Protein AF-A0A6V7DK68-F1 (afdb_monomer_lite)

Structure (mmCIF, N/CA/C/O backbone):
data_AF-A0A6V7DK68-F1
#
_entry.id   AF-A0A6V7DK68-F1
#
loop_
_atom_site.group_PDB
_atom_site.id
_atom_site.type_symbol
_atom_site.label_atom_id
_atom_site.label_alt_id
_atom_site.label_comp_id
_atom_site.label_asym_id
_atom_site.label_entity_id
_atom_site.label_seq_id
_atom_site.pdbx_PDB_ins_code
_atom_site.Cartn_x
_atom_site.Cartn_y
_atom_site.Cartn_z
_atom_site.occupancy
_atom_site.B_iso_or_equiv
_atom_site.auth_seq_id
_atom_site.auth_comp_id
_atom_site.auth_asym_id
_atom_site.auth_atom_id
_atom_site.pdbx_PDB_model_num
ATOM 1 N N . MET A 1 1 ? 15.911 -0.359 15.178 1.00 61.78 1 MET A N 1
ATOM 2 C CA . MET A 1 1 ? 14.727 -1.051 14.616 1.00 61.78 1 MET A CA 1
ATOM 3 C C . MET A 1 1 ? 14.392 -0.434 13.266 1.00 61.78 1 MET A C 1
ATOM 5 O O . MET A 1 1 ? 14.616 0.759 13.095 1.00 61.78 1 MET A O 1
ATOM 9 N N . LYS A 1 2 ? 13.925 -1.227 12.294 1.00 85.50 2 LYS A N 1
ATOM 10 C CA . LYS A 1 2 ? 13.467 -0.698 10.998 1.00 85.50 2 LYS A CA 1
ATOM 11 C C . LYS A 1 2 ? 12.194 0.125 11.242 1.00 85.50 2 LYS A C 1
ATOM 13 O O . LYS A 1 2 ? 11.339 -0.304 12.014 1.00 85.50 2 LYS A O 1
ATOM 18 N N . LYS A 1 3 ? 12.089 1.312 10.641 1.00 88.69 3 LYS A N 1
ATOM 19 C CA . LYS A 1 3 ? 10.902 2.170 10.781 1.00 88.69 3 LYS A CA 1
ATOM 20 C C . LYS A 1 3 ? 9.807 1.716 9.802 1.00 88.69 3 LYS A C 1
ATOM 22 O O . LYS A 1 3 ? 10.155 1.352 8.674 1.00 88.69 3 LYS A O 1
ATOM 27 N N . PRO A 1 4 ? 8.522 1.722 10.201 1.00 91.62 4 PRO A N 1
ATOM 28 C CA . PRO A 1 4 ? 7.429 1.498 9.265 1.00 91.62 4 PRO A CA 1
ATOM 29 C C . PRO A 1 4 ? 7.324 2.676 8.288 1.00 91.62 4 PRO A C 1
ATOM 31 O O . PRO A 1 4 ? 7.513 3.829 8.667 1.00 91.62 4 PRO A O 1
ATOM 34 N N . LEU A 1 5 ? 7.019 2.371 7.030 1.00 91.44 5 LEU A N 1
ATOM 35 C CA . LEU A 1 5 ? 6.635 3.334 5.997 1.00 91.44 5 LEU A CA 1
ATOM 36 C C . LEU A 1 5 ? 5.165 3.742 6.156 1.00 91.44 5 LEU A C 1
ATOM 38 O O . LEU A 1 5 ? 4.808 4.900 5.958 1.00 91.44 5 LEU A O 1
ATOM 42 N N . ILE A 1 6 ? 4.306 2.799 6.553 1.00 92.62 6 ILE A N 1
ATOM 43 C CA . ILE A 1 6 ? 2.890 3.073 6.799 1.00 92.62 6 ILE A CA 1
ATOM 44 C C . ILE A 1 6 ? 2.724 3.660 8.203 1.00 92.62 6 ILE A C 1
ATOM 46 O O . ILE A 1 6 ? 2.696 2.928 9.185 1.00 92.62 6 ILE A O 1
ATOM 50 N N . ILE A 1 7 ? 2.606 4.987 8.290 1.00 90.88 7 ILE A N 1
ATOM 51 C CA . ILE A 1 7 ? 2.351 5.726 9.547 1.00 90.88 7 ILE A CA 1
ATOM 52 C C . ILE A 1 7 ? 1.045 6.529 9.476 1.00 90.88 7 ILE A C 1
ATOM 54 O O . ILE A 1 7 ? 0.525 6.978 10.496 1.00 90.88 7 ILE A O 1
ATOM 58 N N . ALA A 1 8 ? 0.472 6.720 8.290 1.00 91.25 8 ALA A N 1
ATOM 59 C CA . ALA A 1 8 ? -0.778 7.455 8.137 1.00 91.25 8 ALA A CA 1
ATOM 60 C C . ALA A 1 8 ? -1.995 6.560 8.454 1.00 91.25 8 ALA A C 1
ATOM 62 O O . ALA A 1 8 ? -1.852 5.336 8.442 1.00 91.25 8 ALA A O 1
ATOM 63 N N . PRO A 1 9 ? -3.156 7.108 8.855 1.00 91.81 9 PRO A N 1
ATOM 64 C CA . PRO A 1 9 ? -4.288 6.301 9.317 1.00 91.81 9 PRO A CA 1
ATOM 65 C C . PRO A 1 9 ? -4.983 5.546 8.182 1.00 91.81 9 PRO A C 1
ATOM 67 O O . PRO A 1 9 ? -5.314 4.385 8.373 1.00 91.81 9 PRO A O 1
ATOM 70 N N . LEU A 1 10 ? -5.146 6.140 6.999 1.00 94.19 10 LEU A N 1
ATOM 71 C CA . LEU A 1 10 ? -5.770 5.480 5.853 1.00 94.19 10 LEU A CA 1
ATOM 72 C C . LEU A 1 10 ? -4.755 5.289 4.724 1.00 94.19 10 LEU A C 1
ATOM 74 O O . LEU A 1 10 ? -4.284 6.263 4.131 1.00 94.19 10 LEU A O 1
ATOM 78 N N . ASN A 1 11 ? -4.419 4.031 4.430 1.00 95.50 11 ASN A N 1
ATOM 79 C CA . ASN A 1 11 ? -3.420 3.682 3.423 1.00 95.50 11 ASN A CA 1
ATOM 80 C C . ASN A 1 11 ? -3.977 2.653 2.453 1.00 95.50 11 ASN A C 1
ATOM 82 O O . ASN A 1 11 ? -4.541 1.642 2.869 1.00 95.50 11 ASN A O 1
ATOM 86 N N . VAL A 1 12 ? -3.732 2.880 1.168 1.00 95.75 12 VAL A N 1
ATOM 87 C CA . VAL A 1 12 ? -4.058 1.933 0.103 1.00 95.75 12 VAL A CA 1
ATOM 88 C C . VAL A 1 12 ? -2.762 1.386 -0.472 1.00 95.75 12 VAL A C 1
ATOM 90 O O . VAL A 1 12 ? -1.840 2.133 -0.792 1.00 95.75 12 VAL A O 1
ATOM 93 N N . VAL A 1 13 ? -2.693 0.071 -0.619 1.00 96.06 13 VAL A N 1
ATOM 94 C CA . VAL A 1 13 ? -1.563 -0.655 -1.184 1.00 96.06 13 VAL A CA 1
ATOM 95 C C . VAL A 1 13 ? -2.051 -1.394 -2.426 1.00 96.06 13 VAL A C 1
ATOM 97 O O . VAL A 1 13 ? -2.842 -2.333 -2.370 1.00 96.06 13 VAL A O 1
ATOM 100 N N . THR A 1 14 ? -1.537 -0.973 -3.570 1.00 94.38 14 THR A N 1
ATOM 101 C CA . THR A 1 14 ? -1.767 -1.592 -4.878 1.00 94.38 14 THR A CA 1
ATOM 102 C C . THR A 1 14 ? -0.482 -2.207 -5.402 1.00 94.38 14 THR A C 1
ATOM 104 O O . THR A 1 14 ? 0.589 -2.054 -4.816 1.00 94.38 14 THR A O 1
ATOM 107 N N . GLY A 1 15 ? -0.558 -2.917 -6.520 1.00 91.00 15 GLY A N 1
ATOM 108 C CA . GLY A 1 15 ? 0.629 -3.490 -7.131 1.00 91.00 15 GLY A CA 1
ATOM 109 C C . GLY A 1 15 ? 0.334 -4.690 -8.002 1.00 91.00 15 GLY A C 1
ATOM 110 O O . GLY A 1 15 ? -0.701 -5.352 -7.858 1.00 91.00 15 GLY A O 1
ATOM 111 N N . THR A 1 16 ? 1.290 -4.992 -8.873 1.00 85.31 16 THR A N 1
ATOM 112 C CA . THR A 1 16 ? 1.181 -6.099 -9.821 1.00 85.31 16 THR A CA 1
ATOM 113 C C . THR A 1 16 ? 1.091 -7.450 -9.104 1.00 85.31 16 THR A C 1
ATOM 115 O O . THR A 1 16 ? 1.420 -7.602 -7.916 1.00 85.31 16 THR A O 1
ATOM 118 N N . LEU A 1 17 ? 0.596 -8.463 -9.814 1.00 83.38 17 LEU A N 1
ATOM 119 C CA . LEU A 1 17 ? 0.513 -9.817 -9.280 1.00 83.38 17 LEU A CA 1
ATOM 120 C C . LEU A 1 17 ? 1.909 -10.314 -8.874 1.00 83.38 17 LEU A C 1
ATOM 122 O O . LEU A 1 17 ? 2.878 -10.181 -9.618 1.00 83.38 17 LEU A O 1
ATOM 126 N N . GLY A 1 18 ? 2.023 -10.873 -7.668 1.00 82.88 18 GLY A N 1
ATOM 127 C CA . GLY A 1 18 ? 3.303 -11.352 -7.141 1.00 82.88 18 GLY A CA 1
ATOM 128 C C . GLY A 1 18 ? 4.278 -10.252 -6.698 1.00 82.88 18 GLY A C 1
ATOM 129 O O . GLY A 1 18 ? 5.413 -10.572 -6.341 1.00 82.88 18 GLY A O 1
ATOM 130 N N . ALA A 1 19 ? 3.863 -8.978 -6.663 1.00 88.69 19 ALA A N 1
ATOM 131 C CA . ALA A 1 19 ? 4.686 -7.882 -6.147 1.00 88.69 19 ALA A CA 1
ATOM 132 C C . ALA A 1 19 ? 4.837 -7.870 -4.615 1.00 88.69 19 ALA A C 1
ATOM 134 O O . ALA A 1 19 ? 5.627 -7.090 -4.090 1.00 88.69 19 ALA A O 1
ATOM 135 N N . GLY A 1 20 ? 4.126 -8.748 -3.899 1.00 91.56 20 GLY A N 1
ATOM 136 C CA . GLY A 1 20 ? 4.241 -8.884 -2.447 1.00 91.56 20 GLY A CA 1
ATOM 137 C C . GLY A 1 20 ? 3.397 -7.883 -1.653 1.00 91.56 20 GLY A C 1
ATOM 138 O O . GLY A 1 20 ? 3.832 -7.462 -0.593 1.00 91.56 20 GLY A O 1
ATOM 139 N N . LYS A 1 21 ? 2.203 -7.505 -2.137 1.00 94.06 21 LYS A N 1
ATOM 140 C CA . LYS A 1 21 ? 1.275 -6.591 -1.433 1.00 94.06 21 LYS A CA 1
ATOM 141 C C . LYS A 1 21 ? 0.959 -7.054 -0.009 1.00 94.06 21 LYS A C 1
ATOM 143 O O . LYS A 1 21 ? 1.239 -6.331 0.940 1.00 94.06 21 LYS A O 1
ATOM 148 N N . THR A 1 22 ? 0.459 -8.282 0.134 1.00 94.94 22 THR A N 1
ATOM 149 C CA . THR A 1 22 ? 0.142 -8.887 1.436 1.00 94.94 22 THR A CA 1
ATOM 150 C C . THR A 1 22 ? 1.394 -8.998 2.307 1.00 94.94 22 THR A C 1
ATOM 152 O O . THR A 1 22 ? 1.373 -8.593 3.463 1.00 94.94 22 THR A O 1
ATOM 155 N N . LEU A 1 23 ? 2.527 -9.429 1.734 1.00 95.38 23 LEU A N 1
ATOM 156 C CA . LEU A 1 23 ? 3.817 -9.473 2.434 1.00 95.38 23 LEU A CA 1
ATOM 157 C C . LEU A 1 23 ? 4.230 -8.104 2.994 1.00 95.38 23 LEU A C 1
ATOM 159 O O . LEU A 1 23 ? 4.705 -8.017 4.123 1.00 95.38 23 LEU A O 1
ATOM 163 N N . PHE A 1 24 ? 4.063 -7.051 2.197 1.00 96.44 24 PHE A N 1
ATOM 164 C CA . PHE A 1 24 ? 4.380 -5.688 2.590 1.00 96.44 24 PHE A CA 1
ATOM 165 C C . PHE A 1 24 ? 3.469 -5.226 3.722 1.00 96.44 24 PHE A C 1
ATOM 167 O O . PHE A 1 24 ? 3.975 -4.784 4.745 1.00 96.44 24 PHE A O 1
ATOM 174 N N . ALA A 1 25 ? 2.152 -5.398 3.594 1.00 97.19 25 ALA A N 1
ATOM 175 C CA . ALA A 1 25 ? 1.202 -5.042 4.647 1.00 97.19 25 ALA A CA 1
ATOM 176 C C . ALA A 1 25 ? 1.500 -5.746 5.976 1.00 97.19 25 ALA A C 1
ATOM 178 O O . ALA A 1 25 ? 1.506 -5.097 7.020 1.00 97.19 25 ALA A O 1
ATOM 179 N N . VAL A 1 26 ? 1.809 -7.044 5.931 1.00 96.94 26 VAL A N 1
ATOM 180 C CA . VAL A 1 26 ? 2.165 -7.831 7.118 1.00 96.94 26 VAL A CA 1
ATOM 181 C C . VAL A 1 26 ? 3.455 -7.319 7.761 1.00 96.94 26 VAL A C 1
ATOM 183 O O . VAL A 1 26 ? 3.492 -7.134 8.976 1.00 96.94 26 VAL A O 1
ATOM 186 N N . GLU A 1 27 ? 4.496 -7.026 6.972 1.00 96.62 27 GLU A N 1
ATOM 187 C CA . GLU A 1 27 ? 5.713 -6.408 7.512 1.00 96.62 27 GLU A CA 1
ATOM 188 C C . GLU A 1 27 ? 5.406 -5.048 8.149 1.00 96.62 27 GLU A C 1
ATOM 190 O O . GLU A 1 27 ? 5.871 -4.776 9.250 1.00 96.62 27 GLU A O 1
ATOM 195 N N . GLN A 1 28 ? 4.642 -4.187 7.475 1.00 97.19 28 GLN A N 1
ATOM 196 C CA . GLN A 1 28 ? 4.336 -2.853 7.988 1.00 97.19 28 GLN A CA 1
ATOM 197 C C . GLN A 1 28 ? 3.535 -2.912 9.292 1.00 97.19 28 GLN A C 1
ATOM 199 O O . GLN A 1 28 ? 3.842 -2.162 10.217 1.00 97.19 28 GLN A O 1
ATOM 204 N N . ALA A 1 29 ? 2.571 -3.826 9.402 1.00 96.88 29 ALA A N 1
ATOM 205 C CA . ALA A 1 29 ? 1.824 -4.043 10.635 1.00 96.88 29 ALA A CA 1
ATOM 206 C C . ALA A 1 29 ? 2.721 -4.547 11.779 1.00 96.88 29 ALA A C 1
ATOM 208 O O . ALA A 1 29 ? 2.666 -4.002 12.878 1.00 96.88 29 ALA A O 1
ATOM 209 N N . ASP A 1 30 ? 3.608 -5.515 11.526 1.00 96.69 30 ASP A N 1
ATOM 210 C CA . ASP A 1 30 ? 4.565 -5.988 12.539 1.00 96.69 30 ASP A CA 1
ATOM 211 C C . ASP A 1 30 ? 5.553 -4.886 12.958 1.00 96.69 30 ASP A C 1
ATOM 213 O O . ASP A 1 30 ? 5.868 -4.735 14.138 1.00 96.69 30 ASP A O 1
ATOM 217 N N . LEU A 1 31 ? 6.013 -4.053 12.018 1.00 96.50 31 LEU A N 1
ATOM 218 C CA . LEU A 1 31 ? 6.856 -2.899 12.333 1.00 96.50 31 LEU A CA 1
ATOM 219 C C . LEU A 1 31 ? 6.110 -1.858 13.174 1.00 96.50 31 LEU A C 1
ATOM 221 O O . LEU A 1 31 ? 6.712 -1.285 14.079 1.00 96.50 31 LEU A O 1
ATOM 225 N N . LEU A 1 32 ? 4.824 -1.617 12.921 1.00 96.31 32 LEU A N 1
ATOM 226 C CA . LEU A 1 32 ? 4.006 -0.732 13.753 1.00 96.31 32 LEU A CA 1
ATOM 227 C C . LEU A 1 32 ? 3.913 -1.249 15.194 1.00 96.31 32 LEU A C 1
ATOM 229 O O . LEU A 1 32 ? 4.160 -0.482 16.123 1.00 96.31 32 LEU A O 1
ATOM 233 N N . MET A 1 33 ? 3.669 -2.549 15.369 1.00 95.44 33 MET A N 1
ATOM 234 C CA . MET A 1 33 ? 3.648 -3.205 16.681 1.00 95.44 33 MET A CA 1
ATOM 235 C C . MET A 1 33 ? 5.006 -3.096 17.396 1.00 95.44 33 MET A C 1
ATOM 237 O O . MET A 1 33 ? 5.089 -2.658 18.541 1.00 95.44 33 MET A O 1
ATOM 241 N N . GLN A 1 34 ? 6.106 -3.422 16.708 1.00 95.00 34 GLN A N 1
ATOM 242 C CA . GLN A 1 34 ? 7.461 -3.377 17.279 1.00 95.00 34 GLN A CA 1
ATOM 243 C C . GLN A 1 34 ? 7.909 -1.971 17.677 1.00 95.00 34 GLN A C 1
ATOM 245 O O . GLN A 1 34 ? 8.639 -1.808 18.653 1.00 95.00 34 GLN A O 1
ATOM 250 N N . ASN A 1 35 ? 7.481 -0.954 16.926 1.00 95.38 35 ASN A N 1
ATOM 251 C CA . ASN A 1 35 ? 7.795 0.442 17.216 1.00 95.38 35 ASN A CA 1
ATOM 252 C C . ASN A 1 35 ? 6.783 1.088 18.185 1.00 95.38 35 ASN A C 1
ATOM 254 O O . ASN A 1 35 ? 6.859 2.295 18.395 1.00 95.38 35 ASN A O 1
ATOM 258 N N . LYS A 1 36 ? 5.861 0.312 18.786 1.00 93.69 36 LYS A N 1
ATOM 259 C CA . LYS A 1 36 ? 4.819 0.793 19.716 1.00 93.69 36 LYS A CA 1
ATOM 260 C C . LYS A 1 36 ? 3.906 1.869 19.109 1.00 93.69 36 LYS A C 1
ATOM 262 O O . LYS A 1 36 ? 3.420 2.756 19.801 1.00 93.69 36 LYS A O 1
ATOM 267 N N . LEU A 1 37 ? 3.696 1.794 17.796 1.00 93.31 37 LEU A N 1
ATOM 268 C CA . LEU A 1 37 ? 2.770 2.638 17.030 1.00 93.31 37 LEU A CA 1
ATOM 269 C C . LEU A 1 37 ? 1.421 1.943 16.782 1.00 93.31 37 LEU A C 1
ATOM 271 O O . LEU A 1 37 ? 0.575 2.489 16.073 1.00 93.31 37 LEU A O 1
ATOM 275 N N . ALA A 1 38 ? 1.282 0.719 17.291 1.00 95.25 38 ALA A N 1
ATOM 276 C CA . ALA A 1 38 ? 0.075 -0.087 17.331 1.00 95.25 38 ALA A CA 1
ATOM 277 C C . ALA A 1 38 ? 0.186 -1.086 18.491 1.00 95.25 38 ALA A C 1
ATOM 279 O O . ALA A 1 38 ? 1.276 -1.597 18.758 1.00 95.25 38 ALA A O 1
ATOM 280 N N . ASP A 1 39 ? -0.938 -1.386 19.134 1.00 95.19 39 ASP A N 1
ATOM 281 C CA . ASP A 1 39 ? -1.042 -2.378 20.209 1.00 95.19 39 ASP A CA 1
ATOM 282 C C . ASP A 1 39 ? -1.678 -3.685 19.727 1.00 95.19 39 ASP A C 1
ATOM 284 O O . ASP A 1 39 ? -1.553 -4.721 20.383 1.00 95.19 39 ASP A O 1
ATOM 288 N N . ARG A 1 40 ? -2.400 -3.643 18.598 1.00 95.44 40 ARG A N 1
ATOM 289 C CA . ARG A 1 40 ? -3.111 -4.788 18.019 1.00 95.44 40 ARG A CA 1
ATOM 290 C C . ARG A 1 40 ? -3.074 -4.758 16.497 1.00 95.44 40 ARG A C 1
ATOM 292 O O . ARG A 1 40 ? -3.074 -3.690 15.884 1.00 95.44 40 ARG A O 1
ATOM 299 N N . VAL A 1 41 ? -3.122 -5.946 15.901 1.00 97.06 41 VAL A N 1
ATOM 300 C CA . VAL A 1 41 ? -3.303 -6.147 14.463 1.00 97.06 41 VAL A CA 1
ATOM 301 C C . VAL A 1 41 ? -4.473 -7.094 14.225 1.00 97.06 41 VAL A C 1
ATOM 303 O O . VAL A 1 41 ? -4.573 -8.114 14.898 1.00 97.06 41 VAL A O 1
ATOM 306 N N . TYR A 1 42 ? -5.331 -6.770 13.262 1.00 97.81 42 TYR A N 1
ATOM 307 C CA . TYR A 1 42 ? -6.359 -7.663 12.735 1.00 97.81 42 TYR A CA 1
ATOM 308 C C . TYR A 1 42 ? -6.251 -7.765 11.219 1.00 97.81 42 TYR A C 1
ATOM 310 O O . TYR A 1 42 ? -5.752 -6.852 10.555 1.00 97.81 42 TYR A O 1
ATOM 318 N N . GLN A 1 43 ? -6.747 -8.868 10.668 1.00 96.94 43 GLN A N 1
ATOM 319 C CA . GLN A 1 43 ? -6.847 -9.064 9.229 1.00 96.94 43 GLN A CA 1
ATOM 320 C C . GLN A 1 43 ? -8.267 -9.423 8.788 1.00 96.94 43 GLN A C 1
ATOM 322 O O . GLN A 1 43 ? -9.028 -10.047 9.531 1.00 96.94 43 GLN A O 1
ATOM 327 N N . ILE A 1 44 ? -8.589 -9.059 7.553 1.00 95.94 44 ILE A N 1
ATOM 328 C CA . ILE A 1 44 ? -9.759 -9.520 6.815 1.00 95.94 44 ILE A CA 1
ATOM 329 C C . ILE A 1 44 ? -9.283 -9.999 5.443 1.00 95.94 44 ILE A C 1
ATOM 331 O O . ILE A 1 44 ? -8.581 -9.273 4.741 1.00 95.94 44 ILE A O 1
ATOM 335 N N . GLY A 1 45 ? -9.693 -11.203 5.043 1.00 91.81 45 GLY A N 1
ATOM 336 C CA . GLY A 1 45 ? -9.510 -11.700 3.676 1.00 91.81 45 GLY A CA 1
ATOM 337 C C . GLY A 1 45 ? -8.111 -12.216 3.320 1.00 91.81 45 GLY A C 1
ATOM 338 O O . GLY A 1 45 ? -7.927 -12.658 2.187 1.00 91.81 45 GLY A O 1
ATOM 339 N N . ILE A 1 46 ? -7.140 -12.216 4.244 1.00 93.50 46 ILE A N 1
ATOM 340 C CA . ILE A 1 46 ? -5.824 -12.828 4.002 1.00 93.50 46 ILE A CA 1
ATOM 341 C C . ILE A 1 46 ? -5.983 -14.352 3.943 1.00 93.50 46 ILE A C 1
ATOM 343 O O . ILE A 1 46 ? -6.603 -14.951 4.820 1.00 93.50 46 ILE A O 1
ATOM 347 N N . ASN A 1 47 ? -5.393 -14.988 2.928 1.00 91.38 47 ASN A N 1
ATOM 348 C CA . ASN A 1 47 ? -5.426 -16.442 2.774 1.00 91.38 47 ASN A CA 1
ATOM 349 C C . ASN A 1 47 ? -4.453 -17.156 3.733 1.00 91.38 47 ASN A C 1
ATOM 351 O O . ASN A 1 47 ? -3.294 -16.755 3.858 1.00 91.38 47 ASN A O 1
ATOM 355 N N . GLY A 1 48 ? -4.919 -18.228 4.380 1.00 90.44 48 GLY A N 1
ATOM 356 C CA . GLY A 1 48 ? -4.137 -19.064 5.301 1.00 90.44 48 GLY A CA 1
ATOM 357 C C . GLY A 1 48 ? -3.322 -18.305 6.365 1.00 90.44 48 GLY A C 1
ATOM 358 O O . GLY A 1 48 ? -2.126 -18.573 6.479 1.00 90.44 48 GLY A O 1
ATOM 359 N N . PRO A 1 49 ? -3.895 -17.335 7.107 1.00 93.81 49 PRO A N 1
ATOM 360 C CA . PRO A 1 49 ? -3.140 -16.525 8.055 1.00 93.81 49 PRO A CA 1
ATOM 361 C C . PRO A 1 49 ? -2.752 -17.336 9.298 1.00 93.81 49 PRO A C 1
ATOM 363 O O . PRO A 1 49 ? -3.546 -18.109 9.835 1.00 93.81 49 PRO A O 1
ATOM 366 N N . ASP A 1 50 ? -1.550 -17.099 9.820 1.00 94.25 50 ASP A N 1
ATOM 367 C CA . ASP A 1 50 ? -1.168 -17.538 11.162 1.00 94.25 50 ASP A CA 1
ATOM 368 C C . ASP A 1 50 ? -1.947 -16.702 12.186 1.00 94.25 50 ASP A C 1
ATOM 370 O O . ASP A 1 50 ? -1.548 -15.589 12.530 1.00 94.25 50 ASP A O 1
ATOM 374 N N . LEU A 1 51 ? -3.069 -17.240 12.670 1.00 92.75 51 LEU A N 1
ATOM 375 C CA . LEU A 1 51 ? -4.013 -16.546 13.555 1.00 92.75 51 LEU A CA 1
ATOM 376 C C . LEU A 1 51 ? -3.397 -16.053 14.871 1.00 92.75 51 LEU A C 1
ATOM 378 O O . LEU A 1 51 ? -3.956 -15.159 15.501 1.00 92.75 51 LEU A O 1
ATOM 382 N N . ARG A 1 52 ? -2.246 -16.595 15.291 1.00 93.25 52 ARG A N 1
ATOM 383 C CA . ARG A 1 52 ? -1.530 -16.098 16.477 1.00 93.25 52 ARG A CA 1
ATOM 384 C C . ARG A 1 52 ? -0.859 -14.753 16.215 1.00 93.25 52 ARG A C 1
ATOM 386 O O . ARG A 1 52 ? -0.673 -13.976 17.144 1.00 93.25 52 ARG A O 1
ATOM 393 N N . LYS A 1 53 ? -0.469 -14.498 14.965 1.00 94.25 53 LYS A N 1
ATOM 394 C CA . LYS A 1 53 ? 0.234 -13.280 14.538 1.00 94.25 53 LYS A CA 1
ATOM 395 C C . LYS A 1 53 ? -0.677 -12.310 13.789 1.00 94.25 53 LYS A C 1
ATOM 397 O O . LYS A 1 53 ? -0.487 -11.104 13.883 1.00 94.25 53 LYS A O 1
ATOM 402 N N . LEU A 1 54 ? -1.641 -12.841 13.043 1.00 95.50 54 LEU A N 1
ATOM 403 C CA . LEU A 1 54 ? -2.606 -12.118 12.219 1.00 95.50 54 LEU A CA 1
ATOM 404 C C . LEU A 1 54 ? -4.024 -12.625 12.541 1.00 95.50 54 LEU A C 1
ATOM 406 O O . LEU A 1 54 ? -4.621 -13.343 11.731 1.00 95.50 54 LEU A O 1
ATOM 410 N N . PRO A 1 55 ? -4.566 -12.311 13.731 1.00 96.50 55 PRO A N 1
ATOM 411 C CA . PRO A 1 55 ? -5.912 -12.731 14.091 1.00 96.50 55 PRO A CA 1
ATOM 412 C C . PRO A 1 55 ? -6.946 -12.091 13.156 1.00 96.50 55 PRO A C 1
ATOM 414 O O . PRO A 1 55 ? -6.786 -10.956 12.697 1.00 96.50 55 PRO A O 1
ATOM 417 N N . ALA A 1 56 ? -8.019 -12.824 12.865 1.00 96.19 56 ALA A N 1
ATOM 418 C CA . ALA A 1 56 ? -9.144 -12.280 12.111 1.00 96.19 56 ALA A CA 1
ATOM 419 C C . ALA A 1 56 ? -9.846 -11.173 12.912 1.00 96.19 56 ALA A C 1
ATOM 421 O O . ALA A 1 56 ? -9.872 -11.219 14.146 1.00 96.19 56 ALA A O 1
ATOM 422 N N . LEU A 1 57 ? -10.425 -10.190 12.219 1.00 95.62 57 LEU A N 1
ATOM 423 C CA . LEU A 1 57 ? -11.287 -9.208 12.875 1.00 95.62 57 LEU A CA 1
ATOM 424 C C . LEU A 1 57 ? -12.473 -9.944 13.544 1.00 95.62 57 LEU A C 1
ATOM 426 O O . LEU A 1 57 ? -13.158 -10.708 12.863 1.00 95.62 57 LEU A O 1
ATOM 430 N N . PRO A 1 58 ? -12.721 -9.759 14.856 1.00 93.69 58 PRO A N 1
ATOM 431 C CA . PRO A 1 58 ? -13.665 -10.597 15.602 1.00 93.69 58 PRO A CA 1
ATOM 432 C C . PRO A 1 58 ? -15.138 -10.182 15.439 1.00 93.69 58 PRO A C 1
ATOM 434 O O . PRO A 1 58 ? -16.011 -10.750 16.091 1.00 93.69 58 PRO A O 1
ATOM 437 N N . PHE A 1 59 ? -15.420 -9.180 14.610 1.00 94.00 59 PHE A N 1
ATOM 438 C CA . PHE A 1 59 ? -16.754 -8.646 14.340 1.00 94.00 59 PHE A CA 1
ATOM 439 C C . PHE A 1 59 ? -16.831 -8.165 12.875 1.00 94.00 59 PHE A C 1
ATOM 441 O O . PHE A 1 59 ? -15.784 -7.999 12.237 1.00 94.00 59 PHE A O 1
ATOM 448 N N . PRO A 1 60 ? -18.041 -7.945 12.327 1.00 94.69 60 PRO A N 1
ATOM 449 C CA . PRO A 1 60 ? -18.228 -7.439 10.967 1.00 94.69 60 PRO A CA 1
ATOM 450 C C . PRO A 1 60 ? -17.520 -6.100 10.743 1.00 94.69 60 PRO A C 1
ATOM 452 O O . PRO A 1 60 ? -17.531 -5.236 11.621 1.00 94.69 60 PRO A O 1
ATOM 455 N N . ILE A 1 61 ? -16.917 -5.899 9.568 1.00 94.88 61 ILE A N 1
ATOM 456 C CA . ILE A 1 61 ? -16.139 -4.682 9.286 1.00 94.88 61 ILE A CA 1
ATOM 457 C C . ILE A 1 61 ? -16.981 -3.416 9.477 1.00 94.88 61 ILE A C 1
ATOM 459 O O . ILE A 1 61 ? -16.455 -2.410 9.925 1.00 94.88 61 ILE A O 1
ATOM 463 N N . GLU A 1 62 ? -18.283 -3.478 9.220 1.00 94.88 62 GLU A N 1
ATOM 464 C CA . GLU A 1 62 ? -19.241 -2.380 9.318 1.00 94.88 62 GLU A CA 1
ATOM 465 C C . GLU A 1 62 ? -19.393 -1.839 10.748 1.00 94.88 62 GLU A C 1
ATOM 467 O O . GLU A 1 62 ? -19.719 -0.669 10.932 1.00 94.88 62 GLU A O 1
ATOM 472 N N . GLU A 1 63 ? -19.117 -2.658 11.768 1.00 95.50 63 GLU A N 1
ATOM 473 C CA . GLU A 1 63 ? -19.221 -2.269 13.180 1.00 95.50 63 GLU A CA 1
ATOM 474 C C . GLU A 1 63 ? -17.970 -1.548 13.706 1.00 95.50 63 GLU A C 1
ATOM 476 O O . GLU A 1 63 ? -17.961 -1.086 14.850 1.00 95.50 63 GLU A O 1
ATOM 481 N N . TRP A 1 64 ? -16.898 -1.446 12.911 1.00 95.69 64 TRP A N 1
ATOM 482 C CA . TRP A 1 64 ? -15.587 -0.990 13.385 1.00 95.69 64 TRP A CA 1
ATOM 483 C C . TRP A 1 64 ? -15.635 0.355 14.124 1.00 95.69 64 TRP A C 1
ATOM 485 O O . TRP A 1 64 ? -14.963 0.512 15.141 1.00 95.69 64 TRP A O 1
ATOM 495 N N . ALA A 1 65 ? -16.434 1.315 13.649 1.00 94.31 65 ALA A N 1
ATOM 496 C CA . ALA A 1 65 ? -16.492 2.654 14.223 1.00 94.31 65 ALA A CA 1
ATOM 497 C C . ALA A 1 65 ? -17.148 2.631 15.607 1.00 94.31 65 ALA A C 1
ATOM 499 O O . ALA A 1 65 ? -16.600 3.182 16.560 1.00 94.31 65 ALA A O 1
ATOM 500 N N . THR A 1 66 ? -18.261 1.905 15.747 1.00 95.00 66 THR A N 1
ATOM 501 C CA . THR A 1 66 ? -18.943 1.696 17.032 1.00 95.00 66 THR A CA 1
ATOM 502 C C . THR A 1 66 ? -18.040 0.969 18.028 1.00 95.00 66 THR A C 1
ATOM 504 O O . THR A 1 66 ? -17.975 1.330 19.202 1.00 95.00 66 THR A O 1
ATOM 507 N N . ARG A 1 67 ? -17.287 -0.031 17.560 1.00 95.31 67 ARG A N 1
ATOM 508 C CA . ARG A 1 67 ? -16.327 -0.791 18.375 1.00 95.31 67 ARG A CA 1
ATOM 509 C C . ARG A 1 67 ? -15.141 0.070 18.809 1.00 95.31 67 ARG A C 1
ATOM 511 O O . ARG A 1 67 ? -14.681 -0.039 19.946 1.00 95.31 67 ARG A O 1
ATOM 518 N N . ALA A 1 68 ? -14.660 0.940 17.927 1.00 94.06 68 ALA A N 1
ATOM 519 C CA . ALA A 1 68 ? -13.611 1.899 18.238 1.00 94.06 68 ALA A CA 1
ATOM 520 C C . ALA A 1 68 ? -14.076 2.945 19.262 1.00 94.06 68 ALA A C 1
ATOM 522 O O . ALA A 1 68 ? -13.343 3.217 20.209 1.00 94.06 68 ALA A O 1
ATOM 523 N N . ASP A 1 69 ? -15.306 3.453 19.134 1.00 93.00 69 ASP A N 1
ATOM 524 C CA . ASP A 1 69 ? -15.910 4.390 20.094 1.00 93.00 69 ASP A CA 1
ATOM 525 C C . ASP A 1 69 ? -16.101 3.755 21.479 1.00 93.00 69 ASP A C 1
ATOM 527 O O . ASP A 1 69 ? -15.901 4.408 22.500 1.00 93.00 69 ASP A O 1
ATOM 531 N N . ALA A 1 70 ? -16.382 2.450 21.525 1.00 94.19 70 ALA A N 1
ATOM 532 C CA . ALA A 1 70 ? -16.393 1.656 22.755 1.00 94.19 70 ALA A CA 1
ATOM 533 C C . ALA A 1 70 ? -14.983 1.340 23.311 1.00 94.19 70 ALA A C 1
ATOM 535 O O . ALA A 1 70 ? -14.852 0.580 24.270 1.00 94.19 70 AL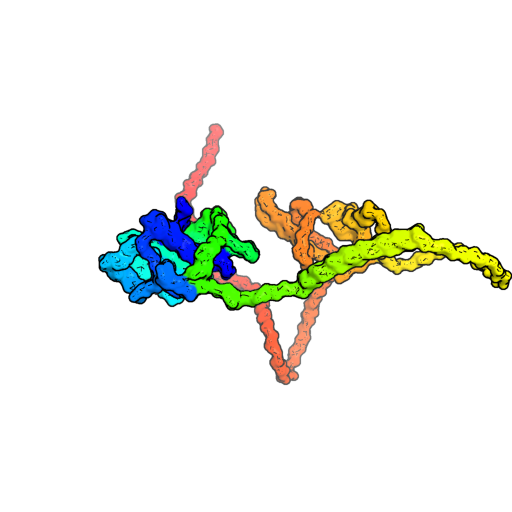A A O 1
ATOM 536 N N . GLY A 1 71 ? -13.913 1.864 22.700 1.00 92.50 71 GLY A N 1
ATOM 537 C CA . GLY A 1 71 ? -12.524 1.667 23.125 1.00 92.50 71 GLY A CA 1
ATOM 538 C C . GLY A 1 71 ? -11.930 0.296 22.778 1.00 92.50 71 GLY A C 1
ATOM 539 O O . GLY A 1 71 ? -10.817 -0.015 23.203 1.00 92.50 71 GLY A O 1
ATOM 540 N N . GLN A 1 72 ? -12.627 -0.532 21.994 1.00 93.06 72 GLN A N 1
ATOM 541 C CA . GLN A 1 72 ? -12.203 -1.908 21.695 1.00 93.06 72 GLN A CA 1
ATOM 542 C C . GLN A 1 72 ? -11.092 -1.981 20.631 1.00 93.06 72 GLN A C 1
ATOM 544 O O . GLN A 1 72 ? -10.386 -2.990 20.559 1.00 93.06 72 GLN A O 1
ATOM 549 N N . LEU A 1 73 ? -10.912 -0.912 19.841 1.00 93.12 73 LEU A N 1
ATOM 550 C CA . LEU A 1 73 ? -9.945 -0.810 18.733 1.00 93.12 73 LEU A CA 1
ATOM 551 C C . LEU A 1 73 ? -8.922 0.317 18.895 1.00 93.12 73 LEU A C 1
ATOM 553 O O . LEU A 1 73 ? -8.347 0.781 17.911 1.00 93.12 73 LEU A O 1
ATOM 557 N N . LYS A 1 74 ? -8.669 0.760 20.127 1.00 92.25 74 LYS A N 1
ATOM 558 C CA . LYS A 1 74 ? -7.652 1.783 20.375 1.00 92.25 74 LYS A CA 1
ATOM 559 C C . LYS A 1 74 ? -6.286 1.315 19.859 1.00 92.25 74 LYS A C 1
ATOM 561 O O . LYS A 1 74 ? -5.898 0.171 20.101 1.00 92.25 74 LYS A O 1
ATOM 566 N N . ASN A 1 75 ? -5.583 2.196 19.148 1.00 94.62 75 ASN A N 1
ATOM 567 C CA . ASN A 1 75 ? -4.238 1.971 18.612 1.00 94.62 75 ASN A CA 1
ATOM 568 C C . ASN A 1 75 ? -4.113 0.654 17.817 1.00 94.62 75 ASN A C 1
ATOM 570 O O . ASN A 1 75 ? -3.185 -0.134 18.006 1.00 94.62 75 ASN A O 1
ATOM 574 N N . THR A 1 76 ? -5.097 0.369 16.963 1.00 96.94 76 THR A N 1
ATOM 575 C CA . THR A 1 76 ? -5.222 -0.913 16.253 1.00 96.94 76 THR A CA 1
ATOM 576 C C . THR A 1 76 ? -4.950 -0.755 14.760 1.00 96.94 76 THR A C 1
ATOM 578 O O . THR A 1 76 ? -5.402 0.197 14.128 1.00 96.94 76 THR A O 1
ATOM 581 N N . VAL A 1 77 ? -4.246 -1.723 14.171 1.00 97.81 77 VAL A N 1
ATOM 582 C CA . VAL A 1 77 ? -4.032 -1.830 12.721 1.00 97.81 77 VAL A CA 1
ATOM 583 C C . VAL A 1 77 ? -4.960 -2.893 12.147 1.00 97.81 77 VAL A C 1
ATOM 585 O O . VAL A 1 77 ? -4.995 -4.017 12.638 1.00 97.81 77 VAL A O 1
ATOM 588 N N . ILE A 1 78 ? -5.682 -2.566 11.080 1.00 98.00 78 ILE A N 1
ATOM 589 C CA . ILE A 1 78 ? -6.557 -3.496 10.367 1.00 98.00 78 ILE A CA 1
ATOM 590 C C . ILE A 1 78 ? -6.070 -3.610 8.923 1.00 98.00 78 ILE A C 1
ATOM 592 O O . ILE A 1 78 ? -6.035 -2.627 8.177 1.00 98.00 78 ILE A O 1
ATOM 596 N N . ILE A 1 79 ? -5.678 -4.822 8.535 1.00 98.12 79 ILE A N 1
ATOM 597 C CA . ILE A 1 79 ? -5.304 -5.169 7.164 1.00 98.12 79 ILE A CA 1
ATOM 598 C C . ILE A 1 79 ? -6.534 -5.749 6.471 1.00 98.12 79 ILE A C 1
ATOM 600 O O . ILE A 1 79 ? -7.123 -6.705 6.967 1.00 98.12 79 ILE A O 1
ATOM 604 N N . VAL A 1 80 ? -6.906 -5.211 5.315 1.00 97.19 80 VAL A N 1
ATOM 605 C CA . VAL A 1 80 ? -8.028 -5.731 4.521 1.00 97.19 80 VAL A CA 1
ATOM 606 C C . VAL A 1 80 ? -7.500 -6.135 3.155 1.00 97.19 80 VAL A C 1
ATOM 608 O O . VAL A 1 80 ? -7.110 -5.267 2.371 1.00 97.19 80 VAL A O 1
ATOM 611 N N . ASP A 1 81 ? -7.449 -7.440 2.885 1.00 94.94 81 ASP A N 1
ATOM 612 C CA . ASP A 1 81 ? -7.051 -7.955 1.578 1.00 94.94 81 ASP A CA 1
ATOM 613 C C . ASP A 1 81 ? -8.208 -7.915 0.580 1.00 94.94 81 ASP A C 1
ATOM 615 O O . ASP A 1 81 ? -9.352 -8.202 0.921 1.00 94.94 81 ASP A O 1
ATOM 619 N N . GLU A 1 82 ? -7.902 -7.530 -0.656 1.00 92.19 82 GLU A N 1
ATOM 620 C CA . GLU A 1 82 ? -8.866 -7.265 -1.729 1.00 92.19 82 GLU A CA 1
ATOM 621 C C . GLU A 1 82 ? -10.075 -6.408 -1.301 1.00 92.19 82 GLU A C 1
ATOM 623 O O . GLU A 1 82 ? -11.214 -6.691 -1.671 1.00 92.19 82 GLU A O 1
ATOM 628 N N . PHE A 1 83 ? -9.837 -5.320 -0.557 1.00 93.75 83 PHE A N 1
ATOM 629 C CA . PHE A 1 83 ? -10.884 -4.520 0.107 1.00 93.75 83 PHE A CA 1
ATOM 630 C C . PHE A 1 83 ? -12.029 -4.042 -0.809 1.00 93.75 83 PHE A C 1
ATOM 632 O O . PHE A 1 83 ? -13.121 -3.746 -0.325 1.00 93.75 83 PHE A O 1
ATOM 639 N N . HIS A 1 84 ? -11.818 -3.999 -2.127 1.00 92.00 84 HIS A N 1
ATOM 640 C CA . HIS A 1 84 ? -12.846 -3.686 -3.119 1.00 92.00 84 HIS A CA 1
ATOM 641 C C . HIS A 1 84 ? -14.075 -4.614 -3.047 1.00 92.00 84 HIS A C 1
ATOM 643 O O . HIS A 1 84 ? -15.148 -4.201 -3.471 1.00 92.00 84 HIS A O 1
ATOM 649 N N . LYS A 1 85 ? -13.972 -5.833 -2.486 1.00 90.38 85 LYS A N 1
ATOM 650 C CA . LYS A 1 85 ? -15.159 -6.692 -2.276 1.00 90.38 85 LYS A CA 1
ATOM 651 C C . LYS A 1 85 ? -16.065 -6.195 -1.140 1.00 90.38 85 LYS A C 1
ATOM 653 O O . LYS A 1 85 ? -17.252 -6.491 -1.144 1.00 90.38 85 LYS A O 1
ATOM 658 N N . TRP A 1 86 ? -15.508 -5.446 -0.189 1.00 91.19 86 TRP A N 1
ATOM 659 C CA . TRP A 1 86 ? -16.209 -4.876 0.968 1.00 91.19 86 TRP A CA 1
ATOM 660 C C . TRP A 1 86 ? -16.624 -3.424 0.714 1.00 91.19 86 TRP A C 1
ATOM 662 O O . TRP A 1 86 ? -17.630 -2.955 1.235 1.00 91.19 86 TRP A O 1
ATOM 672 N N . MET A 1 87 ? -15.851 -2.709 -0.105 1.00 92.31 87 MET A N 1
ATOM 673 C CA . MET A 1 87 ? -16.063 -1.304 -0.462 1.00 92.31 87 MET A CA 1
ATOM 674 C C . MET A 1 87 ? -16.116 -1.159 -1.994 1.00 92.31 87 MET A C 1
ATOM 676 O O . MET A 1 87 ? -15.228 -0.524 -2.580 1.00 92.31 87 MET A O 1
ATOM 680 N N . PRO A 1 88 ? -17.099 -1.784 -2.671 1.00 92.38 88 PRO A N 1
ATOM 681 C CA . PRO A 1 88 ? -17.164 -1.792 -4.127 1.00 92.38 88 PRO A CA 1
ATOM 682 C C . PRO A 1 88 ? -17.408 -0.391 -4.685 1.00 92.38 88 PRO A C 1
ATOM 684 O O . PRO A 1 88 ? -17.841 0.530 -3.988 1.00 92.38 88 PRO A O 1
ATOM 687 N N . GLN A 1 89 ? -17.132 -0.220 -5.976 1.00 92.38 89 GLN A N 1
ATOM 688 C CA . GLN A 1 89 ? -17.484 1.011 -6.665 1.00 92.38 89 GLN A CA 1
ATOM 689 C C . GLN A 1 89 ? -19.003 1.221 -6.631 1.00 92.38 89 GLN A C 1
ATOM 691 O O . GLN A 1 89 ? -19.781 0.311 -6.912 1.00 92.38 89 GLN A O 1
ATOM 696 N N . ARG A 1 90 ? -19.419 2.440 -6.285 1.00 90.50 90 ARG A N 1
ATOM 697 C CA . ARG A 1 90 ? -20.825 2.847 -6.202 1.00 90.50 90 ARG A CA 1
ATOM 698 C C . ARG A 1 90 ? -21.120 3.953 -7.208 1.00 90.50 90 ARG A C 1
ATOM 700 O O . ARG A 1 90 ? -20.210 4.659 -7.646 1.00 90.50 90 ARG A O 1
ATOM 707 N N . GLY A 1 91 ? -22.401 4.108 -7.535 1.00 89.25 91 GLY A N 1
ATOM 708 C CA . GLY A 1 91 ? -22.908 5.275 -8.254 1.00 89.25 91 GLY A CA 1
ATOM 709 C C . GLY A 1 91 ? -22.811 6.570 -7.429 1.00 89.25 91 GLY A C 1
ATOM 710 O O . GLY A 1 91 ? -22.356 6.547 -6.281 1.00 89.25 91 GLY A O 1
ATOM 711 N N . PRO A 1 92 ? -23.243 7.707 -7.999 1.00 85.00 92 PRO A N 1
ATOM 712 C CA . PRO A 1 92 ? -23.235 8.987 -7.302 1.00 85.00 92 PRO A CA 1
ATOM 713 C C . PRO A 1 92 ? -24.143 8.930 -6.067 1.00 85.00 92 PRO A C 1
ATOM 715 O O . PRO A 1 92 ? -25.305 8.542 -6.154 1.00 85.00 92 PRO A O 1
ATOM 718 N N . GLY A 1 93 ? -23.610 9.307 -4.906 1.00 86.88 93 GLY A N 1
ATOM 719 C CA . GLY A 1 93 ? -24.371 9.332 -3.660 1.00 86.88 93 GLY A CA 1
ATOM 720 C C . GLY A 1 93 ? -23.493 9.232 -2.419 1.00 86.88 93 GLY A C 1
ATOM 721 O O . GLY A 1 93 ? -22.282 9.001 -2.494 1.00 86.88 93 GLY A O 1
ATOM 722 N N . ARG A 1 94 ? -24.121 9.395 -1.252 1.00 88.88 94 ARG A N 1
ATOM 723 C CA . ARG A 1 94 ? -23.433 9.299 0.038 1.00 88.88 94 ARG A CA 1
ATOM 724 C C . ARG A 1 94 ? -22.926 7.863 0.268 1.00 88.88 94 ARG A C 1
ATOM 726 O O . ARG A 1 94 ? -23.672 6.920 -0.004 1.00 88.88 94 ARG A O 1
ATOM 733 N N . PRO A 1 95 ? -21.679 7.671 0.736 1.00 91.38 95 PRO A N 1
ATOM 734 C CA . PRO A 1 95 ? -21.196 6.353 1.136 1.00 91.38 95 PRO A CA 1
ATOM 735 C C . PRO A 1 95 ? -21.984 5.784 2.323 1.00 91.38 95 PRO A C 1
ATOM 737 O O . PRO A 1 95 ? -22.557 6.548 3.103 1.00 91.38 95 PRO A O 1
ATOM 740 N N . PRO A 1 96 ? -21.990 4.450 2.495 1.00 92.69 96 PRO A N 1
ATOM 741 C CA . PRO A 1 96 ? -22.394 3.823 3.745 1.00 92.69 96 PRO A CA 1
ATOM 742 C C . PRO A 1 96 ? -21.705 4.484 4.942 1.00 92.69 96 PRO A C 1
ATOM 744 O O . PRO A 1 96 ? -20.516 4.805 4.882 1.00 92.69 96 PRO A O 1
ATOM 747 N N . LYS A 1 97 ? -22.444 4.648 6.044 1.00 93.69 97 LYS A N 1
ATOM 748 C CA . LYS A 1 97 ? -21.981 5.373 7.238 1.00 93.69 97 LYS A CA 1
ATOM 749 C C . LYS A 1 97 ? -20.616 4.886 7.739 1.00 93.69 97 LYS A C 1
ATOM 751 O O . LYS A 1 97 ? -19.738 5.697 7.998 1.00 93.69 97 LYS A O 1
ATOM 756 N N . TRP A 1 98 ? -20.414 3.572 7.791 1.00 93.44 98 TRP A N 1
ATOM 757 C CA . TRP A 1 98 ? -19.167 2.973 8.269 1.00 93.44 98 TRP A CA 1
ATOM 758 C C . TRP A 1 98 ? -17.957 3.273 7.359 1.00 93.44 98 TRP A C 1
ATOM 760 O O . TRP A 1 98 ? -16.833 3.343 7.850 1.00 93.44 98 TRP A O 1
ATOM 770 N N . ILE A 1 99 ? -18.170 3.483 6.050 1.00 93.44 99 ILE A N 1
ATOM 771 C CA . ILE A 1 99 ? -17.128 3.932 5.108 1.00 93.44 99 ILE A CA 1
ATOM 772 C C . ILE A 1 99 ? -16.861 5.423 5.315 1.00 93.44 99 ILE A C 1
ATOM 774 O O . ILE A 1 99 ? -15.708 5.848 5.337 1.00 93.44 99 ILE A O 1
ATOM 778 N N . GLU A 1 100 ? -17.913 6.223 5.507 1.00 92.38 100 GLU A N 1
ATOM 779 C CA . GLU A 1 100 ? -17.784 7.656 5.785 1.00 92.38 100 GLU A CA 1
ATOM 780 C C . GLU A 1 100 ? -16.966 7.920 7.055 1.00 92.38 100 GLU A C 1
ATOM 782 O O . GLU A 1 100 ? -16.063 8.759 7.069 1.00 92.38 100 GLU A O 1
ATOM 787 N N . GLU A 1 101 ? -17.223 7.133 8.101 1.00 93.12 101 GLU A N 1
ATOM 788 C CA . GLU A 1 101 ? -16.513 7.188 9.377 1.00 93.12 101 GLU A CA 1
ATOM 789 C C . GLU A 1 101 ? -15.018 6.875 9.235 1.00 93.12 101 GLU A C 1
ATOM 791 O O . GLU A 1 101 ? -14.244 7.220 10.128 1.00 93.12 101 GLU A O 1
ATOM 796 N N . MET A 1 102 ? -14.559 6.290 8.116 1.00 92.81 102 MET A N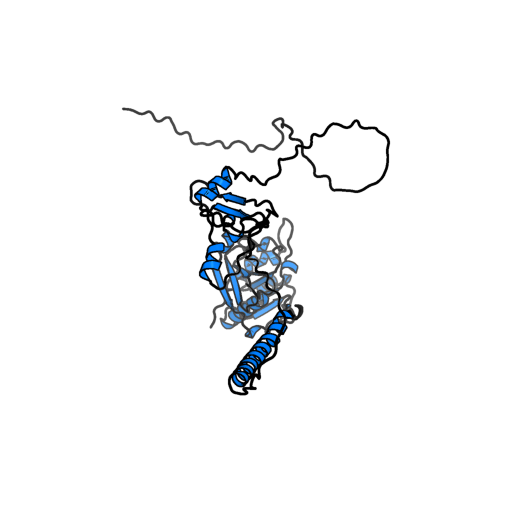 1
ATOM 797 C CA . MET A 1 102 ? -13.130 6.021 7.914 1.00 92.81 102 MET A CA 1
ATOM 798 C C . MET A 1 102 ? -12.312 7.310 7.817 1.00 92.81 102 MET A C 1
ATOM 800 O O . MET A 1 102 ? -11.118 7.290 8.123 1.00 92.81 102 MET A O 1
ATOM 804 N N . ALA A 1 103 ? -12.937 8.439 7.468 1.00 89.75 103 ALA A N 1
ATOM 805 C CA . ALA A 1 103 ? -12.307 9.758 7.555 1.00 89.75 103 ALA A CA 1
ATOM 806 C C . ALA A 1 103 ? -11.842 10.087 8.988 1.00 89.75 103 ALA A C 1
ATOM 808 O O . ALA A 1 103 ? -10.814 10.730 9.186 1.00 89.75 103 ALA A O 1
ATOM 809 N N . GLU A 1 104 ? -12.554 9.568 9.986 1.00 91.06 104 GLU A N 1
ATOM 810 C CA . GLU A 1 104 ? -12.303 9.771 11.412 1.00 91.06 104 GLU A CA 1
ATOM 811 C C . GLU A 1 104 ? -11.416 8.671 12.022 1.00 91.06 104 GLU A C 1
ATOM 813 O O . GLU A 1 104 ? -11.249 8.606 13.241 1.00 91.06 104 GLU A O 1
ATOM 818 N N . SER A 1 105 ? -10.810 7.800 11.203 1.00 92.50 105 SER A N 1
ATOM 819 C CA . SER A 1 105 ? -9.940 6.717 11.697 1.00 92.50 105 SER A CA 1
ATOM 820 C C . SER A 1 105 ? -8.788 7.249 12.555 1.00 92.50 105 SER A C 1
ATOM 822 O O . SER A 1 105 ? -8.425 6.631 13.552 1.00 92.50 105 SER A O 1
ATOM 824 N N . ARG A 1 106 ? -8.264 8.444 12.223 1.00 90.81 106 ARG A N 1
ATOM 825 C CA . ARG A 1 106 ? -7.220 9.121 13.009 1.00 90.81 106 ARG A CA 1
ATOM 826 C C . ARG A 1 106 ? -7.670 9.429 14.432 1.00 90.81 106 ARG A C 1
ATOM 828 O O . ARG A 1 106 ? -6.896 9.235 15.355 1.00 90.81 106 ARG A O 1
ATOM 835 N N . ARG A 1 107 ? -8.896 9.931 14.595 1.00 92.31 107 ARG A N 1
ATOM 836 C CA . ARG A 1 107 ? -9.462 10.293 15.901 1.00 92.31 107 ARG A CA 1
ATOM 837 C C . ARG A 1 107 ? -9.684 9.058 16.776 1.00 92.31 107 ARG A C 1
ATOM 839 O O . ARG A 1 107 ? -9.608 9.148 17.993 1.00 92.31 107 ARG A O 1
ATOM 846 N N . ARG A 1 108 ? -9.971 7.923 16.141 1.00 93.19 108 ARG A N 1
ATOM 847 C CA . ARG A 1 108 ? -10.263 6.635 16.779 1.00 93.19 108 ARG A CA 1
ATOM 848 C C . ARG A 1 108 ? -9.026 5.759 17.001 1.00 93.19 108 ARG A C 1
ATOM 850 O O . ARG A 1 108 ? -9.168 4.635 17.470 1.00 93.19 108 ARG A O 1
ATOM 857 N N . ASP A 1 109 ? -7.835 6.252 16.653 1.00 92.69 109 ASP A N 1
ATOM 858 C CA . ASP A 1 109 ? -6.574 5.502 16.682 1.00 92.69 109 ASP A CA 1
ATOM 859 C C . ASP A 1 109 ? -6.637 4.164 15.916 1.00 92.69 109 ASP A C 1
ATOM 861 O O . ASP A 1 109 ? -5.992 3.182 16.289 1.00 92.69 109 ASP A O 1
ATOM 865 N N . VAL A 1 110 ? -7.410 4.119 14.824 1.00 95.94 110 VAL A N 1
ATOM 866 C CA . VAL A 1 110 ? -7.494 2.958 13.929 1.00 95.94 110 VAL A CA 1
ATOM 867 C C . VAL A 1 110 ? -6.694 3.241 12.667 1.00 95.94 110 VAL A C 1
ATOM 869 O O . VAL A 1 110 ? -6.824 4.295 12.039 1.00 95.94 110 VAL A O 1
ATOM 872 N N . ARG A 1 111 ? -5.861 2.282 12.270 1.00 96.38 111 ARG A N 1
ATOM 873 C CA . ARG A 1 111 ? -5.044 2.366 11.065 1.00 96.38 111 ARG A CA 1
ATOM 874 C C . ARG A 1 111 ? -5.435 1.296 10.064 1.00 96.38 111 ARG A C 1
ATOM 876 O O . ARG A 1 111 ? -5.341 0.108 10.343 1.00 96.38 111 ARG A O 1
ATOM 883 N N . TRP A 1 112 ? -5.781 1.727 8.866 1.00 97.06 112 TRP A N 1
ATOM 884 C CA . TRP A 1 112 ? -6.180 0.878 7.760 1.00 97.06 112 TRP A CA 1
ATOM 885 C C . TRP A 1 112 ? -5.026 0.657 6.791 1.00 97.06 112 TRP A C 1
ATOM 887 O O . TRP A 1 112 ? -4.391 1.607 6.316 1.00 97.06 112 TRP A O 1
ATOM 897 N N . ILE A 1 113 ? -4.790 -0.614 6.475 1.00 97.38 113 ILE A N 1
ATOM 898 C CA . ILE A 1 113 ? -3.935 -1.054 5.377 1.00 97.38 113 ILE A CA 1
ATOM 899 C C . ILE A 1 113 ? -4.828 -1.799 4.386 1.00 97.38 113 ILE A C 1
ATOM 901 O O . ILE A 1 113 ? -5.108 -2.986 4.543 1.00 97.38 113 ILE A O 1
ATOM 905 N N . LEU A 1 114 ? -5.307 -1.073 3.381 1.00 96.88 114 LEU A N 1
ATOM 906 C CA . LEU A 1 114 ? -6.247 -1.571 2.385 1.00 96.88 114 LEU A CA 1
ATOM 907 C C . LEU A 1 114 ? -5.482 -2.092 1.167 1.00 96.88 114 LEU A C 1
ATOM 909 O O . LEU A 1 114 ? -4.816 -1.322 0.476 1.00 96.88 114 LEU A O 1
ATOM 913 N N . LEU A 1 115 ? -5.558 -3.390 0.890 1.00 95.56 115 LEU A N 1
ATOM 914 C CA . LEU A 1 115 ? -4.874 -4.019 -0.240 1.00 95.56 115 LEU A CA 1
ATOM 915 C C . LEU A 1 115 ? -5.861 -4.239 -1.386 1.00 95.56 115 LEU A C 1
ATOM 917 O O . LEU A 1 115 ? -6.950 -4.767 -1.180 1.00 95.56 115 LEU A O 1
ATOM 921 N N . THR A 1 116 ? -5.486 -3.874 -2.609 1.00 92.81 116 THR A N 1
ATOM 922 C CA . THR A 1 116 ? -6.305 -4.192 -3.787 1.00 92.81 116 THR A CA 1
ATOM 923 C C . THR A 1 116 ? -5.455 -4.367 -5.035 1.00 92.81 116 THR A C 1
ATOM 925 O O . THR A 1 116 ? -4.397 -3.750 -5.196 1.00 92.81 116 THR A O 1
ATOM 928 N N . GLN A 1 117 ? -5.925 -5.218 -5.940 1.00 89.19 117 GLN A N 1
ATOM 929 C CA . GLN A 1 117 ? -5.476 -5.244 -7.335 1.00 89.19 117 GLN A CA 1
ATOM 930 C C . GLN A 1 117 ? -6.338 -4.370 -8.246 1.00 89.19 117 GLN A C 1
ATOM 932 O O . GLN A 1 117 ? -5.854 -3.912 -9.277 1.00 89.19 117 GLN A O 1
ATOM 937 N N . SER A 1 118 ? -7.589 -4.133 -7.856 1.00 86.38 118 SER A N 1
ATOM 938 C CA . SER A 1 118 ? -8.561 -3.371 -8.631 1.00 86.38 118 SER A CA 1
ATOM 939 C C . SER A 1 118 ? -8.486 -1.878 -8.321 1.00 86.38 118 SER A C 1
ATOM 941 O O . SER A 1 118 ? -8.374 -1.479 -7.158 1.00 86.38 118 SER A O 1
ATOM 943 N N . ALA A 1 119 ? -8.611 -1.057 -9.363 1.00 87.81 119 ALA A N 1
ATOM 944 C CA . ALA A 1 119 ? -8.858 0.376 -9.234 1.00 87.81 119 ALA A CA 1
ATOM 945 C C . ALA A 1 119 ? -10.350 0.701 -9.024 1.00 87.81 119 ALA A C 1
ATOM 947 O O . ALA A 1 119 ? -10.695 1.859 -8.800 1.00 87.81 119 ALA A O 1
ATOM 948 N N . GLU A 1 120 ? -11.240 -0.290 -9.080 1.00 89.38 120 GLU A N 1
ATOM 949 C CA . GLU A 1 120 ? -12.693 -0.153 -8.951 1.00 89.38 120 GLU A CA 1
ATOM 950 C C . GLU A 1 120 ? -13.137 -0.435 -7.512 1.00 89.38 120 GLU A C 1
ATOM 952 O O . GLU A 1 120 ? -13.458 -1.554 -7.126 1.00 89.38 120 GLU A O 1
ATOM 957 N N . PHE A 1 121 ? -13.123 0.608 -6.692 1.00 92.19 121 PHE A N 1
ATOM 958 C CA . PHE A 1 121 ? -13.638 0.612 -5.324 1.00 92.19 121 PHE A CA 1
ATOM 959 C C . PHE A 1 121 ? -14.286 1.965 -5.017 1.00 92.19 121 PHE A C 1
ATOM 961 O O . PHE A 1 121 ? -14.262 2.874 -5.860 1.00 92.19 121 PHE A O 1
ATOM 968 N N . ASP A 1 122 ? -14.867 2.092 -3.825 1.00 91.56 122 ASP A N 1
ATOM 969 C CA . ASP A 1 122 ? -15.618 3.266 -3.383 1.00 91.56 122 ASP A CA 1
ATOM 970 C C . ASP A 1 122 ? -14.875 4.587 -3.665 1.00 91.56 122 ASP A C 1
ATOM 972 O O . ASP A 1 122 ? -13.728 4.793 -3.254 1.00 91.56 122 ASP A O 1
ATOM 976 N N . HIS A 1 123 ? -15.546 5.504 -4.371 1.00 89.31 123 HIS A N 1
ATOM 977 C CA . HIS A 1 123 ? -14.994 6.809 -4.735 1.00 89.31 123 HIS A CA 1
ATOM 978 C C . HIS A 1 123 ? -14.604 7.646 -3.506 1.00 89.31 123 HIS A C 1
ATOM 980 O O . HIS A 1 123 ? -13.713 8.490 -3.598 1.00 89.31 123 HIS A O 1
ATOM 986 N N . PHE A 1 124 ? -15.234 7.408 -2.347 1.00 88.06 124 PHE A N 1
ATOM 987 C CA . PHE A 1 124 ? -14.935 8.090 -1.089 1.00 88.06 124 PHE A CA 1
ATOM 988 C C . PHE A 1 124 ? -13.475 7.897 -0.661 1.00 88.06 124 PHE A C 1
ATOM 990 O O . PHE A 1 124 ? -12.885 8.795 -0.059 1.00 88.06 124 PHE A O 1
ATOM 997 N N . LEU A 1 125 ? -12.879 6.759 -1.027 1.00 87.12 125 LEU A N 1
ATOM 998 C CA . LEU A 1 125 ? -11.522 6.358 -0.655 1.00 87.12 125 LEU A CA 1
ATOM 999 C C . LEU A 1 125 ? -10.460 6.758 -1.691 1.00 87.12 125 LEU A C 1
ATOM 1001 O O . LEU A 1 125 ? -9.280 6.494 -1.481 1.00 87.12 125 LEU A O 1
ATOM 1005 N N . LYS A 1 126 ? -10.851 7.370 -2.817 1.00 83.81 126 LYS A N 1
ATOM 1006 C CA . LYS A 1 126 ? -9.939 7.738 -3.920 1.00 83.81 126 LYS A CA 1
ATOM 1007 C C . LYS A 1 126 ? -9.472 9.200 -3.888 1.00 83.81 126 LYS A C 1
ATOM 1009 O O . LYS A 1 126 ? -8.570 9.558 -4.640 1.00 83.81 126 LYS A O 1
ATOM 1014 N N . GLY A 1 127 ? -10.090 10.037 -3.054 1.00 72.88 127 GLY A N 1
ATOM 1015 C CA . GLY A 1 127 ? -9.810 11.475 -2.968 1.00 72.88 127 GLY A CA 1
ATOM 1016 C C . GLY A 1 127 ? -8.809 11.862 -1.875 1.00 72.88 127 GLY A C 1
ATOM 1017 O O . GLY A 1 127 ? -8.068 11.029 -1.359 1.00 72.88 127 GLY A O 1
ATOM 1018 N N . THR A 1 128 ? -8.865 13.130 -1.465 1.00 66.19 128 THR A N 1
ATOM 1019 C CA . THR A 1 128 ? -7.991 13.768 -0.455 1.00 66.19 128 THR A CA 1
ATOM 1020 C C . THR A 1 128 ? -8.013 13.117 0.930 1.00 66.19 128 THR A C 1
ATOM 1022 O O . THR A 1 128 ? -7.150 13.378 1.761 1.00 66.19 128 THR A O 1
ATOM 1025 N N . ARG A 1 129 ? -8.997 12.253 1.203 1.00 77.56 129 ARG A N 1
ATOM 1026 C CA . ARG A 1 129 ? -9.093 11.508 2.466 1.00 77.56 129 ARG A CA 1
ATOM 1027 C C . ARG A 1 129 ? -8.113 10.341 2.548 1.00 77.56 129 ARG A C 1
ATOM 1029 O O . ARG A 1 129 ? -7.776 9.913 3.649 1.00 77.56 129 ARG A O 1
ATOM 1036 N N . LEU A 1 130 ? -7.653 9.824 1.409 1.00 85.81 130 LEU A N 1
ATOM 1037 C CA . LEU A 1 130 ? -6.611 8.809 1.378 1.00 85.81 130 LEU A CA 1
ATOM 1038 C C . LEU A 1 130 ? -5.282 9.454 1.745 1.00 85.81 130 LEU A C 1
ATOM 1040 O O . LEU A 1 130 ? -4.767 10.253 0.978 1.00 85.81 130 LEU A O 1
ATOM 1044 N N . ASN A 1 131 ? -4.682 9.092 2.876 1.00 92.00 131 ASN A N 1
ATOM 1045 C CA . ASN A 1 131 ? -3.450 9.759 3.287 1.00 92.00 131 ASN A CA 1
ATOM 1046 C C . ASN A 1 131 ? -2.243 9.318 2.460 1.00 92.00 131 ASN A C 1
ATOM 1048 O O . ASN A 1 131 ? -1.403 10.145 2.104 1.00 92.00 131 ASN A O 1
ATOM 1052 N N . LYS A 1 132 ? -2.132 8.013 2.191 1.00 93.31 132 LYS A N 1
ATOM 1053 C CA . LYS A 1 132 ? -1.007 7.437 1.454 1.00 93.31 132 LYS A CA 1
ATOM 1054 C C . LYS A 1 132 ? -1.466 6.347 0.502 1.00 93.31 132 LYS A C 1
ATOM 1056 O O . LYS A 1 132 ? -2.230 5.453 0.869 1.00 93.31 132 LYS A O 1
ATOM 1061 N N . HIS A 1 133 ? -0.926 6.382 -0.707 1.00 94.81 133 HIS A N 1
ATOM 1062 C CA . HIS A 1 133 ? -1.058 5.317 -1.687 1.00 94.81 133 HIS A CA 1
ATOM 1063 C C . HIS A 1 133 ? 0.317 4.730 -1.977 1.00 94.81 133 HIS A C 1
ATOM 1065 O O . HIS A 1 133 ? 1.233 5.443 -2.368 1.00 94.81 133 HIS A O 1
ATOM 1071 N N . PHE A 1 134 ? 0.450 3.421 -1.801 1.00 95.62 134 PHE A N 1
ATOM 1072 C CA . PHE A 1 134 ? 1.643 2.663 -2.145 1.00 95.62 134 PHE A CA 1
ATOM 1073 C C . PHE A 1 134 ? 1.338 1.776 -3.352 1.00 95.62 134 PHE A C 1
ATOM 1075 O O . PHE A 1 134 ? 0.364 1.023 -3.350 1.00 95.62 134 PHE A O 1
ATOM 1082 N N . HIS A 1 135 ? 2.173 1.814 -4.384 1.00 95.00 135 HIS A N 1
ATOM 1083 C CA . HIS A 1 135 ? 2.109 0.882 -5.505 1.00 95.00 135 HIS A CA 1
ATOM 1084 C C . HIS A 1 135 ? 3.381 0.053 -5.587 1.00 95.00 135 HIS A C 1
ATOM 1086 O O . HIS A 1 135 ? 4.477 0.579 -5.772 1.00 95.00 135 HIS A O 1
ATOM 1092 N N . LEU A 1 136 ? 3.230 -1.263 -5.473 1.00 94.12 136 LEU A N 1
ATOM 1093 C CA . LEU A 1 136 ? 4.325 -2.213 -5.558 1.00 94.12 136 LEU A CA 1
ATOM 1094 C C . LEU A 1 136 ? 4.459 -2.712 -6.995 1.00 94.12 136 LEU A C 1
ATOM 1096 O O . LEU A 1 136 ? 3.595 -3.416 -7.516 1.00 94.12 136 LEU A O 1
ATOM 1100 N N . SER A 1 137 ? 5.590 -2.398 -7.615 1.00 91.50 137 SER A N 1
ATOM 1101 C CA . SER A 1 137 ? 5.968 -2.914 -8.925 1.00 91.50 137 SER A CA 1
ATOM 1102 C C . SER A 1 137 ? 7.129 -3.888 -8.783 1.00 91.50 137 SER A C 1
ATOM 1104 O O . SER A 1 137 ? 8.173 -3.560 -8.218 1.00 91.50 137 SER A O 1
ATOM 1106 N N . ARG A 1 138 ? 6.969 -5.100 -9.313 1.00 88.06 138 ARG A N 1
ATOM 1107 C CA . ARG A 1 138 ? 8.035 -6.104 -9.353 1.00 88.06 138 ARG A CA 1
ATOM 1108 C C . ARG A 1 138 ? 8.597 -6.212 -10.764 1.00 88.06 138 ARG A C 1
ATOM 1110 O O . ARG A 1 138 ? 7.880 -6.577 -11.692 1.00 88.06 138 ARG A O 1
ATOM 1117 N N . LYS A 1 139 ? 9.890 -5.919 -10.921 1.00 79.44 139 LYS A N 1
ATOM 1118 C CA . LYS A 1 139 ? 10.617 -6.109 -12.184 1.00 79.44 139 LYS A CA 1
ATOM 1119 C C . LYS A 1 139 ? 11.285 -7.488 -12.188 1.00 79.44 139 LYS A C 1
ATOM 1121 O O . LYS A 1 139 ? 12.260 -7.712 -11.470 1.00 79.44 139 LYS A O 1
ATOM 1126 N N . GLY A 1 140 ? 10.763 -8.407 -13.001 1.00 70.56 140 GLY A N 1
ATOM 1127 C CA . GLY A 1 140 ? 11.292 -9.768 -13.152 1.00 70.56 140 GLY A CA 1
ATOM 1128 C C . GLY A 1 140 ? 11.026 -10.689 -11.951 1.00 70.56 140 GLY A C 1
ATOM 1129 O O . GLY A 1 140 ? 10.155 -10.431 -11.126 1.00 70.56 140 GLY A O 1
ATOM 1130 N N . PHE A 1 141 ? 11.786 -11.782 -11.843 1.00 65.56 141 PHE A N 1
ATOM 1131 C CA . PHE A 1 141 ? 11.573 -12.830 -10.829 1.00 65.56 141 PHE A CA 1
ATOM 1132 C C . PHE A 1 141 ? 12.317 -12.601 -9.500 1.00 65.56 141 PHE A C 1
ATOM 1134 O O . PHE A 1 141 ? 12.250 -13.436 -8.602 1.00 65.56 141 PHE A O 1
ATOM 1141 N N . MET A 1 142 ? 12.993 -11.464 -9.317 1.00 74.00 142 MET A N 1
ATOM 1142 C CA . MET A 1 142 ? 13.748 -11.174 -8.090 1.00 74.00 142 MET A CA 1
ATOM 1143 C C . MET A 1 142 ? 12.834 -10.992 -6.869 1.00 74.00 142 MET A C 1
ATOM 1145 O O . MET A 1 142 ? 11.724 -10.482 -7.004 1.00 74.00 142 MET A O 1
ATOM 1149 N N . SER A 1 143 ? 13.308 -11.358 -5.674 1.00 84.75 143 SER A N 1
ATOM 1150 C CA . SER A 1 143 ? 12.618 -11.155 -4.382 1.00 84.75 143 SER A CA 1
ATOM 1151 C C . SER A 1 143 ? 12.731 -9.707 -3.882 1.00 84.75 143 SER A C 1
ATOM 1153 O O . SER A 1 143 ? 13.105 -9.446 -2.738 1.00 84.75 143 SER A O 1
ATOM 1155 N N . ARG A 1 144 ? 12.471 -8.750 -4.775 1.00 89.62 144 ARG A N 1
ATOM 1156 C CA . ARG A 1 144 ? 12.403 -7.320 -4.477 1.00 89.62 144 ARG A CA 1
ATOM 1157 C C . ARG A 1 144 ? 11.290 -6.678 -5.287 1.00 89.62 144 ARG A C 1
ATOM 1159 O O . ARG A 1 144 ? 11.058 -7.065 -6.432 1.00 89.62 144 ARG A O 1
ATOM 1166 N N . SER A 1 145 ? 10.680 -5.654 -4.718 1.00 92.75 145 SER A N 1
ATOM 1167 C CA . SER A 1 145 ? 9.747 -4.778 -5.418 1.00 92.75 145 SER A CA 1
ATOM 1168 C C . SER A 1 145 ? 10.176 -3.330 -5.243 1.00 92.75 145 SER A C 1
ATOM 1170 O O . SER A 1 145 ? 10.779 -2.954 -4.240 1.00 92.75 145 SER A O 1
ATOM 1172 N N . THR A 1 146 ? 9.861 -2.513 -6.233 1.00 93.56 146 THR A N 1
ATOM 1173 C CA . THR A 1 146 ? 9.946 -1.062 -6.135 1.00 93.56 146 THR A CA 1
ATOM 1174 C C . THR A 1 146 ? 8.597 -0.550 -5.645 1.00 93.56 146 THR A C 1
ATOM 1176 O O . THR A 1 146 ? 7.561 -0.890 -6.216 1.00 93.56 146 THR A O 1
ATOM 1179 N N . ILE A 1 147 ? 8.617 0.231 -4.573 1.00 94.94 147 ILE A N 1
ATOM 1180 C CA . ILE A 1 147 ? 7.459 0.903 -3.995 1.00 94.94 147 ILE A CA 1
ATOM 1181 C C . ILE A 1 147 ? 7.437 2.323 -4.542 1.00 94.94 147 ILE A C 1
ATOM 1183 O O . ILE A 1 147 ? 8.430 3.040 -4.432 1.00 94.94 147 ILE A O 1
ATOM 1187 N N . PHE A 1 148 ? 6.306 2.707 -5.112 1.00 95.12 148 PHE A N 1
ATOM 1188 C CA . PHE A 1 148 ? 5.980 4.084 -5.448 1.00 95.12 148 PHE A CA 1
ATOM 1189 C C . PHE A 1 148 ? 4.986 4.591 -4.410 1.00 95.12 148 PHE A C 1
ATOM 1191 O O . PHE A 1 148 ? 3.952 3.956 -4.205 1.00 95.12 148 PHE A O 1
ATOM 1198 N N . GLU A 1 149 ? 5.311 5.684 -3.734 1.00 95.00 149 GLU A N 1
ATOM 1199 C CA . GLU A 1 149 ? 4.470 6.285 -2.702 1.00 95.00 149 GLU A CA 1
ATOM 1200 C C . GLU A 1 149 ? 3.941 7.646 -3.163 1.00 95.00 149 GLU A C 1
ATOM 1202 O O . GLU A 1 149 ? 4.712 8.500 -3.605 1.00 95.00 149 GLU A O 1
ATOM 1207 N N . TRP A 1 150 ? 2.636 7.858 -2.995 1.00 93.75 150 TRP A N 1
ATOM 1208 C CA . TRP A 1 150 ? 1.967 9.147 -3.158 1.00 93.75 150 TRP A CA 1
ATOM 1209 C C . TRP A 1 150 ? 1.262 9.553 -1.872 1.00 93.75 150 TRP A C 1
ATOM 1211 O O . TRP A 1 150 ? 0.742 8.709 -1.138 1.00 93.75 150 TRP A O 1
ATOM 1221 N N . SER A 1 151 ? 1.220 10.858 -1.621 1.00 91.31 151 SER A N 1
ATOM 1222 C CA . SER A 1 151 ? 0.483 11.442 -0.500 1.00 91.31 151 SER A CA 1
ATOM 1223 C C . SER A 1 151 ? -0.837 12.023 -0.990 1.00 91.31 151 SER A C 1
ATOM 1225 O O . SER A 1 151 ? -0.883 12.581 -2.083 1.00 91.31 151 SER A O 1
ATOM 1227 N N . GLU A 1 152 ? -1.887 11.888 -0.181 1.00 88.38 152 GLU A N 1
ATOM 1228 C CA . GLU A 1 152 ? -3.177 12.582 -0.352 1.00 88.38 152 GLU A CA 1
ATOM 1229 C C . GLU A 1 152 ? -3.914 12.313 -1.677 1.00 88.38 152 GLU A C 1
ATOM 1231 O O . GLU A 1 152 ? -4.823 13.049 -2.059 1.00 88.38 152 GLU A O 1
ATOM 1236 N N . ARG A 1 153 ? -3.549 11.239 -2.391 1.00 86.81 153 ARG A N 1
ATOM 1237 C CA . ARG A 1 153 ? -4.194 10.846 -3.649 1.00 86.81 153 ARG A CA 1
ATOM 1238 C C . ARG A 1 153 ? -4.077 9.359 -3.941 1.00 86.81 153 ARG A C 1
ATOM 1240 O O . ARG A 1 153 ? -3.109 8.711 -3.547 1.00 86.81 153 ARG A O 1
ATOM 1247 N N . PHE A 1 154 ? -5.032 8.849 -4.715 1.00 89.81 154 PHE A N 1
ATOM 1248 C CA . PHE A 1 154 ? -4.983 7.518 -5.315 1.00 89.81 154 PHE A CA 1
ATOM 1249 C C . PHE A 1 154 ? -4.562 7.585 -6.789 1.00 89.81 154 PHE A C 1
ATOM 1251 O O . PHE A 1 154 ? -5.051 8.425 -7.545 1.00 89.81 154 PHE A O 1
ATOM 1258 N N . VAL A 1 155 ? -3.699 6.664 -7.224 1.00 89.19 155 VAL A N 1
ATOM 1259 C CA . VAL A 1 155 ? -3.265 6.535 -8.623 1.00 89.19 155 VAL A CA 1
ATOM 1260 C C . VAL A 1 155 ? -3.694 5.178 -9.177 1.00 89.19 155 VAL A C 1
ATOM 1262 O O . VAL A 1 155 ? -3.082 4.158 -8.876 1.00 89.19 155 VAL A O 1
ATOM 1265 N N . ALA A 1 156 ? -4.730 5.152 -10.017 1.00 84.31 156 ALA A N 1
ATOM 1266 C CA . ALA A 1 156 ? -5.282 3.904 -10.555 1.00 84.31 156 ALA A CA 1
ATOM 1267 C C . ALA A 1 156 ? -4.257 3.093 -11.368 1.00 84.31 156 ALA A C 1
ATOM 1269 O O . ALA A 1 156 ? -4.037 1.920 -11.082 1.00 84.31 156 ALA A O 1
ATOM 1270 N N . ASN A 1 157 ? -3.579 3.744 -12.322 1.00 82.44 157 ASN A N 1
ATOM 1271 C CA . ASN A 1 157 ? -2.637 3.098 -13.242 1.00 82.44 157 ASN A CA 1
ATOM 1272 C C . ASN A 1 157 ? -1.269 3.803 -13.244 1.00 82.44 157 ASN A C 1
ATOM 1274 O O . ASN A 1 157 ? -0.945 4.550 -14.174 1.00 82.44 157 ASN A O 1
ATOM 1278 N N . PRO A 1 158 ? -0.417 3.569 -12.228 1.00 81.50 158 PRO A N 1
ATOM 1279 C CA . PRO A 1 158 ? 0.913 4.174 -12.186 1.00 81.50 158 PRO A CA 1
ATOM 1280 C C . PRO A 1 158 ? 1.826 3.730 -13.333 1.00 81.50 158 PRO A C 1
ATOM 1282 O O . PRO A 1 158 ? 2.764 4.437 -13.683 1.00 81.50 158 PRO A O 1
ATOM 1285 N N . ALA A 1 159 ? 1.583 2.555 -13.923 1.00 79.94 159 ALA A N 1
ATOM 1286 C CA . ALA A 1 159 ? 2.385 2.040 -15.033 1.00 79.94 159 ALA A CA 1
ATOM 1287 C C . ALA A 1 159 ? 2.270 2.898 -16.306 1.00 79.94 159 ALA A C 1
ATOM 1289 O O . ALA A 1 159 ? 3.256 3.022 -17.039 1.00 79.94 159 ALA A O 1
ATOM 1290 N N . ASP A 1 160 ? 1.123 3.542 -16.511 1.00 80.12 160 ASP A N 1
ATOM 1291 C CA . ASP A 1 160 ? 0.824 4.305 -17.727 1.00 80.12 160 ASP A CA 1
ATOM 1292 C C . ASP A 1 160 ? 0.986 5.810 -17.497 1.00 80.12 160 ASP A C 1
ATOM 1294 O O . ASP A 1 160 ? 1.418 6.545 -18.383 1.00 80.12 160 ASP A O 1
ATOM 1298 N N . ASN A 1 161 ? 0.763 6.274 -16.266 1.00 85.62 161 ASN A N 1
ATOM 1299 C CA . ASN A 1 161 ? 0.884 7.682 -15.914 1.00 85.62 161 ASN A CA 1
ATOM 1300 C C . ASN A 1 161 ? 2.343 8.059 -15.577 1.00 85.62 161 ASN A C 1
ATOM 1302 O O . ASN A 1 161 ? 2.850 7.813 -14.478 1.00 85.62 161 ASN A O 1
ATOM 1306 N N . LYS A 1 162 ? 3.062 8.622 -16.558 1.00 84.38 162 LYS A N 1
ATOM 1307 C CA . LYS A 1 162 ? 4.465 9.053 -16.398 1.00 84.38 162 LYS A CA 1
ATOM 1308 C C . LYS A 1 162 ? 4.618 10.179 -15.378 1.00 84.38 162 LYS A C 1
ATOM 1310 O O . LYS A 1 162 ? 5.542 10.105 -14.573 1.00 84.38 162 LYS A O 1
ATOM 1315 N N . ASP A 1 163 ? 3.732 11.167 -15.384 1.00 86.50 163 ASP A N 1
ATOM 1316 C CA . ASP A 1 163 ? 3.845 12.324 -14.491 1.00 86.50 163 ASP A CA 1
ATOM 1317 C C . ASP A 1 163 ? 3.570 11.927 -13.046 1.00 86.50 163 ASP A C 1
ATOM 1319 O O . ASP A 1 163 ? 4.372 12.224 -12.163 1.00 86.50 163 ASP A O 1
ATOM 1323 N N . ALA A 1 164 ? 2.565 11.072 -12.823 1.00 85.25 164 ALA A N 1
ATOM 1324 C CA . ALA A 1 164 ? 2.341 10.503 -11.504 1.00 85.25 164 ALA A CA 1
ATOM 1325 C C . ALA A 1 164 ? 3.567 9.743 -10.980 1.00 85.25 164 ALA A C 1
ATOM 1327 O O . ALA A 1 164 ? 3.896 9.850 -9.805 1.00 85.25 164 ALA A O 1
ATOM 1328 N N . ARG A 1 165 ? 4.293 9.005 -11.826 1.00 86.25 165 ARG A N 1
ATOM 1329 C CA . ARG A 1 165 ? 5.522 8.321 -11.389 1.00 86.25 165 ARG A CA 1
ATOM 1330 C C . ARG A 1 165 ? 6.662 9.265 -11.028 1.00 86.25 165 ARG A C 1
ATOM 1332 O O . ARG A 1 165 ? 7.454 8.892 -10.170 1.00 86.25 165 ARG A O 1
ATOM 1339 N N . LYS A 1 166 ? 6.771 10.432 -11.668 1.00 87.50 166 LYS A N 1
ATOM 1340 C CA . LYS A 1 166 ? 7.806 11.430 -11.340 1.00 87.50 166 LYS A CA 1
ATOM 1341 C C . LYS A 1 166 ? 7.572 12.051 -9.964 1.00 87.50 166 LYS A C 1
ATOM 1343 O O . LYS A 1 166 ? 8.531 12.329 -9.260 1.00 87.50 166 LYS A O 1
ATOM 1348 N N . GLU A 1 167 ? 6.310 12.227 -9.586 1.00 88.75 167 GLU A N 1
ATOM 1349 C CA . GLU A 1 167 ? 5.912 12.739 -8.268 1.00 88.75 167 GLU A CA 1
ATOM 1350 C C . GLU A 1 167 ? 6.054 11.705 -7.143 1.00 88.75 167 GLU A C 1
ATOM 1352 O O . GLU A 1 167 ? 5.998 12.056 -5.965 1.00 88.75 167 GLU A O 1
ATOM 1357 N N . ALA A 1 168 ? 6.180 10.421 -7.486 1.00 92.19 168 ALA A N 1
ATOM 1358 C CA . ALA A 1 168 ? 6.218 9.353 -6.502 1.00 92.19 168 ALA A CA 1
ATOM 1359 C C . ALA A 1 168 ? 7.543 9.344 -5.733 1.00 92.19 168 ALA A C 1
ATOM 1361 O O . ALA A 1 168 ? 8.623 9.421 -6.322 1.00 92.19 168 ALA A O 1
ATOM 1362 N N . ILE A 1 169 ? 7.474 9.102 -4.425 1.00 94.00 169 ILE A N 1
ATOM 1363 C CA . ILE A 1 169 ? 8.661 8.737 -3.651 1.00 94.00 169 ILE A CA 1
ATOM 1364 C C . ILE A 1 169 ? 8.967 7.267 -3.952 1.00 94.00 169 ILE A C 1
ATOM 1366 O O . ILE A 1 169 ? 8.140 6.382 -3.717 1.00 94.00 169 ILE A O 1
ATOM 1370 N N . ILE A 1 170 ? 10.149 7.000 -4.510 1.00 93.38 170 ILE A N 1
ATOM 1371 C CA . ILE A 1 170 ? 10.541 5.667 -4.976 1.00 93.38 170 ILE A CA 1
ATOM 1372 C C . ILE A 1 170 ? 11.449 5.003 -3.945 1.00 93.38 170 ILE A C 1
ATOM 1374 O O . ILE A 1 170 ? 12.553 5.475 -3.682 1.00 93.38 170 ILE A O 1
ATOM 1378 N N . THR A 1 171 ? 11.023 3.856 -3.418 1.00 93.56 171 THR A N 1
ATOM 1379 C CA . THR A 1 171 ? 11.817 3.058 -2.473 1.00 93.56 171 THR A CA 1
ATOM 1380 C C . THR A 1 171 ? 11.977 1.626 -2.965 1.00 93.56 171 THR A C 1
ATOM 1382 O O . THR A 1 171 ? 11.016 0.977 -3.372 1.00 93.56 171 THR A O 1
ATOM 1385 N N . ASN A 1 172 ? 13.194 1.085 -2.903 1.00 92.69 172 ASN A N 1
ATOM 1386 C CA . ASN A 1 172 ? 13.421 -0.335 -3.159 1.00 92.69 172 ASN A CA 1
ATOM 1387 C C . ASN A 1 172 ? 13.169 -1.149 -1.891 1.00 92.69 172 ASN A C 1
ATOM 1389 O O . ASN A 1 172 ? 13.730 -0.869 -0.833 1.00 92.69 172 ASN A O 1
ATOM 1393 N N . TRP A 1 173 ? 12.366 -2.198 -2.018 1.00 94.25 173 TRP A N 1
ATOM 1394 C CA . TRP A 1 173 ? 11.968 -3.049 -0.912 1.00 94.25 173 TRP A CA 1
ATOM 1395 C C . TRP A 1 173 ? 12.286 -4.513 -1.203 1.00 94.25 173 TRP A C 1
ATOM 1397 O O . TRP A 1 173 ? 11.779 -5.117 -2.149 1.00 94.25 173 TRP A O 1
ATOM 1407 N N . TRP A 1 174 ? 13.153 -5.086 -0.375 1.00 92.31 174 TRP A N 1
ATOM 1408 C CA . TRP A 1 174 ? 13.493 -6.504 -0.413 1.00 92.31 174 TRP A CA 1
ATOM 1409 C C . TRP A 1 174 ? 12.453 -7.310 0.341 1.00 92.31 174 TRP A C 1
ATOM 1411 O O . TRP A 1 174 ? 12.092 -6.931 1.449 1.00 92.31 174 TRP A O 1
ATOM 1421 N N . HIS A 1 175 ? 12.015 -8.430 -0.234 1.00 92.56 175 HIS A N 1
ATOM 1422 C CA . HIS A 1 175 ? 11.001 -9.288 0.371 1.00 92.56 175 HIS A CA 1
ATOM 1423 C C . HIS A 1 175 ? 11.555 -9.960 1.637 1.00 92.56 175 HIS A C 1
ATOM 1425 O O . HIS A 1 175 ? 12.463 -10.795 1.549 1.00 92.56 175 HIS A O 1
ATOM 1431 N N . PRO A 1 176 ? 11.030 -9.623 2.825 1.00 92.19 176 PRO A N 1
ATOM 1432 C CA . PRO A 1 176 ? 11.498 -10.207 4.073 1.00 92.19 176 PRO A CA 1
ATOM 1433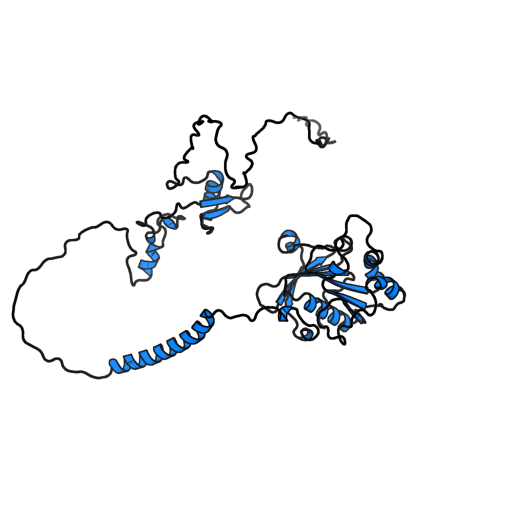 C C . PRO A 1 176 ? 11.001 -11.651 4.232 1.00 92.19 176 PRO A C 1
ATOM 1435 O O . PRO A 1 176 ? 9.820 -11.894 4.474 1.00 92.19 176 PRO A O 1
ATOM 1438 N N . LYS A 1 177 ? 11.924 -12.622 4.188 1.00 91.19 177 LYS A N 1
ATOM 1439 C CA . LYS A 1 177 ? 11.616 -14.057 4.369 1.00 91.19 177 LYS A CA 1
ATOM 1440 C C . LYS A 1 177 ? 10.920 -14.377 5.701 1.00 91.19 177 LYS A C 1
ATOM 1442 O O . LYS A 1 177 ? 10.160 -15.337 5.766 1.00 91.19 177 LYS A O 1
ATOM 1447 N N . LYS A 1 178 ? 11.142 -13.557 6.740 1.00 93.44 178 LYS A N 1
ATOM 1448 C CA . LYS A 1 178 ? 10.541 -13.685 8.086 1.00 93.44 178 LYS A CA 1
ATOM 1449 C C . LYS A 1 178 ? 9.021 -13.896 8.046 1.00 93.44 178 LYS A C 1
ATOM 1451 O O . LYS A 1 178 ? 8.491 -14.640 8.865 1.00 93.44 178 LYS A O 1
ATOM 1456 N N . TYR A 1 179 ? 8.331 -13.251 7.107 1.00 94.12 179 TYR A N 1
ATOM 1457 C CA . TYR A 1 179 ? 6.867 -13.221 7.066 1.00 94.12 179 TYR A CA 1
ATOM 1458 C C . TYR A 1 179 ? 6.256 -14.224 6.081 1.00 94.12 179 TYR A C 1
ATOM 1460 O O . TYR A 1 179 ? 5.039 -14.279 5.950 1.00 94.12 179 TYR A O 1
ATOM 1468 N N . TYR A 1 180 ? 7.068 -15.036 5.393 1.00 90.44 180 TYR A N 1
ATOM 1469 C CA . TYR A 1 180 ? 6.561 -16.001 4.406 1.00 90.44 180 TYR A CA 1
ATOM 1470 C C . TYR A 1 180 ? 5.673 -17.078 5.038 1.00 90.44 180 TYR A C 1
ATOM 1472 O O . TYR A 1 180 ? 4.790 -17.592 4.370 1.00 90.44 180 TYR A O 1
ATOM 1480 N N . GLY A 1 181 ? 5.897 -17.403 6.314 1.00 92.31 181 GLY A N 1
ATOM 1481 C CA . GLY A 1 181 ? 5.074 -18.356 7.064 1.00 92.31 181 GLY A CA 1
ATOM 1482 C C . GLY A 1 181 ? 3.917 -17.725 7.840 1.00 92.31 181 GLY A C 1
ATOM 1483 O O . GLY A 1 181 ? 3.328 -18.402 8.670 1.00 92.31 181 GLY A O 1
ATOM 1484 N N . TRP A 1 182 ? 3.640 -16.427 7.670 1.00 94.25 182 TRP A N 1
ATOM 1485 C CA . TRP A 1 182 ? 2.539 -15.760 8.382 1.00 94.25 182 TRP A CA 1
ATOM 1486 C C . TRP A 1 182 ? 1.219 -15.842 7.618 1.00 94.25 182 TRP A C 1
ATOM 1488 O O . TRP A 1 182 ? 0.173 -15.559 8.190 1.00 94.25 182 TRP A O 1
ATOM 1498 N N . TYR A 1 183 ? 1.270 -16.176 6.331 1.00 92.75 183 TYR A N 1
ATOM 1499 C CA . TYR A 1 183 ? 0.108 -16.319 5.469 1.00 92.75 183 TYR A CA 1
ATOM 1500 C C . TYR A 1 183 ? 0.438 -17.245 4.295 1.00 92.75 183 TYR A C 1
ATOM 1502 O O . TYR A 1 183 ? 1.609 -17.426 3.947 1.00 92.75 183 TYR A O 1
ATOM 1510 N N . GLU A 1 184 ? -0.582 -17.788 3.641 1.00 87.81 184 GLU A N 1
ATOM 1511 C CA . GLU A 1 184 ? -0.410 -18.598 2.443 1.00 87.81 184 GLU A CA 1
ATOM 1512 C C . GLU A 1 184 ? -0.462 -17.715 1.192 1.00 87.81 184 GLU A C 1
ATOM 1514 O O . GLU A 1 184 ? -1.514 -17.230 0.765 1.00 87.81 184 GLU A O 1
ATOM 1519 N N . SER A 1 185 ? 0.698 -17.491 0.573 1.00 78.12 185 SER A N 1
ATOM 1520 C CA . SER A 1 185 ? 0.752 -16.727 -0.672 1.00 78.12 185 SER A CA 1
ATOM 1521 C C . SER A 1 185 ? 0.122 -17.511 -1.831 1.00 78.12 185 SER A C 1
ATOM 1523 O O . SER A 1 185 ? 0.454 -18.674 -2.056 1.00 78.12 185 SER A O 1
ATOM 1525 N N . ALA A 1 186 ? -0.684 -16.838 -2.659 1.00 60.91 186 ALA A N 1
ATOM 1526 C CA . ALA A 1 186 ? -1.302 -17.408 -3.865 1.00 60.91 186 ALA A CA 1
ATOM 1527 C C . ALA A 1 186 ? -0.300 -17.911 -4.938 1.00 60.91 186 ALA A C 1
ATOM 1529 O O . ALA A 1 186 ? -0.700 -18.401 -5.994 1.00 60.91 186 ALA A O 1
ATOM 1530 N N . ALA A 1 187 ? 1.014 -17.821 -4.687 1.00 51.94 187 ALA A N 1
ATOM 1531 C CA . ALA A 1 187 ? 2.044 -18.426 -5.527 1.00 51.94 187 ALA A CA 1
ATOM 1532 C C . ALA A 1 187 ? 1.986 -19.967 -5.546 1.00 51.94 187 ALA A C 1
ATOM 1534 O O . ALA A 1 187 ? 2.514 -20.560 -6.485 1.00 51.94 187 ALA A O 1
ATOM 1535 N N . ALA A 1 188 ? 1.310 -20.611 -4.582 1.00 40.97 188 ALA A N 1
ATOM 1536 C CA . ALA A 1 188 ? 1.105 -22.064 -4.574 1.00 40.97 188 ALA A CA 1
ATOM 1537 C C . ALA A 1 188 ? 0.348 -22.581 -5.822 1.00 40.97 188 ALA A C 1
ATOM 1539 O O . ALA A 1 188 ? 0.571 -23.710 -6.250 1.00 40.97 188 ALA A O 1
ATOM 1540 N N . HIS A 1 189 ? -0.453 -21.731 -6.481 1.00 37.50 189 HIS A N 1
ATOM 1541 C CA . HIS A 1 189 ? -1.163 -22.052 -7.728 1.00 37.50 189 HIS A CA 1
ATOM 1542 C C . HIS A 1 189 ? -0.468 -21.547 -9.011 1.00 37.50 189 HIS A C 1
ATOM 1544 O O . HIS A 1 189 ? -1.104 -21.457 -10.061 1.00 37.50 189 HIS A O 1
ATOM 1550 N N . ARG A 1 190 ? 0.835 -21.216 -8.988 1.00 41.19 190 ARG A N 1
ATOM 1551 C CA . ARG A 1 190 ? 1.577 -20.826 -10.204 1.00 41.19 190 ARG A CA 1
ATOM 1552 C C . ARG A 1 190 ? 2.612 -21.887 -10.577 1.00 41.19 190 ARG A C 1
ATOM 1554 O O . ARG A 1 190 ? 3.670 -21.982 -9.970 1.00 41.19 190 ARG A O 1
ATOM 1561 N N . PHE A 1 191 ? 2.241 -22.660 -11.600 1.00 39.56 191 PHE A N 1
ATOM 1562 C CA . PHE A 1 191 ? 3.044 -23.475 -12.515 1.00 39.56 191 PHE A CA 1
ATOM 1563 C C . PHE A 1 191 ? 4.522 -23.643 -12.142 1.00 39.56 191 PHE A C 1
ATOM 1565 O O . PHE A 1 191 ? 5.301 -22.691 -12.230 1.00 39.56 191 PHE A O 1
ATOM 1572 N N . ARG A 1 192 ? 4.915 -24.892 -11.833 1.00 38.22 192 ARG A N 1
ATOM 1573 C CA . ARG A 1 192 ? 6.321 -25.322 -11.823 1.00 38.22 192 ARG A CA 1
ATOM 1574 C C . ARG A 1 192 ? 7.004 -24.691 -13.027 1.00 38.22 192 ARG A C 1
ATOM 1576 O O . ARG A 1 192 ? 6.567 -24.918 -14.156 1.00 38.22 192 ARG A O 1
ATOM 1583 N N . VAL A 1 193 ? 8.038 -23.890 -12.781 1.00 45.44 193 VAL A N 1
ATOM 1584 C CA . VAL A 1 193 ? 8.855 -23.303 -13.840 1.00 45.44 193 VAL A CA 1
ATOM 1585 C C . VAL A 1 193 ? 9.466 -24.477 -14.594 1.00 45.44 193 VAL A C 1
ATOM 1587 O O . VAL A 1 193 ? 10.453 -25.069 -14.163 1.00 45.44 193 VAL A O 1
ATOM 1590 N N . ARG A 1 194 ? 8.812 -24.903 -15.675 1.00 46.97 194 ARG A N 1
ATOM 1591 C CA . ARG A 1 194 ? 9.329 -25.933 -16.563 1.00 46.97 194 ARG A CA 1
ATOM 1592 C C . ARG A 1 194 ? 10.469 -25.240 -17.285 1.00 46.97 194 ARG A C 1
ATOM 1594 O O . ARG A 1 194 ? 10.240 -24.491 -18.230 1.00 46.97 194 ARG A O 1
ATOM 1601 N N . LEU A 1 195 ? 11.683 -25.392 -16.756 1.00 54.53 195 LEU A N 1
ATOM 1602 C CA . LEU A 1 195 ? 12.881 -24.943 -17.448 1.00 54.53 195 LEU A CA 1
ATOM 1603 C C . LEU A 1 195 ? 12.806 -25.534 -18.864 1.00 54.53 195 LEU A C 1
ATOM 1605 O O . LEU A 1 195 ? 12.667 -26.757 -18.983 1.00 54.53 195 LEU A O 1
ATOM 1609 N N . PRO A 1 196 ? 12.799 -24.706 -19.925 1.00 61.06 196 PRO A N 1
ATOM 1610 C CA . PRO A 1 196 ? 12.698 -25.212 -21.284 1.00 61.06 196 PRO A CA 1
ATOM 1611 C C . PRO A 1 196 ? 13.831 -26.213 -21.521 1.00 61.06 196 PRO A C 1
ATOM 1613 O O . PRO A 1 196 ? 14.959 -25.979 -21.088 1.00 61.06 196 PRO A O 1
ATOM 1616 N N . LEU A 1 197 ? 13.540 -27.316 -22.218 1.00 70.00 197 LEU A N 1
ATOM 1617 C CA . LEU A 1 197 ? 14.479 -28.422 -22.483 1.00 70.00 197 LEU A CA 1
ATOM 1618 C C . LEU A 1 197 ? 15.848 -27.951 -23.012 1.00 70.00 197 LEU A C 1
ATOM 1620 O O . LEU A 1 197 ? 16.856 -28.600 -22.771 1.00 70.00 197 LEU A O 1
ATOM 1624 N N . ARG A 1 198 ? 15.903 -26.782 -23.663 1.00 72.69 198 ARG A N 1
ATOM 1625 C CA . ARG A 1 198 ? 17.135 -26.130 -24.135 1.00 72.69 198 ARG A CA 1
ATOM 1626 C C . ARG A 1 198 ? 18.132 -25.806 -23.012 1.00 72.69 198 ARG A C 1
ATOM 1628 O O . ARG A 1 198 ? 19.331 -25.924 -23.226 1.00 72.69 198 ARG A O 1
ATOM 1635 N N . ILE A 1 199 ? 17.659 -25.434 -21.820 1.00 75.69 199 ILE A N 1
ATOM 1636 C CA . ILE A 1 199 ? 18.527 -25.161 -20.660 1.00 75.69 199 ILE A CA 1
ATOM 1637 C C . ILE A 1 199 ? 19.104 -26.473 -20.116 1.00 75.69 199 ILE A C 1
ATOM 1639 O O . ILE A 1 199 ? 20.290 -26.540 -19.812 1.00 75.69 199 ILE A O 1
ATOM 1643 N N . TRP A 1 200 ? 18.298 -27.539 -20.075 1.00 76.62 200 TRP A N 1
ATOM 1644 C CA . TRP A 1 200 ? 18.767 -28.886 -19.730 1.00 76.62 200 TRP A CA 1
ATOM 1645 C C . TRP A 1 200 ? 19.775 -29.429 -20.748 1.00 76.62 200 TRP A C 1
ATOM 1647 O O . TRP A 1 200 ? 20.782 -30.014 -20.360 1.00 76.62 200 TRP A O 1
ATOM 1657 N N . ALA A 1 201 ? 19.552 -29.176 -22.041 1.00 78.12 201 ALA A N 1
ATOM 1658 C CA . ALA A 1 201 ? 20.498 -29.526 -23.093 1.00 78.12 201 ALA A CA 1
ATOM 1659 C C . ALA A 1 201 ? 21.845 -28.815 -22.899 1.00 78.12 201 ALA A C 1
ATOM 1661 O O . ALA A 1 201 ? 22.882 -29.436 -23.084 1.00 78.12 201 ALA A O 1
ATOM 1662 N N . LEU A 1 202 ? 21.854 -27.557 -22.444 1.00 80.44 202 LEU A N 1
ATOM 1663 C CA . LEU A 1 202 ? 23.089 -26.825 -22.145 1.00 80.44 202 LEU A CA 1
ATOM 1664 C C . LEU A 1 202 ? 23.910 -27.499 -21.029 1.00 80.44 202 LEU A C 1
ATOM 1666 O O . LEU A 1 202 ? 25.126 -27.629 -21.154 1.00 80.44 202 LEU A O 1
ATOM 1670 N N . PHE A 1 203 ? 23.242 -27.987 -19.976 1.00 80.38 203 PHE A N 1
ATOM 1671 C CA . PHE A 1 203 ? 23.886 -28.726 -18.883 1.00 80.38 203 PHE A CA 1
ATOM 1672 C C . PHE A 1 203 ? 24.433 -30.098 -19.301 1.00 80.38 203 PHE A C 1
ATOM 1674 O O . PHE A 1 203 ? 25.317 -30.606 -18.622 1.00 80.38 203 PHE A O 1
ATOM 1681 N N . LEU A 1 204 ? 23.954 -30.683 -20.403 1.00 82.38 204 LEU A N 1
ATOM 1682 C CA . LEU A 1 204 ? 24.489 -31.928 -20.971 1.00 82.38 204 LEU A CA 1
ATOM 1683 C C . LEU A 1 204 ? 25.573 -31.680 -22.029 1.00 82.38 204 LEU A C 1
ATOM 1685 O O . LEU A 1 204 ? 26.588 -32.373 -22.052 1.00 82.38 204 LEU A O 1
ATOM 1689 N N . ILE A 1 205 ? 25.386 -30.671 -22.882 1.00 83.50 205 ILE A N 1
ATOM 1690 C CA . ILE A 1 205 ? 26.280 -30.361 -24.003 1.00 83.50 205 ILE A CA 1
ATOM 1691 C C . ILE A 1 205 ? 27.608 -29.784 -23.508 1.00 83.50 205 ILE A C 1
ATOM 1693 O O . ILE A 1 205 ? 28.649 -30.163 -24.033 1.00 83.50 205 ILE A O 1
ATOM 1697 N N . ILE A 1 206 ? 27.606 -28.911 -22.494 1.00 84.06 206 ILE A N 1
ATOM 1698 C CA . ILE A 1 206 ? 28.843 -28.286 -21.992 1.00 84.06 206 ILE A CA 1
ATOM 1699 C C . ILE A 1 206 ? 29.821 -29.328 -21.408 1.00 84.06 206 ILE A C 1
ATOM 1701 O O . ILE A 1 206 ? 30.968 -29.355 -21.857 1.00 84.06 206 ILE A O 1
ATOM 1705 N N . PRO A 1 207 ? 29.424 -30.227 -20.481 1.00 84.88 207 PRO A N 1
ATOM 1706 C CA . PRO A 1 207 ? 30.324 -31.270 -19.991 1.00 84.88 207 PRO A CA 1
ATOM 1707 C C . PRO A 1 207 ? 30.748 -32.251 -21.086 1.00 84.88 207 PRO A C 1
ATOM 1709 O O . PRO A 1 207 ? 31.907 -32.656 -21.106 1.00 84.88 207 PRO A O 1
ATOM 1712 N N . ALA A 1 208 ? 29.850 -32.608 -22.014 1.00 83.88 208 ALA A N 1
ATOM 1713 C CA . ALA A 1 208 ? 30.192 -33.479 -23.136 1.00 83.88 208 ALA A CA 1
ATOM 1714 C C . ALA A 1 208 ? 31.246 -32.830 -24.046 1.00 83.88 208 ALA A C 1
ATOM 1716 O O . ALA A 1 208 ? 32.242 -33.461 -24.382 1.00 83.88 208 ALA A O 1
ATOM 1717 N N . MET A 1 209 ? 31.084 -31.550 -24.388 1.00 84.81 209 MET A N 1
ATOM 1718 C CA . MET A 1 209 ? 32.041 -30.804 -25.206 1.00 84.81 209 MET A CA 1
ATOM 1719 C C . MET A 1 209 ? 33.397 -30.656 -24.497 1.00 84.81 209 MET A C 1
ATOM 1721 O O . MET A 1 209 ? 34.434 -30.817 -25.137 1.00 84.81 209 MET A O 1
ATOM 1725 N N . LEU A 1 210 ? 33.412 -30.442 -23.176 1.00 85.94 210 LEU A N 1
ATOM 1726 C CA . LEU A 1 210 ? 34.641 -30.458 -22.371 1.00 85.94 210 LEU A CA 1
ATOM 1727 C C . LEU A 1 210 ? 35.307 -31.843 -22.350 1.00 85.94 210 LEU A C 1
ATOM 1729 O O . LEU A 1 210 ? 36.518 -31.941 -22.539 1.00 85.94 210 LEU A O 1
ATOM 1733 N N . TYR A 1 211 ? 34.534 -32.914 -22.164 1.00 85.62 211 TYR A N 1
ATOM 1734 C CA . TYR A 1 211 ? 35.039 -34.288 -22.147 1.00 85.62 211 TYR A CA 1
ATOM 1735 C C . TYR A 1 211 ? 35.627 -34.702 -23.505 1.00 85.62 211 TYR A C 1
ATOM 1737 O O . TYR A 1 211 ? 36.753 -35.204 -23.570 1.00 85.62 211 TYR A O 1
ATOM 1745 N N . TYR A 1 212 ? 34.908 -34.442 -24.601 1.00 82.00 212 TYR A N 1
ATOM 1746 C CA . TYR A 1 212 ? 35.373 -34.738 -25.958 1.00 82.00 212 TYR A CA 1
ATOM 1747 C C . TYR A 1 212 ? 36.508 -33.812 -26.408 1.00 82.00 212 TYR A C 1
ATOM 1749 O O . TYR A 1 212 ? 37.423 -34.266 -27.088 1.00 82.00 212 TYR A O 1
ATOM 1757 N N . GLY A 1 213 ? 36.526 -32.549 -25.975 1.00 80.25 213 GLY A N 1
ATOM 1758 C CA . GLY A 1 213 ? 37.652 -31.643 -26.212 1.00 80.25 213 GLY A CA 1
ATOM 1759 C C . GLY A 1 213 ? 38.937 -32.126 -25.531 1.00 80.25 213 GLY A C 1
ATOM 1760 O O . GLY A 1 213 ? 39.990 -32.203 -26.162 1.00 80.25 213 GLY A O 1
ATOM 1761 N N . LEU A 1 214 ? 38.851 -32.531 -24.259 1.00 77.38 214 LEU A N 1
ATOM 1762 C CA . LEU A 1 214 ? 39.994 -33.036 -23.488 1.00 77.38 214 LEU A CA 1
ATOM 1763 C C . LEU A 1 214 ? 40.508 -34.395 -23.989 1.00 77.38 214 LEU A C 1
ATOM 1765 O O . LEU A 1 214 ? 41.716 -34.633 -23.983 1.00 77.38 214 LEU A O 1
ATOM 1769 N N . THR A 1 215 ? 39.622 -35.291 -24.425 1.00 75.38 215 THR A N 1
ATOM 1770 C CA . THR A 1 215 ? 40.009 -36.598 -24.990 1.00 75.38 215 THR A CA 1
ATOM 1771 C C . THR A 1 215 ? 40.498 -36.487 -26.437 1.00 75.38 215 THR A C 1
ATOM 1773 O O . THR A 1 215 ? 41.470 -37.149 -26.797 1.00 75.38 215 THR A O 1
ATOM 1776 N N . GLY A 1 216 ? 39.922 -35.587 -27.239 1.00 68.00 216 GLY A N 1
ATOM 1777 C CA . GLY A 1 216 ? 40.368 -35.287 -28.602 1.00 68.00 216 GLY A CA 1
ATOM 1778 C C . GLY A 1 216 ? 41.781 -34.701 -28.656 1.00 68.00 216 GLY A C 1
ATOM 1779 O O . GLY A 1 216 ? 42.592 -35.142 -29.466 1.00 68.00 216 GLY A O 1
ATOM 1780 N N . MET A 1 217 ? 42.131 -33.794 -27.734 1.00 62.69 217 MET A N 1
ATOM 1781 C CA . MET A 1 217 ? 43.505 -33.277 -27.619 1.00 62.69 217 MET A CA 1
ATOM 1782 C C . MET A 1 217 ? 44.521 -34.373 -27.252 1.00 62.69 217 MET A C 1
ATOM 1784 O O . MET A 1 217 ? 45.641 -34.366 -27.761 1.00 62.69 217 MET A O 1
ATOM 1788 N N . LYS A 1 218 ? 44.131 -35.360 -26.432 1.00 62.50 218 LYS A N 1
ATOM 1789 C CA . LYS A 1 218 ? 44.980 -36.524 -26.112 1.00 62.50 218 LYS A CA 1
ATOM 1790 C C . LYS A 1 218 ? 45.122 -37.487 -27.297 1.00 62.50 218 LYS A C 1
ATOM 1792 O O . LYS A 1 218 ? 46.207 -38.010 -27.528 1.00 62.50 218 LYS A O 1
ATOM 1797 N N . SER A 1 219 ? 44.057 -37.692 -28.075 1.00 58.28 219 SER A N 1
ATOM 1798 C CA . SER A 1 219 ? 44.085 -38.554 -29.265 1.00 58.28 219 SER A CA 1
ATOM 1799 C C . SER A 1 219 ? 44.912 -37.958 -30.406 1.00 58.28 219 SER A C 1
ATOM 1801 O O . SER A 1 219 ? 45.577 -38.703 -31.120 1.00 58.28 219 SER A O 1
ATOM 1803 N N . LEU A 1 220 ? 44.908 -36.631 -30.571 1.00 56.09 220 LEU A N 1
ATOM 1804 C CA . LEU A 1 220 ? 45.719 -35.963 -31.591 1.00 56.09 220 LEU A CA 1
ATOM 1805 C C . LEU A 1 220 ? 47.203 -35.903 -31.187 1.00 56.09 220 LEU A C 1
ATOM 1807 O O . LEU A 1 220 ? 48.072 -36.097 -32.032 1.00 56.09 220 LEU A O 1
ATOM 1811 N N . GLY A 1 221 ? 47.504 -35.750 -29.890 1.00 54.59 221 GLY A N 1
ATOM 1812 C CA . GLY A 1 221 ? 48.869 -35.877 -29.360 1.00 54.59 221 GLY A CA 1
ATOM 1813 C C . GLY A 1 221 ? 49.479 -37.268 -29.583 1.00 54.59 221 GLY A C 1
ATOM 1814 O O . GLY A 1 221 ? 50.634 -37.375 -29.991 1.00 54.59 221 GLY A O 1
ATOM 1815 N N . ASN A 1 222 ? 48.681 -38.330 -29.432 1.00 52.53 222 ASN A N 1
ATOM 1816 C CA . ASN A 1 222 ? 49.117 -39.712 -29.674 1.00 52.53 222 ASN A CA 1
ATOM 1817 C C . ASN A 1 222 ? 49.257 -40.076 -31.164 1.00 52.53 222 ASN A C 1
ATOM 1819 O O . ASN A 1 222 ? 49.875 -41.084 -31.485 1.00 52.53 222 ASN A O 1
ATOM 1823 N N . MET A 1 223 ? 48.706 -39.271 -32.077 1.00 50.81 223 MET A N 1
ATOM 1824 C CA . MET A 1 223 ? 48.835 -39.474 -33.527 1.00 50.81 223 MET A CA 1
ATOM 1825 C C . MET A 1 223 ? 50.015 -38.682 -34.124 1.00 50.81 223 MET A C 1
ATOM 1827 O O . MET A 1 223 ? 50.502 -39.016 -35.201 1.00 50.81 223 MET A O 1
ATOM 1831 N N . VAL A 1 224 ? 50.523 -37.676 -33.399 1.00 54.44 224 VAL A N 1
ATOM 1832 C CA . VAL A 1 224 ? 51.743 -36.919 -33.744 1.00 54.44 224 VAL A CA 1
ATOM 1833 C C . VAL A 1 224 ? 53.012 -37.573 -33.164 1.00 54.44 224 VAL A C 1
ATOM 1835 O O . VAL A 1 224 ? 54.101 -37.377 -33.699 1.00 54.44 224 VAL A O 1
ATOM 1838 N N . GLN A 1 225 ? 52.895 -38.428 -32.141 1.00 51.78 225 GLN A N 1
ATOM 1839 C CA . GLN A 1 225 ? 53.998 -39.239 -31.604 1.00 51.78 225 GLN A CA 1
ATOM 1840 C C . GLN A 1 225 ? 53.766 -40.743 -31.823 1.00 51.78 225 GLN A C 1
ATOM 1842 O O . GLN A 1 225 ? 53.441 -41.485 -30.904 1.00 51.78 225 GLN A O 1
ATOM 1847 N N . GLY A 1 226 ? 54.006 -41.200 -33.055 1.00 42.28 226 GLY A N 1
ATOM 1848 C CA . GLY A 1 226 ? 54.356 -42.597 -33.332 1.00 42.28 226 GLY A CA 1
ATOM 1849 C C . GLY A 1 226 ? 53.308 -43.419 -34.082 1.00 42.28 226 GLY A C 1
ATOM 1850 O O . GLY A 1 226 ? 52.462 -44.059 -33.475 1.00 42.28 226 GLY A O 1
ATOM 1851 N N . LYS A 1 227 ? 53.466 -43.529 -35.406 1.00 36.91 227 LYS A N 1
ATOM 1852 C CA . LYS A 1 227 ? 54.017 -44.736 -36.056 1.00 36.91 227 LYS A CA 1
ATOM 1853 C C . LYS A 1 227 ? 54.198 -44.448 -37.546 1.00 36.91 227 LYS A C 1
ATOM 1855 O O . LYS A 1 227 ? 53.236 -44.367 -38.302 1.00 36.91 227 LYS A O 1
ATOM 1860 N N . ALA A 1 228 ? 55.451 -44.285 -37.958 1.00 44.19 228 ALA A N 1
ATOM 1861 C CA . ALA A 1 228 ? 55.822 -44.345 -39.360 1.00 44.19 228 ALA A CA 1
ATOM 1862 C C . ALA A 1 228 ? 55.511 -45.755 -39.884 1.00 44.19 228 ALA A C 1
ATOM 1864 O O . ALA A 1 228 ? 56.056 -46.737 -39.381 1.00 44.19 228 ALA A O 1
ATOM 1865 N N . MET A 1 229 ? 54.643 -45.853 -40.889 1.00 36.72 229 MET A N 1
ATOM 1866 C CA . MET A 1 229 ? 54.628 -46.986 -41.807 1.00 36.72 229 MET A CA 1
ATOM 1867 C C . MET A 1 229 ? 54.986 -46.457 -43.191 1.00 36.72 229 MET A C 1
ATOM 1869 O O . MET A 1 229 ? 54.220 -45.777 -43.865 1.00 36.72 229 MET A O 1
ATOM 1873 N N . THR A 1 230 ? 56.246 -46.728 -43.504 1.00 34.16 230 THR A N 1
ATOM 1874 C CA . THR A 1 230 ? 56.927 -46.759 -44.795 1.00 34.16 230 THR A CA 1
ATOM 1875 C C . THR A 1 230 ? 56.012 -46.908 -46.010 1.00 34.16 230 THR A C 1
ATOM 1877 O O . THR A 1 230 ? 55.374 -47.942 -46.204 1.00 34.16 230 THR A O 1
ATOM 1880 N N . ALA A 1 231 ? 56.050 -45.894 -46.873 1.00 36.38 231 ALA A N 1
ATOM 1881 C CA . ALA A 1 231 ? 55.680 -46.000 -48.275 1.00 36.38 231 ALA A CA 1
ATOM 1882 C C . ALA A 1 231 ? 56.729 -46.835 -49.034 1.00 36.38 231 ALA A C 1
ATOM 1884 O O . ALA A 1 231 ? 57.930 -46.676 -48.811 1.00 36.38 231 ALA A O 1
ATOM 1885 N N . SER A 1 232 ? 56.277 -47.691 -49.952 1.00 29.38 232 SER A N 1
ATOM 1886 C CA . SER A 1 232 ? 57.118 -48.339 -50.964 1.00 29.38 232 SER A CA 1
ATOM 1887 C C . SER A 1 232 ? 56.578 -47.970 -52.357 1.00 29.38 232 SER A C 1
ATOM 1889 O O . SER A 1 232 ? 55.356 -48.002 -52.533 1.00 29.38 232 SER A O 1
ATOM 1891 N N . PRO A 1 233 ? 57.422 -47.557 -53.326 1.00 40.28 233 PRO A N 1
ATOM 1892 C CA . PRO A 1 233 ? 56.965 -47.012 -54.602 1.00 40.28 233 PRO A CA 1
ATOM 1893 C C . PRO A 1 233 ? 56.982 -48.019 -55.770 1.00 40.28 233 PRO A C 1
ATOM 1895 O O . PRO A 1 233 ? 57.770 -48.959 -55.802 1.00 40.28 233 PRO A O 1
ATOM 1898 N N . SER A 1 234 ? 56.219 -47.644 -56.807 1.00 29.86 234 SER A N 1
ATOM 1899 C CA . SER A 1 234 ? 56.458 -47.871 -58.248 1.00 29.86 234 SER A CA 1
ATOM 1900 C C . SER A 1 234 ? 55.770 -49.054 -58.950 1.00 29.86 234 SER A C 1
ATOM 1902 O O . SER A 1 234 ? 56.198 -50.199 -58.839 1.00 29.86 234 SER A O 1
ATOM 1904 N N . LYS A 1 235 ? 54.790 -48.735 -59.817 1.00 30.78 235 LYS A N 1
ATOM 1905 C CA . LYS A 1 235 ? 54.932 -48.864 -61.287 1.00 30.78 235 LYS A CA 1
ATOM 1906 C C . LYS A 1 235 ? 53.750 -48.225 -62.042 1.00 30.78 235 LYS A C 1
ATOM 1908 O O . LYS A 1 235 ? 52.603 -48.603 -61.839 1.00 30.78 235 LYS A O 1
ATOM 1913 N N . ALA A 1 236 ? 54.061 -47.285 -62.937 1.00 32.06 236 ALA A N 1
ATOM 1914 C CA . ALA A 1 236 ? 53.227 -46.887 -64.083 1.00 32.06 236 ALA A CA 1
ATOM 1915 C C . ALA A 1 236 ? 53.500 -47.860 -65.267 1.00 32.06 236 ALA A C 1
ATOM 1917 O O . ALA A 1 236 ? 54.485 -48.605 -65.164 1.00 32.06 236 ALA A O 1
ATOM 1918 N N . PRO A 1 237 ? 52.713 -47.898 -66.374 1.00 39.19 237 PRO A N 1
ATOM 1919 C CA . PRO A 1 237 ? 52.666 -46.784 -67.347 1.00 39.19 237 PRO A CA 1
ATOM 1920 C C . PRO A 1 237 ? 51.344 -46.591 -68.142 1.00 39.19 237 PRO A C 1
ATOM 1922 O O . PRO A 1 237 ? 50.501 -47.478 -68.207 1.00 39.19 237 PRO A O 1
ATOM 1925 N N . GLY A 1 238 ? 51.232 -45.445 -68.834 1.00 29.58 238 GLY A N 1
ATOM 1926 C CA . GLY A 1 238 ? 50.301 -45.223 -69.960 1.00 29.58 238 GLY A CA 1
ATOM 1927 C C . GLY A 1 238 ? 49.437 -43.965 -69.815 1.00 29.58 238 GLY A C 1
ATOM 1928 O O . GLY A 1 238 ? 48.314 -44.044 -69.345 1.00 29.58 238 GLY A O 1
ATOM 1929 N N . ALA A 1 239 ? 50.002 -42.769 -70.001 1.00 29.80 239 ALA A N 1
ATOM 1930 C CA . ALA A 1 239 ? 49.836 -41.949 -71.212 1.00 29.80 239 ALA A CA 1
ATOM 1931 C C . ALA A 1 239 ? 48.380 -41.538 -71.520 1.00 29.80 239 ALA A C 1
ATOM 1933 O O . ALA A 1 239 ? 47.587 -42.353 -71.972 1.00 29.80 239 ALA A O 1
ATOM 1934 N N . THR A 1 240 ? 48.049 -40.251 -71.359 1.00 29.22 240 THR A N 1
ATOM 1935 C CA . THR A 1 240 ? 47.834 -39.309 -72.480 1.00 29.22 240 THR A CA 1
ATOM 1936 C C . THR A 1 240 ? 47.704 -37.891 -71.912 1.00 29.22 240 THR A C 1
ATOM 1938 O O . THR A 1 240 ? 46.867 -37.619 -71.055 1.00 29.22 240 THR A O 1
ATOM 1941 N N . ASN A 1 241 ? 48.570 -36.995 -72.381 1.00 33.25 241 ASN A N 1
ATOM 1942 C CA . ASN A 1 241 ? 48.513 -35.564 -72.113 1.00 33.25 241 ASN A CA 1
ATOM 1943 C C . ASN A 1 241 ? 47.355 -34.930 -72.887 1.00 33.25 241 ASN A C 1
ATOM 1945 O O . ASN A 1 241 ? 47.220 -35.163 -74.085 1.00 33.25 241 ASN A O 1
ATOM 1949 N N . SER A 1 242 ? 46.611 -34.035 -72.247 1.00 31.58 242 SER A N 1
ATOM 1950 C CA . SER A 1 242 ? 46.030 -32.864 -72.906 1.00 31.58 242 SER A CA 1
ATOM 1951 C C . SER A 1 242 ? 45.838 -31.784 -71.854 1.00 31.58 242 SER A C 1
ATOM 1953 O O . SER A 1 242 ? 45.011 -31.903 -70.953 1.00 31.58 242 SER A O 1
ATOM 1955 N N . GLY A 1 243 ? 46.692 -30.766 -71.937 1.00 34.16 243 GLY A N 1
ATOM 1956 C CA . GLY A 1 243 ? 46.572 -29.550 -71.157 1.00 34.16 243 GLY A CA 1
ATOM 1957 C C . GLY A 1 243 ? 45.394 -28.716 -71.647 1.00 34.16 243 GLY A C 1
ATOM 1958 O O . GLY A 1 243 ? 45.139 -28.615 -72.844 1.00 34.16 243 GLY A O 1
ATOM 1959 N N . GLY A 1 244 ? 44.709 -28.099 -70.694 1.00 31.58 244 GLY A N 1
ATOM 1960 C CA . GLY A 1 244 ? 43.727 -27.053 -70.927 1.00 31.58 244 GLY A CA 1
ATOM 1961 C C . GLY A 1 244 ? 43.723 -26.119 -69.727 1.00 31.58 244 GLY A C 1
ATOM 1962 O O . GLY A 1 244 ? 43.210 -26.466 -68.666 1.00 31.58 244 GLY A O 1
ATOM 1963 N N . GLN A 1 245 ? 44.351 -24.956 -69.890 1.00 35.25 245 GLN A N 1
ATOM 1964 C CA . GLN A 1 245 ? 44.241 -23.816 -68.983 1.00 35.25 245 GLN A CA 1
ATOM 1965 C C . GLN A 1 245 ? 42.756 -23.453 -68.766 1.00 35.25 245 GLN A C 1
ATOM 1967 O O . GLN A 1 245 ? 41.985 -23.492 -69.728 1.00 35.25 245 GLN A O 1
ATOM 1972 N N . PRO A 1 246 ? 42.342 -23.029 -67.560 1.00 37.88 246 PRO A N 1
ATOM 1973 C CA . PRO A 1 246 ? 41.001 -22.505 -67.347 1.00 37.88 246 PRO A CA 1
ATOM 1974 C C . PRO A 1 246 ? 40.907 -21.072 -67.891 1.00 37.88 246 PRO A C 1
ATOM 1976 O O . PRO A 1 246 ? 41.618 -20.177 -67.435 1.00 37.88 246 PRO A O 1
ATOM 1979 N N . ALA A 1 247 ? 40.010 -20.851 -68.852 1.00 32.28 247 ALA A N 1
ATOM 1980 C CA . ALA A 1 247 ? 39.498 -19.524 -69.180 1.00 32.28 247 ALA A CA 1
ATOM 1981 C C . ALA A 1 247 ? 38.168 -19.294 -68.428 1.00 32.28 247 ALA A C 1
ATOM 1983 O O . ALA A 1 247 ? 37.404 -20.243 -68.238 1.00 32.28 247 ALA A O 1
ATOM 1984 N N . PRO A 1 248 ? 37.891 -18.063 -67.965 1.00 44.31 248 PRO A N 1
ATOM 1985 C CA . PRO A 1 248 ? 36.810 -17.770 -67.036 1.00 44.31 248 PRO A CA 1
ATOM 1986 C C . PRO A 1 248 ? 35.483 -17.622 -67.783 1.00 44.31 248 PRO A C 1
ATOM 1988 O O . PRO A 1 248 ? 35.350 -16.770 -68.657 1.00 44.31 248 PRO A O 1
ATOM 1991 N N . SER A 1 249 ? 34.471 -18.402 -67.410 1.00 34.91 249 SER A N 1
ATOM 1992 C CA . SER A 1 249 ? 33.093 -18.119 -67.807 1.00 34.91 249 SER A CA 1
ATOM 1993 C C . SER A 1 249 ? 32.411 -17.340 -66.691 1.00 34.91 249 SER A C 1
ATOM 1995 O O . SER A 1 249 ? 32.008 -17.900 -65.668 1.00 34.91 249 SER A O 1
ATOM 1997 N N . GLN A 1 250 ? 32.309 -16.030 -66.904 1.00 42.66 250 GLN A N 1
ATOM 1998 C CA . GLN A 1 250 ? 31.294 -15.205 -66.274 1.00 42.66 250 GLN A CA 1
ATOM 1999 C C . GLN A 1 250 ? 29.920 -15.822 -66.560 1.00 42.66 250 GLN A C 1
ATOM 2001 O O . GLN A 1 250 ? 29.530 -15.991 -67.711 1.00 42.66 250 GLN A O 1
ATOM 2006 N N . GLY A 1 251 ? 29.221 -16.178 -65.489 1.00 36.09 251 GLY A N 1
ATOM 2007 C CA . GLY A 1 251 ? 27.792 -16.434 -65.471 1.00 36.09 251 GLY A CA 1
ATOM 2008 C C . GLY A 1 251 ? 27.242 -15.657 -64.288 1.00 36.09 251 GLY A C 1
ATOM 2009 O O . GLY A 1 251 ? 27.562 -15.964 -63.140 1.00 36.09 251 GLY A O 1
ATOM 2010 N N . GLU A 1 252 ? 26.513 -14.591 -64.598 1.00 47.00 252 GLU A N 1
ATOM 2011 C CA . GLU A 1 252 ? 25.880 -13.666 -63.667 1.00 47.00 252 GLU A CA 1
ATOM 2012 C C . GLU A 1 252 ? 24.997 -14.411 -62.661 1.00 47.00 252 GLU A C 1
ATOM 2014 O O . GLU A 1 252 ? 23.954 -14.972 -62.985 1.00 47.00 252 GLU A O 1
ATOM 2019 N N . GLY A 1 253 ? 25.431 -14.401 -61.407 1.00 38.38 253 GLY A N 1
ATOM 2020 C CA . GLY A 1 253 ? 24.646 -14.802 -60.253 1.00 38.38 253 GLY A CA 1
ATOM 2021 C C . GLY A 1 253 ? 25.154 -13.992 -59.073 1.00 38.38 253 GLY A C 1
ATOM 2022 O O . GLY A 1 253 ? 26.336 -14.082 -58.745 1.00 38.38 253 GLY A O 1
ATOM 2023 N N . GLY A 1 254 ? 24.281 -13.154 -58.508 1.00 43.03 254 GLY A N 1
ATOM 2024 C CA . GLY A 1 254 ? 24.587 -12.124 -57.513 1.00 43.03 254 GLY A CA 1
ATOM 2025 C C . GLY A 1 254 ? 25.668 -12.515 -56.508 1.00 43.03 254 GLY A C 1
ATOM 2026 O O . GLY A 1 254 ? 25.662 -13.629 -55.979 1.00 43.03 254 GLY A O 1
ATOM 2027 N N . ALA A 1 255 ? 26.604 -11.590 -56.274 1.00 48.47 255 ALA A N 1
ATOM 2028 C CA . ALA A 1 255 ? 27.789 -11.777 -55.446 1.00 48.47 255 ALA A CA 1
ATOM 2029 C C . ALA A 1 255 ? 27.448 -12.465 -54.112 1.00 48.47 255 ALA A C 1
ATOM 2031 O O . ALA A 1 255 ? 26.985 -11.850 -53.150 1.00 48.47 255 ALA A O 1
ATOM 2032 N N . ARG A 1 256 ? 27.682 -13.780 -54.048 1.00 57.84 256 ARG A N 1
ATOM 2033 C CA . ARG A 1 256 ? 27.685 -14.518 -52.787 1.00 57.84 256 ARG A CA 1
ATOM 2034 C C . ARG A 1 256 ? 28.890 -14.029 -51.991 1.00 57.84 256 ARG A C 1
ATOM 2036 O O . ARG A 1 256 ? 29.977 -13.893 -52.548 1.00 57.84 256 ARG A O 1
ATOM 2043 N N . ILE A 1 257 ? 28.668 -13.760 -50.704 1.00 60.28 257 ILE A N 1
ATOM 2044 C CA . ILE A 1 257 ? 29.694 -13.386 -49.720 1.00 60.28 257 ILE A CA 1
ATOM 2045 C C . ILE A 1 257 ? 30.953 -14.221 -49.976 1.00 60.28 257 ILE A C 1
ATOM 2047 O O . ILE A 1 257 ? 30.910 -15.449 -49.878 1.00 60.28 257 ILE A O 1
ATOM 2051 N N . GLN A 1 258 ? 32.054 -13.556 -50.334 1.00 64.44 258 GLN A N 1
ATOM 2052 C CA . GLN A 1 258 ? 33.353 -14.203 -50.498 1.00 64.44 258 GLN A CA 1
ATOM 2053 C C . GLN A 1 258 ? 33.757 -14.748 -49.127 1.00 64.44 258 GLN A C 1
ATOM 2055 O O . GLN A 1 258 ? 33.985 -13.977 -48.189 1.00 64.44 258 GLN A O 1
ATOM 2060 N N . ALA A 1 259 ? 33.786 -16.074 -48.986 1.00 58.69 259 ALA A N 1
ATOM 2061 C CA . ALA A 1 259 ? 34.202 -16.723 -47.753 1.00 58.69 259 ALA A CA 1
ATOM 2062 C C . ALA A 1 259 ? 35.691 -16.422 -47.514 1.00 58.69 259 ALA A C 1
ATOM 2064 O O . ALA A 1 259 ? 36.558 -16.972 -48.188 1.00 58.69 259 ALA A O 1
ATOM 2065 N N . THR A 1 260 ? 35.982 -15.522 -46.572 1.00 72.19 260 THR A N 1
ATOM 2066 C CA . THR A 1 260 ? 37.347 -15.142 -46.181 1.00 72.19 260 THR A CA 1
ATOM 2067 C C . THR A 1 260 ? 37.642 -15.610 -44.759 1.00 72.19 260 THR A C 1
ATOM 2069 O O . THR A 1 260 ? 36.775 -15.599 -43.886 1.00 72.19 260 THR A O 1
ATOM 2072 N N . THR A 1 261 ? 38.883 -16.029 -44.518 1.00 70.31 261 THR A N 1
ATOM 2073 C CA . THR A 1 261 ? 39.392 -16.429 -43.197 1.00 70.31 261 THR A CA 1
ATOM 2074 C C . THR A 1 261 ? 39.994 -15.259 -42.416 1.00 70.31 261 THR A C 1
ATOM 2076 O O . THR A 1 261 ? 40.394 -15.432 -41.265 1.00 70.31 261 THR A O 1
ATOM 2079 N N . LYS A 1 262 ? 40.048 -14.055 -43.004 1.00 81.12 262 LYS A N 1
ATOM 2080 C CA . LYS A 1 262 ? 40.611 -12.856 -42.374 1.00 81.12 262 LYS A CA 1
ATOM 2081 C C . LYS A 1 262 ? 39.502 -11.953 -41.807 1.00 81.12 262 LYS A C 1
ATOM 2083 O O . LYS A 1 262 ? 38.686 -11.443 -42.576 1.00 81.12 262 LYS A O 1
ATOM 2088 N N . PRO A 1 263 ? 39.494 -11.662 -40.490 1.00 72.94 263 PRO A N 1
ATOM 2089 C CA . PRO A 1 263 ? 38.430 -10.877 -39.853 1.00 72.94 263 PRO A CA 1
ATOM 2090 C C . PRO A 1 263 ? 38.219 -9.472 -40.439 1.00 72.94 263 PRO A C 1
ATOM 2092 O O . PRO A 1 263 ? 37.084 -9.017 -40.542 1.00 72.94 263 PRO A O 1
ATOM 2095 N N . GLY A 1 264 ? 39.293 -8.786 -40.847 1.00 80.38 264 GLY A N 1
ATOM 2096 C CA . GLY A 1 264 ? 39.205 -7.428 -41.401 1.00 80.38 264 GLY A CA 1
ATOM 2097 C C . GLY A 1 264 ? 38.502 -7.368 -42.760 1.00 80.38 264 GLY A C 1
ATOM 2098 O O . GLY A 1 264 ? 37.666 -6.498 -42.985 1.00 80.38 264 GLY A O 1
ATOM 2099 N N . GLU A 1 265 ? 38.781 -8.334 -43.637 1.00 77.25 265 GLU A N 1
ATOM 2100 C CA . GLU A 1 265 ? 38.136 -8.438 -44.953 1.00 77.25 265 GLU A CA 1
ATOM 2101 C C . GLU A 1 265 ? 36.653 -8.815 -44.828 1.00 77.25 265 GLU A C 1
ATOM 2103 O O . GLU A 1 265 ? 35.840 -8.377 -45.638 1.00 77.25 265 GLU A O 1
ATOM 2108 N N . TYR A 1 266 ? 36.282 -9.581 -43.796 1.00 77.56 266 TYR A N 1
ATOM 2109 C CA . TYR A 1 266 ? 34.882 -9.884 -43.494 1.00 77.56 266 TYR A CA 1
ATOM 2110 C C . TYR A 1 266 ? 34.125 -8.641 -43.005 1.00 77.56 266 TYR A C 1
ATOM 2112 O O . TYR A 1 266 ? 33.045 -8.337 -43.504 1.00 77.56 266 TYR A O 1
ATOM 2120 N N . LEU A 1 267 ? 34.700 -7.887 -42.062 1.00 79.94 267 LEU A N 1
ATOM 2121 C CA . LEU A 1 267 ? 34.065 -6.686 -41.503 1.00 79.94 267 LEU A CA 1
ATOM 2122 C C . LEU A 1 267 ? 33.869 -5.578 -42.545 1.00 79.94 267 LEU A C 1
ATOM 2124 O O . LEU A 1 267 ? 32.834 -4.912 -42.531 1.00 79.94 267 LEU A O 1
ATOM 2128 N N . ALA A 1 268 ? 34.808 -5.424 -43.482 1.00 83.12 268 ALA A N 1
ATOM 2129 C CA . ALA A 1 268 ? 34.709 -4.443 -44.562 1.00 83.12 268 ALA A CA 1
ATOM 2130 C C . ALA A 1 268 ? 33.449 -4.630 -45.434 1.00 83.12 268 ALA A C 1
ATOM 2132 O O . ALA A 1 268 ? 32.917 -3.659 -45.966 1.00 83.12 268 ALA A O 1
ATOM 2133 N N . GLN A 1 269 ? 32.913 -5.852 -45.535 1.00 78.12 269 GLN A N 1
ATOM 2134 C CA . GLN A 1 269 ? 31.703 -6.143 -46.319 1.00 78.12 269 GLN A CA 1
ATOM 2135 C C . GLN A 1 269 ? 30.414 -5.600 -45.679 1.00 78.12 269 GLN A C 1
ATOM 2137 O O . GLN A 1 269 ? 29.403 -5.454 -46.368 1.00 78.12 269 GLN A O 1
ATOM 2142 N N . PHE A 1 270 ? 30.445 -5.283 -44.380 1.00 80.56 270 PHE A N 1
ATOM 2143 C CA . PHE A 1 270 ? 29.322 -4.709 -43.630 1.00 80.56 270 PHE A CA 1
ATOM 2144 C C . PHE A 1 270 ? 29.423 -3.187 -43.476 1.00 80.56 270 PHE A C 1
ATOM 2146 O O . PHE A 1 270 ? 28.520 -2.568 -42.912 1.00 80.56 270 PHE A O 1
ATOM 2153 N N . GLN A 1 271 ? 30.502 -2.571 -43.966 1.00 84.75 271 GLN A N 1
ATOM 2154 C CA . GLN A 1 271 ? 30.681 -1.128 -43.909 1.00 84.75 271 GLN A CA 1
ATOM 2155 C C . GLN A 1 271 ? 29.853 -0.446 -45.019 1.00 84.75 271 GLN A C 1
ATOM 2157 O O . GLN A 1 271 ? 30.010 -0.794 -46.191 1.00 84.75 271 GLN A O 1
ATOM 2162 N N . PRO A 1 272 ? 28.960 0.506 -44.687 1.00 82.44 272 PRO A N 1
ATOM 2163 C CA . PRO A 1 272 ? 28.151 1.212 -45.681 1.00 82.44 272 PRO A CA 1
ATOM 2164 C C . PRO A 1 272 ? 29.009 2.046 -46.637 1.00 82.44 272 PRO A C 1
ATOM 2166 O O . PRO A 1 272 ? 29.881 2.789 -46.188 1.00 82.44 272 PRO A O 1
ATOM 2169 N N . VAL A 1 273 ? 28.730 1.960 -47.942 1.00 84.19 273 VAL A N 1
ATOM 2170 C CA . VAL A 1 273 ? 29.376 2.803 -48.968 1.00 84.19 273 VAL A CA 1
ATOM 2171 C C . VAL A 1 273 ? 28.867 4.240 -48.876 1.00 84.19 273 VAL A C 1
ATOM 2173 O O . VAL A 1 273 ? 29.633 5.190 -49.017 1.00 84.19 273 VAL A O 1
ATOM 2176 N N . VAL A 1 274 ? 27.570 4.400 -48.604 1.00 78.38 274 VAL A N 1
ATOM 2177 C CA . VAL A 1 274 ? 26.944 5.700 -48.374 1.00 78.38 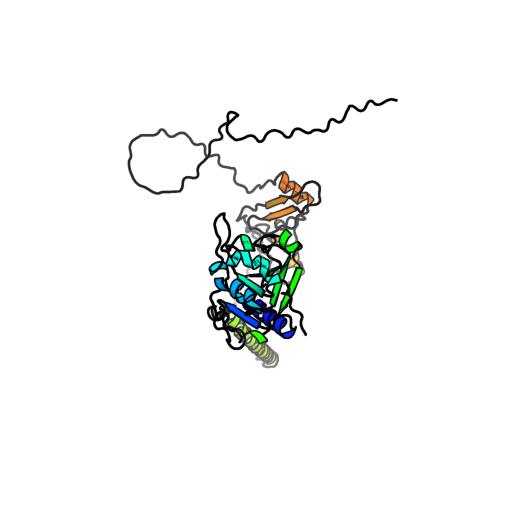274 VAL A CA 1
ATOM 2178 C C . VAL A 1 274 ? 26.755 5.893 -46.867 1.00 78.38 274 VAL A C 1
ATOM 2180 O O . VAL A 1 274 ? 26.120 5.047 -46.219 1.00 78.38 274 VAL A O 1
ATOM 2183 N N . PRO A 1 275 ? 27.271 6.993 -46.285 1.00 75.06 275 PRO A N 1
ATOM 2184 C CA . PRO A 1 275 ? 27.041 7.318 -44.884 1.00 75.06 275 PRO A CA 1
ATOM 2185 C C . PRO A 1 275 ? 25.547 7.300 -44.540 1.00 75.06 275 PRO A C 1
ATOM 2187 O O . PRO A 1 275 ? 24.715 7.784 -45.302 1.00 75.06 275 PRO A O 1
ATOM 2190 N N . HIS A 1 276 ? 25.206 6.732 -43.382 1.00 66.50 276 HIS A N 1
ATOM 2191 C CA . HIS A 1 276 ? 23.830 6.643 -42.863 1.00 66.50 276 HIS A CA 1
ATOM 2192 C C . HIS A 1 276 ? 22.842 5.780 -43.673 1.00 66.50 276 HIS A C 1
ATOM 2194 O O . HIS A 1 276 ? 21.661 5.741 -43.335 1.00 66.50 276 HIS A O 1
ATOM 2200 N N . MET A 1 277 ? 23.309 5.021 -44.670 1.00 72.44 277 MET A N 1
ATOM 2201 C CA . MET A 1 277 ? 22.492 4.059 -45.418 1.00 72.44 277 MET A CA 1
ATOM 2202 C C . MET A 1 277 ? 23.037 2.638 -45.232 1.00 72.44 277 MET A C 1
ATOM 2204 O O . MET A 1 277 ? 23.818 2.168 -46.059 1.00 72.44 277 MET A O 1
ATOM 2208 N N . PRO A 1 278 ? 22.660 1.915 -44.162 1.00 70.12 278 PRO A N 1
ATOM 2209 C CA . PRO A 1 278 ? 23.235 0.603 -43.849 1.00 70.12 278 PRO A CA 1
ATOM 2210 C C . PRO A 1 278 ? 23.011 -0.455 -44.943 1.00 70.12 278 PRO A C 1
ATOM 2212 O O . PRO A 1 278 ? 23.827 -1.359 -45.100 1.00 70.12 278 PRO A O 1
ATOM 2215 N N . TRP A 1 279 ? 21.952 -0.314 -45.745 1.00 72.81 279 TRP A N 1
ATOM 2216 C CA . TRP A 1 279 ? 21.666 -1.167 -46.906 1.00 72.81 279 TRP A CA 1
ATOM 2217 C C . TRP A 1 279 ? 22.607 -0.938 -48.099 1.00 72.81 279 TRP A C 1
ATOM 2219 O O . TRP A 1 279 ? 22.589 -1.724 -49.039 1.00 72.81 279 TRP A O 1
ATOM 2229 N N . SER A 1 280 ? 23.448 0.102 -48.074 1.00 77.50 280 SER A N 1
ATOM 2230 C CA . SER A 1 280 ? 24.461 0.351 -49.113 1.00 77.50 280 SER A CA 1
ATOM 2231 C C . SER A 1 280 ? 25.717 -0.520 -48.972 1.00 77.50 280 SER A C 1
ATOM 2233 O O . SER A 1 280 ? 26.592 -0.475 -49.838 1.00 77.50 280 SER A O 1
ATOM 2235 N N . ALA A 1 281 ? 25.836 -1.293 -47.884 1.00 82.44 281 ALA A N 1
ATOM 2236 C CA . ALA A 1 281 ? 26.995 -2.141 -47.637 1.00 82.44 281 ALA A CA 1
ATOM 2237 C C . ALA A 1 281 ? 27.164 -3.218 -48.736 1.00 82.44 281 ALA A C 1
ATOM 2239 O O . ALA A 1 281 ? 26.160 -3.770 -49.203 1.00 82.44 281 ALA A O 1
ATOM 2240 N N . PRO A 1 282 ? 28.409 -3.571 -49.119 1.00 84.00 282 PRO A N 1
ATOM 2241 C CA . PRO A 1 282 ? 28.686 -4.547 -50.178 1.00 84.00 282 PRO A CA 1
ATOM 2242 C C . PRO A 1 282 ? 27.958 -5.888 -50.022 1.00 84.00 282 PRO A C 1
ATOM 2244 O O . PRO A 1 282 ? 27.553 -6.487 -51.011 1.00 84.00 282 PRO A O 1
ATOM 2247 N N . VAL A 1 283 ? 27.720 -6.338 -48.785 1.00 79.19 283 VAL A N 1
ATOM 2248 C CA . VAL A 1 283 ? 27.025 -7.602 -48.477 1.00 79.19 283 VAL A CA 1
ATOM 2249 C C . VAL A 1 283 ? 25.582 -7.695 -49.003 1.00 79.19 283 VAL A C 1
ATOM 2251 O O . VAL A 1 283 ? 25.038 -8.798 -49.142 1.00 79.19 283 VAL A O 1
ATOM 2254 N N . TYR A 1 284 ? 24.954 -6.552 -49.289 1.00 74.44 284 TYR A N 1
ATOM 2255 C CA . TYR A 1 284 ? 23.587 -6.466 -49.803 1.00 74.44 284 TYR A CA 1
ATOM 2256 C C . TYR A 1 284 ? 23.526 -6.241 -51.320 1.00 74.44 284 TYR A C 1
ATOM 2258 O O . TYR A 1 284 ? 22.454 -6.371 -51.908 1.00 74.44 284 TYR A O 1
ATOM 2266 N N . GLN A 1 285 ? 24.656 -5.947 -51.968 1.00 72.81 285 GLN A N 1
ATOM 2267 C CA . GLN A 1 285 ? 24.718 -5.702 -53.409 1.00 72.81 285 GLN A CA 1
ATOM 2268 C C . GLN A 1 285 ? 24.533 -7.017 -54.184 1.00 72.81 285 GLN A C 1
ATOM 2270 O O . GLN A 1 285 ? 25.123 -8.041 -53.849 1.00 72.81 285 GLN A O 1
ATOM 2275 N N . GLY A 1 286 ? 23.689 -7.007 -55.219 1.00 70.81 286 GLY A N 1
ATOM 2276 C CA . GLY A 1 286 ? 23.397 -8.196 -56.032 1.00 70.81 286 GLY A CA 1
ATOM 2277 C C . GLY A 1 286 ? 22.398 -9.181 -55.412 1.00 70.81 286 GLY A C 1
ATOM 2278 O O . GLY A 1 286 ? 22.189 -10.255 -55.970 1.00 70.81 286 GLY A O 1
ATOM 2279 N N . ARG A 1 287 ? 21.767 -8.838 -54.282 1.00 69.12 287 ARG A N 1
ATOM 2280 C CA . ARG A 1 287 ? 20.588 -9.559 -53.785 1.00 69.12 287 ARG A CA 1
ATOM 2281 C C . ARG A 1 287 ? 19.333 -8.973 -54.417 1.00 69.12 287 ARG A C 1
ATOM 2283 O O . ARG A 1 287 ? 19.204 -7.755 -54.510 1.00 69.12 287 ARG A O 1
ATOM 2290 N N . GLU A 1 288 ? 18.403 -9.833 -54.811 1.00 65.88 288 GLU A N 1
ATOM 2291 C CA . GLU A 1 288 ? 17.080 -9.376 -55.228 1.00 65.88 288 GLU A CA 1
ATOM 2292 C C . GLU A 1 288 ? 16.358 -8.713 -54.050 1.00 65.88 288 GLU A C 1
ATOM 2294 O O . GLU A 1 288 ? 16.445 -9.159 -52.901 1.00 65.88 288 GLU A O 1
ATOM 2299 N N . VAL A 1 289 ? 15.655 -7.620 -54.337 1.00 65.62 289 VAL A N 1
ATOM 2300 C CA . VAL A 1 289 ? 14.844 -6.901 -53.353 1.00 65.62 289 VAL A CA 1
ATOM 2301 C C . VAL A 1 289 ? 13.603 -7.747 -53.058 1.00 65.62 289 VAL A C 1
ATOM 2303 O O . VAL A 1 289 ? 12.617 -7.695 -53.783 1.00 65.62 289 VAL A O 1
ATOM 2306 N N . VAL A 1 290 ? 13.667 -8.560 -52.000 1.00 66.75 290 VAL A N 1
ATOM 2307 C CA . VAL A 1 290 ? 12.569 -9.461 -51.584 1.00 66.75 290 VAL A CA 1
ATOM 2308 C C . VAL A 1 290 ? 11.408 -8.693 -50.938 1.00 66.75 290 VAL A C 1
ATOM 2310 O O . VAL A 1 290 ? 10.264 -9.140 -50.958 1.00 66.75 290 VAL A O 1
ATOM 2313 N N . SER A 1 291 ? 11.688 -7.523 -50.367 1.00 65.69 291 SER A N 1
ATOM 2314 C CA . SER A 1 291 ? 10.701 -6.653 -49.730 1.00 65.69 291 SER A CA 1
ATOM 2315 C C . SER A 1 291 ? 11.017 -5.197 -50.023 1.00 65.69 291 SER A C 1
ATOM 2317 O O . SER A 1 291 ? 12.180 -4.827 -50.153 1.00 65.69 291 SER A O 1
ATOM 2319 N N . LYS A 1 292 ? 9.982 -4.365 -50.097 1.00 69.75 292 LYS A N 1
ATOM 2320 C CA . LYS A 1 292 ? 10.094 -2.931 -50.372 1.00 69.75 292 LYS A CA 1
ATOM 2321 C C . LYS A 1 292 ? 10.458 -2.223 -49.069 1.00 69.75 292 LYS A C 1
ATOM 2323 O O . LYS A 1 292 ? 9.597 -2.156 -48.195 1.00 69.75 292 LYS A O 1
ATOM 2328 N N . PRO A 1 293 ? 11.705 -1.751 -48.899 1.00 67.69 293 PRO A N 1
ATOM 2329 C CA . PRO A 1 293 ? 12.104 -1.128 -47.649 1.00 67.69 293 PRO A CA 1
ATOM 2330 C C . PRO A 1 293 ? 11.384 0.213 -47.523 1.00 67.69 293 PRO A C 1
ATOM 2332 O O . PRO A 1 293 ? 11.491 1.057 -48.412 1.00 67.69 293 PRO A O 1
ATOM 2335 N N . GLU A 1 294 ? 10.645 0.411 -46.439 1.00 77.69 294 GLU A N 1
ATOM 2336 C CA . GLU A 1 294 ? 9.954 1.660 -46.141 1.00 77.69 294 GLU A CA 1
ATOM 2337 C C . GLU A 1 294 ? 10.462 2.218 -44.821 1.00 77.69 294 GLU A C 1
ATOM 2339 O O . GLU A 1 294 ? 10.628 1.504 -43.831 1.00 77.69 294 GLU A O 1
ATOM 2344 N N . ILE A 1 295 ? 10.725 3.523 -44.809 1.00 85.94 295 ILE A N 1
ATOM 2345 C CA . ILE A 1 295 ? 11.185 4.213 -43.610 1.00 85.94 295 ILE A CA 1
ATOM 2346 C C . ILE A 1 295 ? 10.078 5.137 -43.120 1.00 85.94 295 ILE A C 1
ATOM 2348 O O . ILE A 1 295 ? 9.514 5.922 -43.880 1.00 85.94 295 ILE A O 1
ATOM 2352 N N . TYR A 1 296 ? 9.802 5.054 -41.827 1.00 88.31 296 TYR A N 1
ATOM 2353 C CA . TYR A 1 296 ? 8.781 5.826 -41.143 1.00 88.31 296 TYR A CA 1
ATOM 2354 C C . TYR A 1 296 ? 9.461 6.706 -40.103 1.00 88.31 296 TYR A C 1
ATOM 2356 O O . TYR A 1 296 ? 9.922 6.218 -39.067 1.00 88.31 296 TYR A O 1
ATOM 2364 N N . CYS A 1 297 ? 9.556 8.001 -40.392 1.00 90.25 297 CYS A N 1
ATOM 2365 C CA . CYS A 1 297 ? 10.155 8.984 -39.497 1.00 90.25 297 CYS A CA 1
ATOM 2366 C C . CYS A 1 297 ? 9.070 9.802 -38.797 1.00 90.25 297 CYS A C 1
ATOM 2368 O O . CYS A 1 297 ? 8.143 10.295 -39.432 1.00 90.25 297 CYS A O 1
ATOM 2370 N N . MET A 1 298 ? 9.199 9.957 -37.481 1.00 89.00 298 MET A N 1
ATOM 2371 C CA . MET A 1 298 ? 8.306 10.765 -36.656 1.00 89.00 298 MET A CA 1
ATOM 2372 C C . MET A 1 298 ? 9.126 11.828 -35.937 1.00 89.00 298 MET A C 1
ATOM 2374 O O . MET A 1 298 ? 10.082 11.507 -35.225 1.00 89.00 298 MET A O 1
ATOM 2378 N N . SER A 1 299 ? 8.732 13.087 -36.113 1.00 86.06 299 SER A N 1
ATOM 2379 C CA . SER A 1 299 ? 9.272 14.223 -35.370 1.00 86.06 299 SER A CA 1
ATOM 2380 C C . SER A 1 299 ? 8.198 14.743 -34.423 1.00 86.06 299 SER A C 1
ATOM 2382 O O . SER A 1 299 ? 7.073 14.994 -34.849 1.00 86.06 299 SER A O 1
ATOM 2384 N N . VAL A 1 300 ? 8.545 14.919 -33.152 1.00 76.94 300 VAL A N 1
ATOM 2385 C CA . VAL A 1 300 ? 7.706 15.607 -32.160 1.00 76.94 300 VAL A CA 1
ATOM 2386 C C . VAL A 1 300 ? 8.343 16.972 -31.888 1.00 76.94 300 VAL A C 1
ATOM 2388 O O . VAL A 1 300 ? 9.562 17.080 -31.983 1.00 76.94 300 VAL A O 1
ATOM 2391 N N . GLY A 1 301 ? 7.528 17.994 -31.613 1.00 65.06 301 GLY A N 1
ATOM 2392 C CA . GLY A 1 301 ? 7.958 19.329 -31.174 1.00 65.06 301 GLY A CA 1
ATOM 2393 C C . GLY A 1 301 ? 8.214 20.370 -32.266 1.00 65.06 301 GLY A C 1
ATOM 2394 O O . GLY A 1 301 ? 8.569 20.056 -33.405 1.00 65.06 301 GLY A O 1
ATOM 2395 N N . HIS A 1 302 ? 8.034 21.634 -31.881 1.00 54.56 302 HIS A N 1
ATOM 2396 C CA . HIS A 1 302 ? 8.428 22.813 -32.646 1.00 54.56 302 HIS A CA 1
ATOM 2397 C C . HIS A 1 302 ? 9.796 23.282 -32.119 1.00 54.56 302 HIS A C 1
ATOM 2399 O O . HIS A 1 302 ? 10.008 23.360 -30.915 1.00 54.56 302 HIS A O 1
ATOM 2405 N N . ASP A 1 303 ? 10.729 23.573 -33.024 1.00 53.84 303 ASP A N 1
ATOM 2406 C CA . ASP A 1 303 ? 11.905 24.408 -32.728 1.00 53.84 303 ASP A CA 1
ATOM 2407 C C . ASP A 1 303 ? 13.071 23.745 -31.967 1.00 53.84 303 ASP A C 1
ATOM 2409 O O . ASP A 1 303 ? 13.806 24.371 -31.209 1.00 53.84 303 ASP A O 1
ATOM 2413 N N . GLY A 1 304 ? 13.338 22.470 -32.259 1.00 48.84 304 GLY A N 1
ATOM 2414 C CA . GLY A 1 304 ? 14.674 21.897 -32.049 1.00 48.84 304 GLY A CA 1
ATOM 2415 C C . GLY A 1 304 ? 14.909 21.155 -30.732 1.00 48.84 304 GLY A C 1
ATOM 2416 O O . GLY A 1 304 ? 15.886 20.412 -30.667 1.00 48.84 304 GLY A O 1
ATOM 2417 N N . ALA A 1 305 ? 14.012 21.263 -29.748 1.00 53.09 305 ALA A N 1
ATOM 2418 C CA . ALA A 1 305 ? 14.172 20.638 -28.427 1.00 53.09 305 ALA A CA 1
ATOM 2419 C C . ALA A 1 305 ? 13.593 19.213 -28.291 1.00 53.09 305 ALA A C 1
ATOM 2421 O O . ALA A 1 305 ? 13.795 18.571 -27.263 1.00 53.09 305 ALA A O 1
ATOM 2422 N N . ASP A 1 306 ? 12.947 18.679 -29.328 1.00 60.75 306 ASP A N 1
ATOM 2423 C CA . ASP A 1 306 ? 12.292 17.372 -29.285 1.00 60.75 306 ASP A CA 1
ATOM 2424 C C . ASP A 1 306 ? 12.832 16.406 -30.357 1.00 60.75 306 ASP A C 1
ATOM 2426 O O . ASP A 1 306 ? 13.256 16.787 -31.460 1.00 60.75 306 ASP A O 1
ATOM 2430 N N . GLY A 1 307 ? 12.888 15.127 -29.972 1.00 76.19 307 GLY A N 1
ATOM 2431 C CA . GLY A 1 307 ? 13.561 14.057 -30.705 1.00 76.19 307 GLY A CA 1
ATOM 2432 C C . GLY A 1 307 ? 12.827 13.625 -31.975 1.00 76.19 307 GLY A C 1
ATOM 2433 O O . GLY A 1 307 ? 11.606 13.493 -31.994 1.00 76.19 307 GLY A O 1
ATOM 2434 N N . CYS A 1 308 ? 13.599 13.340 -33.026 1.00 85.56 308 CYS A N 1
ATOM 2435 C CA . CYS A 1 308 ? 13.114 12.689 -34.239 1.00 85.56 308 CYS A CA 1
ATOM 2436 C C . CYS A 1 308 ? 13.637 11.249 -34.299 1.00 85.56 308 CYS A C 1
ATOM 2438 O O . CYS A 1 308 ? 14.819 10.995 -34.033 1.00 85.56 308 CYS A O 1
ATOM 2440 N N . HIS A 1 309 ? 12.763 10.294 -34.623 1.00 89.25 309 HIS A N 1
ATOM 2441 C CA . HIS A 1 309 ? 13.122 8.882 -34.752 1.00 89.25 309 HIS A CA 1
ATOM 2442 C C . HIS A 1 309 ? 12.551 8.271 -36.030 1.00 89.25 309 HIS A C 1
ATOM 2444 O O . HIS A 1 309 ? 11.367 8.430 -36.316 1.00 89.25 309 HIS A O 1
ATOM 2450 N N . CYS A 1 310 ? 13.391 7.522 -36.747 1.00 88.88 310 CYS A N 1
ATOM 2451 C CA . CYS A 1 310 ? 13.004 6.740 -37.916 1.00 88.88 310 CYS A CA 1
ATOM 2452 C C . CYS A 1 310 ? 13.016 5.242 -37.606 1.00 88.88 310 CYS A C 1
ATOM 2454 O O . CYS A 1 310 ? 13.910 4.749 -36.910 1.00 88.88 310 CYS A O 1
ATOM 2456 N N . TYR A 1 311 ? 12.051 4.525 -38.168 1.00 89.88 311 TYR A N 1
ATOM 2457 C CA . TYR A 1 311 ? 11.912 3.076 -38.074 1.00 89.88 311 TYR A CA 1
ATOM 2458 C C . TYR A 1 311 ? 11.763 2.471 -39.473 1.00 89.88 311 TYR A C 1
ATOM 2460 O O . TYR A 1 311 ? 11.220 3.127 -40.357 1.00 89.88 311 TYR A O 1
ATOM 2468 N N . SER A 1 312 ? 12.238 1.243 -39.679 1.00 85.31 312 SER A N 1
ATOM 2469 C CA . SER A 1 312 ? 11.916 0.464 -40.885 1.00 85.31 312 SER A CA 1
ATOM 2470 C C . SER A 1 312 ? 10.508 -0.140 -40.813 1.00 85.31 312 SER A C 1
ATOM 2472 O O . SER A 1 312 ? 9.902 -0.177 -39.738 1.00 85.31 312 SER A O 1
ATOM 2474 N N . GLU A 1 313 ? 10.021 -0.711 -41.915 1.00 81.25 313 GLU A N 1
ATOM 2475 C CA . GLU A 1 313 ? 8.768 -1.481 -41.978 1.00 81.25 313 GLU A CA 1
ATOM 2476 C C . GLU A 1 313 ? 8.731 -2.676 -41.004 1.00 81.25 313 GLU A C 1
ATOM 2478 O O . GLU A 1 313 ? 7.667 -3.149 -40.616 1.00 81.25 313 GLU A O 1
ATOM 2483 N N . GLN A 1 314 ? 9.902 -3.130 -40.547 1.00 78.81 314 GLN A N 1
ATOM 2484 C CA . GLN A 1 314 ? 10.070 -4.212 -39.569 1.00 78.81 314 GLN A CA 1
ATOM 2485 C C . GLN A 1 314 ? 10.148 -3.696 -38.118 1.00 78.81 314 GLN A C 1
ATOM 2487 O O . GLN A 1 314 ? 10.458 -4.456 -37.202 1.00 78.81 314 GLN A O 1
ATOM 2492 N N . GLY A 1 315 ? 9.928 -2.397 -37.888 1.00 80.69 315 GLY A N 1
ATOM 2493 C CA . GLY A 1 315 ? 9.975 -1.775 -36.561 1.00 80.69 315 GLY A CA 1
ATOM 2494 C C . GLY A 1 315 ? 11.388 -1.583 -35.994 1.00 80.69 315 GLY A C 1
ATOM 2495 O O . GLY A 1 315 ? 11.545 -1.326 -34.799 1.00 80.69 315 GLY A O 1
ATOM 2496 N N . THR A 1 316 ? 12.434 -1.695 -36.820 1.00 83.62 316 THR A N 1
ATOM 2497 C CA . THR A 1 316 ? 13.825 -1.504 -36.379 1.00 83.62 316 THR A CA 1
ATOM 2498 C C . THR A 1 316 ? 14.189 -0.023 -36.390 1.00 83.62 316 THR A C 1
ATOM 2500 O O . THR A 1 316 ? 14.004 0.650 -37.401 1.00 83.62 316 THR A O 1
ATOM 2503 N N . LYS A 1 317 ? 14.731 0.495 -35.279 1.00 84.31 317 LYS A N 1
ATOM 2504 C CA . LYS A 1 317 ? 15.162 1.898 -35.174 1.00 84.31 317 LYS A CA 1
ATOM 2505 C C . LYS A 1 317 ? 16.400 2.156 -36.039 1.00 84.31 317 LYS A C 1
ATOM 2507 O O . LYS A 1 317 ? 17.427 1.506 -35.855 1.00 84.31 317 LYS A O 1
ATOM 2512 N N . LEU A 1 318 ? 16.316 3.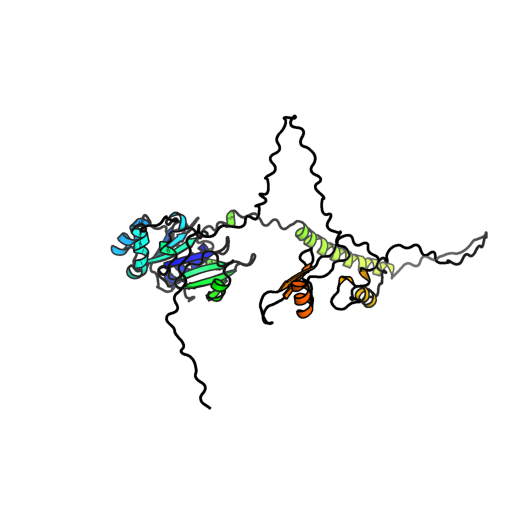137 -36.934 1.00 81.31 318 LEU A N 1
ATOM 2513 C CA . LEU A 1 318 ? 17.405 3.537 -37.825 1.00 81.31 318 LEU A CA 1
ATOM 2514 C C . LEU A 1 318 ? 18.254 4.648 -37.186 1.00 81.31 318 LEU A C 1
ATOM 2516 O O . LEU A 1 318 ? 17.728 5.586 -36.584 1.00 81.31 318 LEU A O 1
ATOM 2520 N N . SER A 1 319 ? 19.580 4.550 -37.326 1.00 82.88 319 SER A N 1
ATOM 2521 C CA . SER A 1 319 ? 20.536 5.552 -36.832 1.00 82.88 319 SER A CA 1
ATOM 2522 C C . SER A 1 319 ? 20.769 6.643 -37.881 1.00 82.88 319 SER A C 1
ATOM 2524 O O . SER A 1 319 ? 21.812 6.679 -38.536 1.00 82.88 319 SER A O 1
ATOM 2526 N N . ILE A 1 320 ? 19.770 7.510 -38.050 1.00 83.75 320 ILE A N 1
ATOM 2527 C CA . ILE A 1 320 ? 19.773 8.618 -39.014 1.00 83.75 320 ILE A CA 1
ATOM 2528 C C . ILE A 1 320 ? 19.993 9.946 -38.261 1.00 83.75 320 ILE A C 1
ATOM 2530 O O . ILE A 1 320 ? 19.419 10.120 -37.181 1.00 83.75 320 ILE A O 1
ATOM 2534 N N . PRO A 1 321 ? 20.809 10.875 -38.795 1.00 86.19 321 PRO A N 1
ATOM 2535 C CA . PRO A 1 321 ? 20.956 12.228 -38.263 1.00 86.19 321 PRO A CA 1
ATOM 2536 C C . PRO A 1 321 ? 19.614 12.957 -38.079 1.00 86.19 321 PRO A C 1
ATOM 2538 O O . PRO A 1 321 ? 18.655 12.730 -38.818 1.00 86.19 321 PRO A O 1
ATOM 2541 N N . VAL A 1 322 ? 19.520 13.813 -37.058 1.00 84.31 322 VAL A N 1
ATOM 2542 C CA . VAL A 1 322 ? 18.247 14.440 -36.646 1.00 84.31 322 VAL A CA 1
ATOM 2543 C C . VAL A 1 322 ? 17.686 15.375 -37.722 1.00 84.31 322 VAL A C 1
ATOM 2545 O O . VAL A 1 322 ? 16.473 15.437 -37.905 1.00 84.31 322 VAL A O 1
ATOM 2548 N N . ASP A 1 323 ? 18.555 16.080 -38.436 1.00 84.25 323 ASP A N 1
ATOM 2549 C CA . ASP A 1 323 ? 18.237 16.918 -39.592 1.00 84.25 323 ASP A CA 1
ATOM 2550 C C . ASP A 1 323 ? 17.589 16.099 -40.717 1.00 84.25 323 ASP A C 1
ATOM 2552 O O . ASP A 1 323 ? 16.468 16.405 -41.120 1.00 84.25 323 ASP A O 1
ATOM 2556 N N . ILE A 1 324 ? 18.211 14.989 -41.127 1.00 83.94 324 ILE A N 1
ATOM 2557 C CA . ILE A 1 324 ? 17.668 14.100 -42.165 1.00 83.94 324 ILE A CA 1
ATOM 2558 C C . ILE A 1 324 ? 16.355 13.461 -41.700 1.00 83.94 324 ILE A C 1
ATOM 2560 O O . ILE A 1 324 ? 15.389 13.397 -42.457 1.00 83.94 324 ILE A O 1
ATOM 2564 N N . CYS A 1 325 ? 16.286 13.026 -40.440 1.00 88.25 325 CYS A N 1
ATOM 2565 C CA . CYS A 1 325 ? 15.066 12.471 -39.860 1.00 88.25 325 CYS A CA 1
ATOM 2566 C C . CYS A 1 325 ? 13.892 13.456 -39.958 1.00 88.25 325 CYS A C 1
ATOM 2568 O O . CYS A 1 325 ? 12.782 13.060 -40.313 1.00 88.25 325 CYS A O 1
ATOM 2570 N N . ARG A 1 326 ? 14.134 14.743 -39.675 1.00 87.44 326 ARG A N 1
ATOM 2571 C CA . ARG A 1 326 ? 13.112 15.794 -39.758 1.00 87.44 326 ARG A CA 1
ATOM 2572 C C . ARG A 1 326 ? 12.685 16.064 -41.194 1.00 87.44 326 ARG A C 1
ATOM 2574 O O . ARG A 1 326 ? 11.486 16.206 -41.421 1.00 87.44 326 ARG A O 1
ATOM 2581 N N . THR A 1 327 ? 13.622 16.096 -42.141 1.00 86.94 327 THR A N 1
ATOM 2582 C CA . THR A 1 327 ? 13.300 16.247 -43.568 1.00 86.94 327 THR A CA 1
ATOM 2583 C C . THR A 1 327 ? 12.411 15.105 -44.036 1.00 86.94 327 THR A C 1
ATOM 2585 O O . THR A 1 327 ? 11.324 15.352 -44.547 1.00 86.94 327 THR A O 1
ATOM 2588 N N . VAL A 1 328 ? 12.784 13.855 -43.749 1.00 88.94 328 VAL A N 1
ATOM 2589 C CA . VAL A 1 328 ? 11.966 12.701 -44.145 1.00 88.94 328 VAL A CA 1
ATOM 2590 C C . VAL A 1 328 ? 10.613 12.681 -43.425 1.00 88.94 328 VAL A C 1
ATOM 2592 O O . VAL A 1 328 ? 9.609 12.321 -44.029 1.00 88.94 328 VAL A O 1
ATOM 2595 N N . ALA A 1 329 ? 10.544 13.093 -42.156 1.00 89.00 329 ALA A N 1
ATOM 2596 C CA . ALA A 1 329 ? 9.276 13.178 -41.429 1.00 89.00 329 ALA A CA 1
ATOM 2597 C C . ALA A 1 329 ? 8.325 14.253 -41.993 1.00 89.00 329 ALA A C 1
ATOM 2599 O O . ALA A 1 329 ? 7.111 14.103 -41.874 1.00 89.00 329 ALA A O 1
ATOM 2600 N N . ARG A 1 330 ? 8.857 15.339 -42.576 1.00 84.62 330 ARG A N 1
ATOM 2601 C CA . ARG A 1 330 ? 8.065 16.449 -43.136 1.00 84.62 330 ARG A CA 1
ATOM 2602 C C . ARG A 1 330 ? 7.703 16.247 -44.604 1.00 84.62 330 ARG A C 1
ATOM 2604 O O . ARG A 1 330 ? 6.562 16.477 -44.981 1.00 84.62 330 ARG A O 1
ATOM 2611 N N . GLU A 1 331 ? 8.675 15.855 -45.416 1.00 84.69 331 GLU A N 1
ATOM 2612 C CA . GLU A 1 331 ? 8.573 15.826 -46.881 1.00 84.69 331 GLU A CA 1
ATOM 2613 C C . GLU A 1 331 ? 8.388 14.403 -47.424 1.00 84.69 331 GLU A C 1
ATOM 2615 O O . GLU A 1 331 ? 8.040 14.210 -48.588 1.00 84.69 331 GLU A O 1
ATOM 2620 N N . GLY A 1 332 ? 8.578 13.390 -46.575 1.00 80.38 332 GLY A N 1
ATOM 2621 C CA . GLY A 1 332 ? 8.661 12.002 -47.000 1.00 80.38 332 GLY A CA 1
ATOM 2622 C C . GLY A 1 332 ? 9.989 11.693 -47.691 1.00 80.38 332 GLY A C 1
ATOM 2623 O O . GLY A 1 332 ? 10.883 12.527 -47.816 1.00 80.38 332 GLY A O 1
ATOM 2624 N N . VAL A 1 333 ? 10.135 10.447 -48.134 1.00 82.50 333 VAL A N 1
ATOM 2625 C CA . VAL A 1 333 ? 11.247 10.018 -48.984 1.00 82.50 333 VAL A CA 1
ATOM 2626 C C . VAL A 1 333 ? 10.681 9.216 -50.144 1.00 82.50 333 VAL A C 1
ATOM 2628 O O . VAL A 1 333 ? 9.812 8.361 -49.959 1.00 82.50 333 VAL A O 1
ATOM 2631 N N . TYR A 1 334 ? 11.148 9.509 -51.356 1.00 73.88 334 TYR A N 1
ATOM 2632 C CA . TYR A 1 334 ? 10.745 8.746 -52.528 1.00 73.88 334 TYR A CA 1
ATOM 2633 C C . TYR A 1 334 ? 11.296 7.320 -52.432 1.00 73.88 334 TYR A C 1
ATOM 2635 O O . TYR A 1 334 ? 12.504 7.120 -52.303 1.00 73.88 334 TYR A O 1
ATOM 2643 N N . ASN A 1 335 ? 10.400 6.335 -52.507 1.00 75.00 335 ASN A N 1
ATOM 2644 C CA . ASN A 1 335 ? 10.763 4.926 -52.567 1.00 75.00 335 ASN A CA 1
ATOM 2645 C C . ASN A 1 335 ? 10.586 4.412 -54.008 1.00 75.00 335 ASN A C 1
ATOM 2647 O O . ASN A 1 335 ? 9.448 4.158 -54.410 1.00 75.00 335 ASN A O 1
ATOM 2651 N N . PRO A 1 336 ? 11.675 4.219 -54.777 1.00 62.00 336 PRO A N 1
ATOM 2652 C CA . PRO A 1 336 ? 11.604 3.767 -56.169 1.00 62.00 336 PRO A CA 1
ATOM 2653 C C . PRO A 1 336 ? 11.091 2.329 -56.322 1.00 62.00 336 PRO A C 1
ATOM 2655 O O . PRO A 1 336 ? 10.787 1.909 -57.432 1.00 62.00 336 PRO A O 1
ATOM 2658 N N . TYR A 1 337 ? 10.990 1.573 -55.226 1.00 69.06 337 TYR A N 1
ATOM 2659 C CA . TYR A 1 337 ? 10.492 0.199 -55.224 1.00 69.06 337 TYR A CA 1
ATOM 2660 C C . TYR A 1 337 ? 8.992 0.110 -54.911 1.00 69.06 337 TYR A C 1
ATOM 2662 O O . TYR A 1 337 ? 8.422 -0.982 -54.933 1.00 69.06 337 TYR A O 1
ATOM 2670 N N . ARG A 1 338 ? 8.329 1.232 -54.598 1.00 65.50 338 ARG A N 1
ATOM 2671 C CA . ARG A 1 338 ? 6.886 1.273 -54.328 1.00 65.50 338 ARG A CA 1
ATOM 2672 C C . ARG A 1 338 ? 6.109 1.057 -55.629 1.00 65.50 338 ARG A C 1
ATOM 2674 O O . ARG A 1 338 ? 6.424 1.680 -56.637 1.00 65.50 338 ARG A O 1
ATOM 2681 N N . ASP A 1 339 ? 5.098 0.182 -55.612 1.00 72.50 339 ASP A N 1
ATOM 2682 C CA . ASP A 1 339 ? 4.245 0.023 -56.800 1.00 72.50 339 ASP A CA 1
ATOM 2683 C C . ASP A 1 339 ? 3.453 1.314 -57.039 1.00 72.50 339 ASP A C 1
ATOM 2685 O O . ASP A 1 339 ? 3.005 1.940 -56.068 1.00 72.50 339 ASP A O 1
ATOM 2689 N N . PRO A 1 340 ? 3.234 1.710 -58.304 1.00 66.19 340 PRO A N 1
ATOM 2690 C CA . PRO A 1 340 ? 2.287 2.767 -58.612 1.00 66.19 340 PRO A CA 1
ATOM 2691 C C . PRO A 1 340 ? 0.910 2.392 -58.052 1.00 66.19 340 PRO A C 1
ATOM 2693 O O . PRO A 1 340 ? 0.448 1.259 -58.199 1.00 66.19 340 PRO A O 1
ATOM 2696 N N . VAL A 1 341 ? 0.256 3.348 -57.386 1.00 65.81 341 VAL A N 1
ATOM 2697 C CA . VAL A 1 341 ? -1.098 3.163 -56.853 1.00 65.81 341 VAL A CA 1
ATOM 2698 C C . VAL A 1 341 ? -2.023 2.860 -58.029 1.00 65.81 341 VAL A C 1
ATOM 2700 O O . VAL A 1 341 ? -2.275 3.733 -58.860 1.00 65.81 341 VAL A O 1
ATOM 2703 N N . GLN A 1 342 ? -2.521 1.625 -58.117 1.00 57.84 342 GLN A N 1
ATOM 2704 C CA . GLN A 1 342 ? -3.552 1.282 -59.088 1.00 57.84 342 GLN A CA 1
ATOM 2705 C C . GLN A 1 342 ? -4.840 1.988 -58.667 1.00 57.84 342 GLN A C 1
ATOM 2707 O O . GLN A 1 342 ? -5.518 1.576 -57.727 1.00 57.84 342 GLN A O 1
ATOM 2712 N N . VAL A 1 343 ? -5.161 3.091 -59.341 1.00 54.88 343 VAL A N 1
ATOM 2713 C CA . VAL A 1 343 ? -6.474 3.719 -59.222 1.00 54.88 343 VAL A CA 1
ATOM 2714 C C . VAL A 1 343 ? -7.462 2.757 -59.871 1.00 54.88 343 VAL A C 1
ATOM 2716 O O . VAL A 1 343 ? -7.562 2.693 -61.096 1.00 54.88 343 VAL A O 1
ATOM 2719 N N . ALA A 1 344 ? -8.153 1.961 -59.054 1.00 49.66 344 ALA A N 1
ATOM 2720 C CA . ALA A 1 344 ? -9.256 1.138 -59.523 1.00 49.66 344 ALA A CA 1
ATOM 2721 C C . ALA A 1 344 ? -10.294 2.075 -60.147 1.00 49.66 344 ALA A C 1
ATOM 2723 O O . ALA A 1 344 ? -11.005 2.801 -59.454 1.00 49.66 344 ALA A O 1
ATOM 2724 N N . THR A 1 345 ? -10.334 2.108 -61.476 1.00 48.75 345 THR A N 1
ATOM 2725 C CA . THR A 1 345 ? -11.358 2.843 -62.207 1.00 48.75 345 THR A CA 1
ATOM 2726 C C . THR A 1 345 ? -12.621 2.003 -62.090 1.00 48.75 345 THR A C 1
ATOM 2728 O O . THR A 1 345 ? -12.817 1.058 -62.848 1.00 48.75 345 THR A O 1
ATOM 2731 N N . THR A 1 346 ? -13.447 2.272 -61.079 1.00 46.50 346 THR A N 1
ATOM 2732 C CA . THR A 1 346 ? -14.790 1.695 -60.981 1.00 46.50 346 THR A CA 1
ATOM 2733 C C . THR A 1 346 ? -15.607 2.184 -62.171 1.00 46.50 346 THR A C 1
ATOM 2735 O O . THR A 1 346 ? -16.178 3.271 -62.141 1.00 46.50 346 THR A O 1
ATOM 2738 N N . GLN A 1 347 ? -15.640 1.391 -63.242 1.00 50.62 347 GLN A N 1
ATOM 2739 C CA . GLN A 1 347 ? -16.690 1.492 -64.246 1.00 50.62 347 GLN A CA 1
ATOM 2740 C C . GLN A 1 347 ? -18.018 1.096 -63.583 1.00 50.62 347 GLN A C 1
ATOM 2742 O O . GLN A 1 347 ? -18.076 0.051 -62.928 1.00 50.62 347 GLN A O 1
ATOM 2747 N N . PRO A 1 348 ? -19.090 1.893 -63.723 1.00 44.59 348 PRO A N 1
ATOM 2748 C CA . PRO A 1 348 ? -20.402 1.498 -63.239 1.00 44.59 348 PRO A CA 1
ATOM 2749 C C . PRO A 1 348 ? -20.918 0.353 -64.117 1.00 44.59 348 PRO A C 1
ATOM 2751 O O . PRO A 1 348 ? -21.309 0.560 -65.263 1.00 44.59 348 PRO A O 1
ATOM 2754 N N . SER A 1 349 ? -20.891 -0.871 -63.590 1.00 41.53 349 SER A N 1
ATOM 2755 C CA . SER A 1 349 ? -21.635 -1.983 -64.185 1.00 41.53 349 SER A CA 1
ATOM 2756 C C . SER A 1 349 ? -23.121 -1.762 -63.921 1.00 41.53 349 SER A C 1
ATOM 2758 O O . SER A 1 349 ? -23.523 -1.501 -62.785 1.00 41.53 349 SER A O 1
ATOM 2760 N N . ALA A 1 350 ? -23.921 -1.821 -64.984 1.00 47.62 350 ALA A N 1
ATOM 2761 C CA . ALA A 1 350 ? -25.371 -1.755 -64.913 1.00 47.62 350 ALA A CA 1
ATOM 2762 C C . ALA A 1 350 ? -25.905 -2.878 -64.007 1.00 47.62 350 ALA A C 1
ATOM 2764 O O . ALA A 1 350 ? -25.479 -4.028 -64.105 1.00 47.62 350 ALA A O 1
ATOM 2765 N N . VAL A 1 351 ? -26.810 -2.516 -63.101 1.00 40.59 351 VAL A N 1
ATOM 2766 C CA . VAL A 1 351 ? -27.457 -3.434 -62.160 1.00 40.59 351 VAL A CA 1
ATOM 2767 C C . VAL A 1 351 ? -28.606 -4.139 -62.879 1.00 40.59 351 VAL A C 1
ATOM 2769 O O . VAL A 1 351 ? -29.615 -3.504 -63.179 1.00 40.59 351 VAL A O 1
ATOM 2772 N N . ASP A 1 352 ? -28.463 -5.441 -63.122 1.00 44.34 352 ASP A N 1
ATOM 2773 C CA . ASP A 1 352 ? -29.578 -6.343 -63.433 1.00 44.34 352 ASP A CA 1
ATOM 2774 C C . ASP A 1 352 ? -30.294 -6.725 -62.123 1.00 44.34 352 ASP A C 1
ATOM 2776 O O . ASP A 1 352 ? -29.657 -7.274 -61.216 1.00 44.34 352 ASP A O 1
ATOM 2780 N N . PRO A 1 353 ? -31.603 -6.464 -61.962 1.00 45.12 353 PRO A N 1
ATOM 2781 C CA . PRO A 1 353 ? -32.293 -6.700 -60.704 1.00 45.12 353 PRO A CA 1
ATOM 2782 C C . PRO A 1 353 ? -32.991 -8.064 -60.690 1.00 45.12 353 PRO A C 1
ATOM 2784 O O . PRO A 1 353 ? -34.198 -8.112 -60.522 1.00 45.12 353 PRO A O 1
ATOM 2787 N N . HIS A 1 354 ? -32.269 -9.181 -60.830 1.00 44.84 354 HIS A N 1
ATOM 2788 C CA . HIS A 1 354 ? -32.808 -10.507 -60.482 1.00 44.84 354 HIS A CA 1
ATOM 2789 C C . HIS A 1 354 ? -31.699 -11.524 -60.172 1.00 44.84 354 HIS A C 1
ATOM 2791 O O . HIS A 1 354 ? -31.220 -12.212 -61.064 1.00 44.84 354 HIS A O 1
ATOM 2797 N N . ALA A 1 355 ? -31.344 -11.678 -58.893 1.00 36.56 355 ALA A N 1
ATOM 2798 C CA . ALA A 1 355 ? -30.896 -12.955 -58.324 1.00 36.56 355 ALA A CA 1
ATOM 2799 C C . ALA A 1 355 ? -30.858 -12.867 -56.793 1.00 36.56 355 ALA A C 1
ATOM 2801 O O . ALA A 1 355 ? -30.053 -12.153 -56.199 1.00 36.56 355 ALA A O 1
ATOM 2802 N N . SER A 1 356 ? -31.757 -13.605 -56.149 1.00 43.56 356 SER A N 1
ATOM 2803 C CA . SER A 1 356 ? -31.736 -13.870 -54.714 1.00 43.56 356 SER A CA 1
ATOM 2804 C C . SER A 1 356 ? -30.703 -14.953 -54.394 1.00 43.56 356 SER A C 1
ATOM 2806 O O . SER A 1 356 ? -30.671 -15.972 -55.078 1.00 43.56 356 SER A O 1
ATOM 2808 N N . GLY A 1 357 ? -29.945 -14.797 -53.304 1.00 36.97 357 GLY A N 1
ATOM 2809 C CA . GLY A 1 357 ? -29.325 -15.943 -52.633 1.00 36.97 357 GLY A CA 1
ATOM 2810 C C . GLY A 1 357 ? -28.002 -15.691 -51.908 1.00 36.97 357 GLY A C 1
ATOM 2811 O O . GLY A 1 357 ? -26.993 -15.402 -52.533 1.00 36.97 357 GLY A O 1
ATOM 2812 N N . ALA A 1 358 ? -28.031 -15.976 -50.603 1.00 35.94 358 ALA A N 1
ATOM 2813 C CA . ALA A 1 358 ? -26.926 -16.410 -49.742 1.00 35.94 358 ALA A CA 1
ATOM 2814 C C . ALA A 1 358 ? -25.941 -15.366 -49.159 1.00 35.94 358 ALA A C 1
ATOM 2816 O O . ALA A 1 358 ? -24.949 -14.949 -49.742 1.00 35.94 358 ALA A O 1
ATOM 2817 N N . THR A 1 359 ? -26.228 -15.076 -47.890 1.00 39.00 359 THR A N 1
ATOM 2818 C CA . THR A 1 359 ? -25.369 -14.714 -46.752 1.00 39.00 359 THR A CA 1
ATOM 2819 C C . THR A 1 359 ? -23.872 -15.061 -46.808 1.00 39.00 359 THR A C 1
ATOM 2821 O O . THR A 1 359 ? -23.506 -16.233 -46.754 1.00 39.00 359 THR A O 1
ATOM 2824 N N . THR A 1 360 ? -23.043 -14.032 -46.607 1.00 36.16 360 THR A N 1
ATOM 2825 C CA . THR A 1 360 ? -21.889 -14.028 -45.686 1.00 36.16 360 THR A CA 1
ATOM 2826 C C . THR A 1 360 ? -21.723 -12.615 -45.119 1.00 36.16 360 THR A C 1
ATOM 2828 O O . THR A 1 360 ? -21.488 -11.654 -45.844 1.00 36.16 360 THR A O 1
ATOM 2831 N N . ALA A 1 361 ? -21.898 -12.467 -43.803 1.00 35.25 361 ALA A N 1
ATOM 2832 C CA . ALA A 1 361 ? -21.761 -11.191 -43.110 1.00 35.25 361 ALA A CA 1
ATOM 2833 C C . ALA A 1 361 ? -20.274 -10.838 -42.937 1.00 35.25 361 ALA A C 1
ATOM 2835 O O . ALA A 1 361 ? -19.630 -11.232 -41.967 1.00 35.25 361 ALA A O 1
ATOM 2836 N N . THR A 1 362 ? -19.726 -10.093 -43.892 1.00 36.66 362 THR A N 1
ATOM 2837 C CA . THR A 1 362 ? -18.530 -9.270 -43.691 1.00 36.66 362 THR A CA 1
ATOM 2838 C C . THR A 1 362 ? -18.980 -7.951 -43.065 1.00 36.66 362 THR A C 1
ATOM 2840 O O . THR A 1 362 ? -19.920 -7.330 -43.554 1.00 36.66 362 THR A O 1
ATOM 2843 N N . VAL A 1 363 ? -18.349 -7.536 -41.964 1.00 45.03 363 VAL A N 1
ATOM 2844 C CA . VAL A 1 363 ? -18.602 -6.237 -41.316 1.00 45.03 363 VAL A CA 1
ATOM 2845 C C . VAL A 1 363 ? -18.365 -5.123 -42.346 1.00 45.03 363 VAL A C 1
ATOM 2847 O O . VAL A 1 363 ? -17.229 -4.988 -42.805 1.00 45.03 363 VAL A O 1
ATOM 2850 N N . PRO A 1 364 ? -19.376 -4.323 -42.738 1.00 41.00 364 PRO A N 1
ATOM 2851 C CA . PRO A 1 364 ? -19.141 -3.224 -43.656 1.00 41.00 364 PRO A CA 1
ATOM 2852 C C . PRO A 1 364 ? -18.471 -2.085 -42.886 1.00 41.00 364 PRO A C 1
ATOM 2854 O O . PRO A 1 364 ? -19.033 -1.530 -41.941 1.00 41.00 364 PRO A O 1
ATOM 2857 N N . GLY A 1 365 ? -17.248 -1.739 -43.286 1.00 43.81 365 GLY A N 1
ATOM 2858 C CA . GLY A 1 365 ? -16.644 -0.468 -42.908 1.00 43.81 365 GLY A CA 1
ATOM 2859 C C . GLY A 1 365 ? -17.525 0.664 -43.430 1.00 43.81 365 GLY A C 1
ATOM 2860 O O . GLY A 1 365 ? -17.772 0.763 -44.630 1.00 43.81 365 GLY A O 1
ATOM 2861 N N . VAL A 1 366 ? -18.032 1.498 -42.526 1.00 40.03 366 VAL A N 1
ATOM 2862 C CA . VAL A 1 366 ? -18.818 2.676 -42.891 1.00 40.03 366 VAL A CA 1
ATOM 2863 C C . VAL A 1 366 ? -17.867 3.717 -43.476 1.00 40.03 366 VAL A C 1
ATOM 2865 O O . VAL A 1 366 ? -17.062 4.310 -42.760 1.00 40.03 366 VAL A O 1
ATOM 2868 N N . VAL A 1 367 ? -17.965 3.952 -44.784 1.00 52.31 367 VAL A N 1
ATOM 2869 C CA . VAL A 1 367 ? -17.431 5.163 -45.413 1.00 52.31 367 VAL A CA 1
ATOM 2870 C C . VAL A 1 367 ? -18.409 6.288 -45.085 1.00 52.31 367 VAL A C 1
ATOM 2872 O O . VAL A 1 367 ? -19.517 6.324 -45.613 1.00 52.31 367 VAL A O 1
ATOM 2875 N N . LEU A 1 368 ? -18.028 7.180 -44.170 1.00 42.56 368 LEU A N 1
ATOM 2876 C CA . LEU A 1 368 ? -18.795 8.393 -43.886 1.00 42.56 368 LEU A CA 1
ATOM 2877 C C . LEU A 1 368 ? -18.613 9.373 -45.057 1.00 42.56 368 LEU A C 1
ATOM 2879 O O . LEU A 1 368 ? -17.479 9.794 -45.306 1.00 42.56 368 LEU A O 1
ATOM 2883 N N . PRO A 1 369 ? -19.675 9.769 -45.780 1.00 55.28 369 PRO A N 1
ATOM 2884 C CA . PRO A 1 369 ? -19.558 10.834 -46.764 1.00 55.28 369 PRO A CA 1
ATOM 2885 C C . PRO A 1 369 ? -19.274 12.165 -46.055 1.00 55.28 369 PRO A C 1
ATOM 2887 O O . PRO A 1 369 ? -19.924 12.520 -45.068 1.00 55.28 369 PRO A O 1
ATOM 2890 N N . ARG A 1 370 ? -18.304 12.928 -46.573 1.00 49.09 370 ARG A N 1
ATOM 2891 C CA . ARG A 1 370 ? -18.116 14.331 -46.189 1.00 49.09 370 ARG A CA 1
ATOM 2892 C C . ARG A 1 370 ? -19.362 15.095 -46.626 1.00 49.09 370 ARG A C 1
ATOM 2894 O O . ARG A 1 370 ? -19.621 15.212 -47.818 1.00 49.09 370 ARG A O 1
ATOM 2901 N N . THR A 1 371 ? -20.124 15.579 -45.656 1.00 52.81 371 THR A N 1
ATOM 2902 C CA . THR A 1 371 ? -21.251 16.481 -45.900 1.00 52.81 371 THR A CA 1
ATOM 2903 C C . THR A 1 371 ? -20.859 17.837 -45.336 1.00 52.81 371 THR A C 1
ATOM 2905 O O . THR A 1 371 ? -20.453 17.911 -44.173 1.00 52.81 371 THR A O 1
ATOM 2908 N N . ASP A 1 372 ? -20.948 18.894 -46.140 1.00 57.66 372 ASP A N 1
ATOM 2909 C CA . ASP A 1 372 ? -20.793 20.252 -45.628 1.00 57.66 372 ASP A CA 1
ATOM 2910 C C . ASP A 1 372 ? -21.969 20.568 -44.703 1.00 57.66 372 ASP A C 1
ATOM 2912 O O . ASP A 1 372 ? -23.140 20.381 -45.040 1.00 57.66 372 ASP A O 1
ATOM 2916 N N . ARG A 1 373 ? -21.643 20.979 -43.480 1.00 48.94 373 ARG A N 1
ATOM 2917 C CA . ARG A 1 373 ? -22.610 21.192 -42.406 1.00 48.94 373 ARG A CA 1
ATOM 2918 C C . ARG A 1 373 ? -23.170 22.612 -42.481 1.00 48.94 373 ARG A C 1
ATOM 2920 O O . ARG A 1 373 ? -22.409 23.574 -42.503 1.00 48.94 373 ARG A O 1
ATOM 2927 N N . THR A 1 374 ? -24.490 22.760 -42.412 1.00 57.16 374 THR A N 1
ATOM 2928 C CA . THR A 1 374 ? -25.137 24.054 -42.150 1.00 57.16 374 THR A CA 1
ATOM 2929 C C . THR A 1 374 ? -24.947 24.453 -40.681 1.00 57.16 374 THR A C 1
ATOM 2931 O O . THR A 1 374 ? -25.173 23.635 -39.784 1.00 57.16 374 THR A O 1
ATOM 2934 N N . LEU A 1 375 ? -24.514 25.694 -40.428 1.00 47.59 375 LEU A N 1
ATOM 2935 C CA . LEU A 1 375 ? -24.290 26.240 -39.081 1.00 47.59 375 LEU A CA 1
ATOM 2936 C C . LEU A 1 375 ? -25.531 26.092 -38.173 1.00 47.59 375 LEU A C 1
ATOM 2938 O O . LEU A 1 375 ? -26.647 26.350 -38.618 1.00 47.59 375 LEU A O 1
ATOM 2942 N N . GLY A 1 376 ? -25.319 25.739 -36.893 1.00 55.91 376 GLY A N 1
ATOM 2943 C CA . GLY A 1 376 ? -26.301 26.005 -35.826 1.00 55.91 376 GLY A CA 1
ATOM 2944 C C . GLY A 1 376 ? -26.887 24.839 -35.011 1.00 55.91 376 GLY A C 1
ATOM 2945 O O . GLY A 1 376 ? -27.941 25.019 -34.415 1.00 55.91 376 GLY A O 1
ATOM 2946 N N . THR A 1 377 ? -26.276 23.649 -34.930 1.00 54.75 377 THR A N 1
ATOM 2947 C CA . THR A 1 377 ? -26.846 22.532 -34.118 1.00 54.75 377 THR A CA 1
ATOM 2948 C C . THR A 1 377 ? -25.815 21.735 -33.309 1.00 54.75 377 THR A C 1
ATOM 2950 O O . THR A 1 377 ? -25.679 20.527 -33.463 1.00 54.75 377 THR A O 1
ATOM 2953 N N . PHE A 1 378 ? -25.027 22.409 -32.471 1.00 35.50 378 PHE A N 1
ATOM 2954 C CA . PHE A 1 378 ? -24.384 21.866 -31.255 1.00 35.50 378 PHE A CA 1
ATOM 2955 C C . PHE A 1 378 ? -24.196 23.058 -30.291 1.00 35.50 378 PHE A C 1
ATOM 2957 O O . PHE A 1 378 ? -24.047 24.168 -30.798 1.00 35.50 378 PHE A O 1
ATOM 2964 N N . PRO A 1 379 ? -24.243 22.904 -28.953 1.00 49.66 379 PRO A N 1
ATOM 2965 C CA . PRO A 1 379 ? -24.213 24.052 -28.051 1.00 49.66 379 PRO A CA 1
ATOM 2966 C C . PRO A 1 379 ? -22.852 24.748 -28.134 1.00 49.66 379 PRO A C 1
ATOM 2968 O O . PRO A 1 379 ? -21.836 24.221 -27.685 1.00 49.66 379 PRO A O 1
ATOM 2971 N N . GLU A 1 380 ? -22.844 25.923 -28.751 1.00 56.12 380 GLU A N 1
ATOM 2972 C CA . GLU A 1 380 ? -21.702 26.825 -28.783 1.00 56.12 380 GLU A CA 1
ATOM 2973 C C . GLU A 1 380 ? -21.533 27.415 -27.378 1.00 56.12 380 GLU A C 1
ATOM 2975 O O . GLU A 1 380 ? -22.450 28.024 -26.823 1.00 56.12 380 GLU A O 1
ATOM 2980 N N . SER A 1 381 ? -20.370 27.205 -26.762 1.00 56.78 381 SER A N 1
ATOM 2981 C CA . SER A 1 381 ? -19.991 27.976 -25.579 1.00 56.78 381 SER A CA 1
ATOM 2982 C C . SER A 1 381 ? -19.885 29.452 -25.982 1.00 56.78 381 SER A C 1
ATOM 2984 O O . SER A 1 381 ? -19.240 29.725 -26.999 1.00 56.78 381 SER A O 1
ATOM 2986 N N . PRO A 1 382 ? -20.456 30.407 -25.223 1.00 54.06 382 PRO A N 1
ATOM 2987 C CA . PRO A 1 382 ? -20.315 31.824 -25.535 1.00 54.06 382 PRO A CA 1
ATOM 2988 C C . PRO A 1 382 ? -18.839 32.209 -25.645 1.00 54.06 382 PRO A C 1
ATOM 2990 O O . PRO A 1 382 ? -18.020 31.769 -24.834 1.00 54.06 382 PRO A O 1
ATOM 2993 N N . ASN A 1 383 ? -18.504 33.044 -26.629 1.00 52.34 383 ASN A N 1
ATOM 2994 C CA . ASN A 1 383 ? -17.165 33.613 -26.741 1.00 52.34 383 ASN A CA 1
ATOM 2995 C C . ASN A 1 383 ? -16.801 34.357 -25.448 1.00 52.34 383 ASN A C 1
ATOM 2997 O O . ASN A 1 383 ? -17.579 35.164 -24.938 1.00 52.34 383 ASN A O 1
ATOM 3001 N N . TYR A 1 384 ? -15.602 34.080 -24.938 1.00 48.81 384 TYR A N 1
ATOM 3002 C CA . TYR A 1 384 ? -15.026 34.756 -23.781 1.00 48.81 384 TYR A CA 1
ATOM 3003 C C . TYR A 1 384 ? -14.884 36.258 -24.075 1.00 48.81 384 TYR A C 1
ATOM 3005 O O . TYR A 1 384 ? -14.144 36.653 -24.974 1.00 48.81 384 TYR A O 1
ATOM 3013 N N . GLN A 1 385 ? -15.607 37.095 -23.331 1.00 47.41 385 GLN A N 1
ATOM 3014 C CA . GLN A 1 385 ? -15.460 38.550 -23.371 1.00 47.41 385 GLN A CA 1
ATOM 3015 C C . GLN A 1 385 ? -14.227 38.928 -22.540 1.00 47.41 385 GLN A C 1
ATOM 3017 O O . GLN A 1 385 ? -14.213 38.753 -21.324 1.00 47.41 385 GLN A O 1
ATOM 3022 N N . SER A 1 386 ? -13.166 39.412 -23.184 1.00 50.69 386 SER A N 1
ATOM 3023 C CA . SER A 1 386 ? -11.987 39.929 -22.487 1.00 50.69 386 SER A CA 1
ATOM 3024 C C . SER A 1 386 ? -12.234 41.364 -22.009 1.00 50.69 386 SER A C 1
ATOM 3026 O O . SER A 1 386 ? -12.233 42.290 -22.819 1.00 50.69 386 SER A O 1
ATOM 3028 N N . GLU A 1 387 ? -12.378 41.577 -20.700 1.00 52.69 387 GLU A N 1
ATOM 3029 C CA . GLU A 1 387 ? -12.418 42.913 -20.077 1.00 52.69 387 GLU A CA 1
ATOM 3030 C C . GLU A 1 387 ? -11.014 43.524 -19.917 1.00 52.69 387 GLU A C 1
ATOM 3032 O O . GLU A 1 387 ? -10.583 43.908 -18.831 1.00 52.69 387 GLU A O 1
ATOM 3037 N N . THR A 1 388 ? -10.228 43.602 -20.990 1.00 55.75 388 THR A N 1
ATOM 3038 C CA . THR A 1 388 ? -8.955 44.337 -20.936 1.00 55.75 388 THR A CA 1
ATOM 3039 C C . THR A 1 388 ? -8.731 45.099 -22.229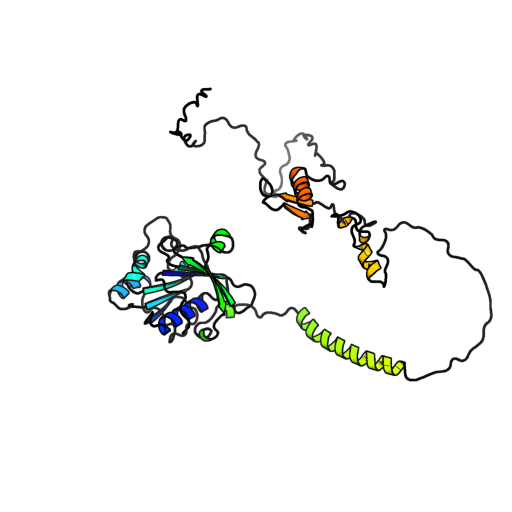 1.00 55.75 388 THR A C 1
ATOM 3041 O O . THR A 1 388 ? -8.199 44.587 -23.209 1.00 55.75 388 THR A O 1
ATOM 3044 N N . TYR A 1 389 ? -9.163 46.358 -22.211 1.00 57.53 389 TYR A N 1
ATOM 3045 C CA . TYR A 1 389 ? -8.883 47.351 -23.237 1.00 57.53 389 TYR A CA 1
ATOM 3046 C C . TYR A 1 389 ? -7.480 47.927 -23.010 1.00 57.53 389 TYR A C 1
ATOM 3048 O O . TYR A 1 389 ? -7.237 48.626 -22.027 1.00 57.53 389 TYR A O 1
ATOM 3056 N N . THR A 1 390 ? -6.543 47.632 -23.910 1.00 54.41 390 THR A N 1
ATOM 3057 C CA . THR A 1 390 ? -5.276 48.368 -24.008 1.00 54.41 390 THR A CA 1
ATOM 3058 C C . THR A 1 390 ? -5.502 49.546 -24.951 1.00 54.41 390 THR A C 1
ATOM 3060 O O . THR A 1 390 ? -5.784 49.357 -26.132 1.00 54.41 390 THR A O 1
ATOM 3063 N N . GLY A 1 391 ? -5.448 50.768 -24.417 1.00 65.50 391 GLY A N 1
ATOM 3064 C CA . GLY A 1 391 ? -5.614 51.987 -25.211 1.00 65.50 391 GLY A CA 1
ATOM 3065 C C . GLY A 1 391 ? -4.465 52.206 -26.210 1.00 65.50 391 GLY A C 1
ATOM 3066 O O . GLY A 1 391 ? -3.372 51.668 -26.020 1.00 65.50 391 GLY A O 1
ATOM 3067 N N . PRO A 1 392 ? -4.690 52.999 -27.273 1.00 59.88 392 PRO A N 1
ATOM 3068 C CA . PRO A 1 392 ? -3.690 53.251 -28.305 1.00 59.88 392 PRO A CA 1
ATOM 3069 C C . PRO A 1 392 ? -2.479 54.015 -27.750 1.00 59.88 392 PRO A C 1
ATOM 3071 O O . PRO A 1 392 ? -2.610 55.087 -27.159 1.00 59.88 392 PRO A O 1
ATOM 3074 N N . THR A 1 393 ? -1.283 53.478 -27.980 1.00 56.97 393 THR A N 1
ATOM 3075 C CA . THR A 1 393 ? 0.000 54.138 -27.726 1.00 56.97 393 THR A CA 1
ATOM 3076 C C . THR A 1 393 ? 0.225 55.249 -28.750 1.00 56.97 393 THR A C 1
ATOM 3078 O O . THR A 1 393 ? 0.628 55.004 -29.884 1.00 56.97 393 THR A O 1
ATOM 3081 N N . THR A 1 394 ? -0.012 56.501 -28.361 1.00 56.16 394 THR A N 1
ATOM 3082 C CA . THR A 1 394 ? 0.457 57.654 -29.139 1.00 56.16 394 THR A CA 1
ATOM 3083 C C . THR A 1 394 ? 1.942 57.880 -28.884 1.00 56.16 394 THR A C 1
ATOM 3085 O O . THR A 1 394 ? 2.347 58.240 -27.778 1.00 56.16 394 THR A O 1
ATOM 3088 N N . LEU A 1 395 ? 2.737 57.684 -29.931 1.00 45.00 395 LEU A N 1
ATOM 3089 C CA . LEU A 1 395 ? 4.147 58.039 -30.010 1.00 45.00 395 LEU A CA 1
ATOM 3090 C C . LEU A 1 395 ? 4.250 59.571 -30.096 1.00 45.00 395 LEU A C 1
ATOM 3092 O O . LEU A 1 395 ? 3.838 60.161 -31.094 1.00 45.00 395 LEU A O 1
ATOM 3096 N N . LYS A 1 396 ? 4.743 60.226 -29.041 1.00 43.38 396 LYS A N 1
ATOM 3097 C CA . LYS A 1 396 ? 5.208 61.615 -29.127 1.00 43.38 396 LYS A CA 1
ATOM 3098 C C . LYS A 1 396 ? 6.717 61.589 -29.342 1.00 43.38 396 LYS A C 1
ATOM 3100 O O . LYS A 1 396 ? 7.429 61.005 -28.528 1.00 43.38 396 LYS A O 1
ATOM 3105 N N . MET A 1 397 ? 7.132 62.153 -30.477 1.00 43.56 397 MET A N 1
ATOM 3106 C CA . MET A 1 397 ? 8.514 62.539 -30.771 1.00 43.56 397 MET A CA 1
ATOM 3107 C C . MET A 1 397 ? 9.017 63.567 -29.765 1.00 43.56 397 MET A C 1
ATOM 3109 O O . MET A 1 397 ? 8.182 64.393 -29.319 1.00 43.56 397 MET A O 1
#

Organism: NCBI:txid487904

pLDDT: mean 75.2, std 20.47, range [29.22, 98.12]

Foldseek 3Di:
DDAAPQLDQFEEEEEDAPLCLVLNLLVNQVNCCVVVLAVEEEEAPFAAFPCVSHNHDPDDLLCVLVCLVVVNQARYEYEYAQCCVVFFADDDDDDDPSLVCSLVSVVSNYHYYYYHHAPGGYPSCFAQSRAKYWYWYDDPDAQKTKIWMDGRGDDGCPPPDPVSSVRTDIDIGGRDPVCPVRGPRPCVPDDDPPPPVVVVVCVVVVVVCVVCVVVVVVVVVVVVPDDDDDDDDDDDDDDDDDDDDDDDDDDDQFDDPDDDPDPVVNVQQQDAPDPQPSCNRNNNGRDDCPDQWAKAKDWDDDDPPTAIWIAIPVRHTGPDDRVVSVCCNVVNDDRPPDDDPPPPPPDDDDDDPDDDDDDDDDPDDDPDDDDDDDDDPDDDDDPDDDPDDDDDDDDDD

InterPro domains:
  IPR008900 Zona occludens toxin, N-terminal [PF05707] (12-189)
  IPR027417 P-loop containing nucleoside triphosphate hydrolase [G3DSA:3.40.50.300] (6-190)
  IPR027417 P-loop containing nucleoside triphosphate hydrolase [SSF52540] (13-189)

Secondary structure (DSSP, 8-state):
-PPPS--SSEEEEEE-TTS-HHHHHHHHHHHHHHTTS-SEEEEES-SS--TTTSPBPSS-GGGHHHHHHTTTTTTEEEEETTGGGTS----SSPPPHHHHGGGGTTTTTEEEEEE-S-S-S-GGGSSTT--EEEEEE--TTSSEEEEEEEES---S-TTT-HHHHHHSEEEEEE--GGGTTSS--GGGGS------HHHHHHHHHHHHHHHHHHHHHHHHHHHHSS------------------PPPP------------S-HHHHHHTTS-SSTT-GGGSGGGTT----S---EEEEE-SSSSSS-EEEEETT-PEE---HHHHHHHHHH----TTSPP---------------------PPPP------PPPS--S-PPPP--------------

Radius of gyration: 37.99 Å; chains: 1; bounding box: 90×111×96 Å

Sequence (397 aa):
MKKPLIIAPLNVVTGTLGAGKTLFAVEQADLLMQNKLADRVYQIGINGPDLRKLPALPFPIEEWATRADAGQLKNTVIIVDEFHKWMPQRGPGRPPKWIEEMAESRRRDVRWILLTQSAEFDHFLKGTRLNKHFHLSRKGFMSRSTIFEWSERFVANPADNKDARKEAIITNWWHPKKYYGWYESAAAHRFRVRLPLRIWALFLIIPAMLYYGLTGMKSLGNMVQGKAMTASPSKAPGATNSGGQPAPSQGEGGARIQATTKPGEYLAQFQPVVPHMPWSAPVYQGREVVSKPEIYCMSVGHDGADGCHCYSEQGTKLSIPVDICRTVAREGVYNPYRDPVQVATTQPSAVDPHASGATTATVPGVVLPRTDRTLGTFPESPNYQSETYTGPTTLKM